Protein AF-0000000074316705 (afdb_homodimer)

pLDDT: mean 82.03, std 16.31, range [22.36, 97.94]

Radius of gyration: 37.0 Å; Cα contacts (8 Å, |Δi|>4): 913; chains: 2; bounding box: 46×109×87 Å

Foldseek 3Di:
DDPVVCCVVVVVVVVVVCVVVVVVVVVVVVVVVLVVVLVVQLVVVCVVVVNSPLSNQLSVLLSVLLVVLLCCLPPPLDVPQPPPNVVVSVVVNLVSLLVSLLVSLVCCCVGRHVQRPVVVVDGDDSPDPVSSVVSSVVSVVSNVVSVCVVVVVVVVVVVVVVVVVVVVVVVVLLLVLLLPQDPVLLVVLVVLLVVCVVVVHPCSVVLVVLSVVLVCCSVPVQVDQKDFPVVQVVNVVSSVVSVCSVDDPQEAEAEADEDPRDRWIDGHPLCVSVVVVCSVFAAADPVRHGYKYWHWYDDPWKIKIKIKGWGHLDDPPPPPPPPSNNVSSVSSLCVPQNPQKDWDWDDDNTMTMIIIMDTIDHD/DDPVVCCVVVVVVCCVVCVVVVVVVVVVVVVVVLVVVLVVQLVVVCVVVVNSPLSNQLSVLLSVLLVVLQCCLPPPLDVPQPPPNVVVSVVVNLVSLLVSLLVSLVCCCVPRHVQRPVVVVDGDDSPDPVSSVVSSVVSVVSNVVSNCVVVVVVVVVVVVVVVVVVVVVVVVLLLVLLLPQDPVLLVVLVVLLVVCVVVVHPCSVVLVVLSVVLVCCSVPVQVDQKDFPVVQVVNVVSSVVSVCSVDPPQEAEAEADEDPRDRWIDGHPLCVSVVVVCSVFAAADPVRHGYKYWHWYDDPWKIKIKIKGWGHLDDPPPPPPPPSNNVSSVVSLCVVQNPQKDWDWDDDNTMTMIIIMDTIDHD

Secondary structure (DSSP, 8-state):
--HHHHHHHHHHHHHHHHHHHHHHHHHHHHHHHHHHHHHHHHHHHHHHHT-HHHHHHHHHHHHHHHHHHHHHIIIIIHHHHTTTTHHHHHHHHHHHHHHHHHHHHHHHHHHT-SSTTGGGSS---TT-HHHHHHHHHHHHHHHHHHHHHHHHHHHHHHHHHHHHHHHHHHHHHHHHHHHHSSHHHHHHHHHHHHHHHHTT-THHHHHHHHHHHHHHHHHHGGGSS-EEHHHHHHHHHHHHHHHHHHS-TTEEEEEE--SS--SEEE-TTSSHHHHHHHHHHB---TTS-EEEEEEEEE-SSEEEEEEEEEBP-S---TT---THHHHHHHHHHHHHHGGG-EEEEEE-SSEEEEEEEEEPEE-/--HHHHHHHHHHHHHHHHHHHHHHHHHHHHHHHHHHHHHHHHHHHHHHHT-HHHHHHHHHHHHHHHHHHHHHIIIIIHHHHTTTTHHHHHHHHHHHHHHHHHHHHHHHHHHT-SSTTGGGSS---TT-HHHHHHHHHHHHHHHHHHHHHHHHHHHHHHHHHHHHHHHHHHHHHHHHHHHHSSHHHHHHHHHHHHHHHHTT-THHHHHHHHHHHHHHHHHHGGGSS-EEHHHHHHHHHHHHHHHHHHS-TTEEEEEE--SS--SEEE-TTSSHHHHHHHHHHB---TTS-EEEEEEEEE-SSEEEEEEEEEBP-S---TT---THHHHHHHHHHHHHHGGG-EEEEEE-SSEEEEEEEEEPEE-

InterPro domains:
  IPR010559 Signal transduction histidine kinase, internal region [PF06580] (172-251)
  IPR050640 Bacterial two-component sensor kinase systems [PTHR34220] (140-362)

Structure (mmCIF, N/CA/C/O backbone):
data_AF-0000000074316705-model_v1
#
loop_
_entity.id
_entity.type
_entity.pdbx_description
1 polymer 'Histidine kinase'
#
loop_
_atom_site.group_PDB
_atom_site.id
_atom_site.type_symbol
_atom_site.label_atom_id
_atom_site.label_alt_id
_atom_site.label_comp_id
_atom_site.label_asym_id
_atom_site.label_entity_id
_atom_site.label_seq_id
_atom_site.pdbx_PDB_ins_code
_atom_site.Cartn_x
_atom_site.Cartn_y
_atom_site.Cartn_z
_atom_site.occupancy
_atom_site.B_iso_or_equiv
_atom_site.auth_seq_id
_atom_site.auth_comp_id
_atom_site.auth_asym_id
_atom_site.auth_atom_id
_atom_site.pdbx_PDB_model_num
ATOM 1 N N . MET A 1 1 ? 19.531 -19.656 6.73 1 22.53 1 MET A N 1
ATOM 2 C CA . MET A 1 1 ? 19.047 -18.422 7.336 1 22.53 1 MET A CA 1
ATOM 3 C C . MET A 1 1 ? 18.219 -17.609 6.344 1 22.53 1 MET A C 1
ATOM 5 O O . MET A 1 1 ? 18.75 -17.078 5.367 1 22.53 1 MET A O 1
ATOM 9 N N . THR A 1 2 ? 17.016 -18.047 6.129 1 24.27 2 THR A N 1
ATOM 10 C CA . THR A 1 2 ? 16.266 -17.703 4.934 1 24.27 2 THR A CA 1
ATOM 11 C C . THR A 1 2 ? 15.938 -16.203 4.91 1 24.27 2 THR A C 1
ATOM 13 O O . THR A 1 2 ? 15.906 -15.562 5.957 1 24.27 2 THR A O 1
ATOM 16 N N . PHE A 1 3 ? 15.852 -15.625 3.666 1 29.02 3 PHE A N 1
ATOM 17 C CA . PHE A 1 3 ? 15.844 -14.203 3.355 1 29.02 3 PHE A CA 1
ATOM 18 C C . PHE A 1 3 ? 14.734 -13.484 4.125 1 29.02 3 PHE A C 1
ATOM 20 O O . PHE A 1 3 ? 14.914 -12.352 4.559 1 29.02 3 PHE A O 1
ATOM 27 N N . SER A 1 4 ? 13.594 -14.117 4.375 1 32.19 4 SER A N 1
ATOM 28 C CA . SER A 1 4 ? 12.492 -13.398 5 1 32.19 4 SER A CA 1
ATOM 29 C C . SER A 1 4 ? 12.734 -13.195 6.492 1 32.19 4 SER A C 1
ATOM 31 O O . SER A 1 4 ? 12.438 -12.133 7.039 1 32.19 4 SER A O 1
ATOM 33 N N . THR A 1 5 ? 13.234 -14.203 7.195 1 35.53 5 THR A N 1
ATOM 34 C CA . THR A 1 5 ? 13.508 -14.047 8.617 1 35.53 5 THR A CA 1
ATOM 35 C C . THR A 1 5 ? 14.641 -13.047 8.844 1 35.53 5 THR A C 1
ATOM 37 O O . THR A 1 5 ? 14.641 -12.312 9.836 1 35.53 5 THR A O 1
ATOM 40 N N . TYR A 1 6 ? 15.656 -13.086 8 1 32.88 6 TYR A N 1
ATOM 41 C CA . TYR A 1 6 ? 16.688 -12.055 8.117 1 32.88 6 TYR A CA 1
ATOM 42 C C . TYR A 1 6 ? 16.109 -10.672 7.848 1 32.88 6 TYR A C 1
ATOM 44 O O . TYR A 1 6 ? 16.547 -9.68 8.445 1 32.88 6 TYR A O 1
ATOM 52 N N . LEU A 1 7 ? 14.992 -10.656 7.055 1 33.5 7 LEU A N 1
ATOM 53 C CA . LEU A 1 7 ? 14.438 -9.336 6.781 1 33.5 7 LEU A CA 1
ATOM 54 C C . LEU A 1 7 ? 13.555 -8.867 7.934 1 33.5 7 LEU A C 1
ATOM 56 O O . LEU A 1 7 ? 13.547 -7.688 8.273 1 33.5 7 LEU A O 1
ATOM 60 N N . THR A 1 8 ? 12.844 -9.82 8.547 1 37.09 8 THR A N 1
ATOM 61 C CA . THR A 1 8 ? 11.961 -9.359 9.609 1 37.09 8 THR A CA 1
ATOM 62 C C . THR A 1 8 ? 12.75 -9.055 10.875 1 37.09 8 THR A C 1
ATOM 64 O O . THR A 1 8 ? 12.477 -8.062 11.562 1 37.09 8 THR A O 1
ATOM 67 N N . HIS A 1 9 ? 13.594 -10 11.359 1 39.09 9 HIS A N 1
ATOM 68 C CA . HIS A 1 9 ? 14.383 -9.711 12.555 1 39.09 9 HIS A CA 1
ATOM 69 C C . HIS A 1 9 ? 15.375 -8.578 12.297 1 39.09 9 HIS A C 1
ATOM 71 O O . HIS A 1 9 ? 15.641 -7.766 13.188 1 39.09 9 HIS A O 1
ATOM 77 N N . SER A 1 10 ? 16.078 -8.664 11.195 1 38.72 10 SER A N 1
ATOM 78 C CA . SER A 1 10 ? 16.953 -7.551 10.844 1 38.72 10 SER A CA 1
ATOM 79 C C . SER A 1 10 ? 16.172 -6.262 10.648 1 38.72 10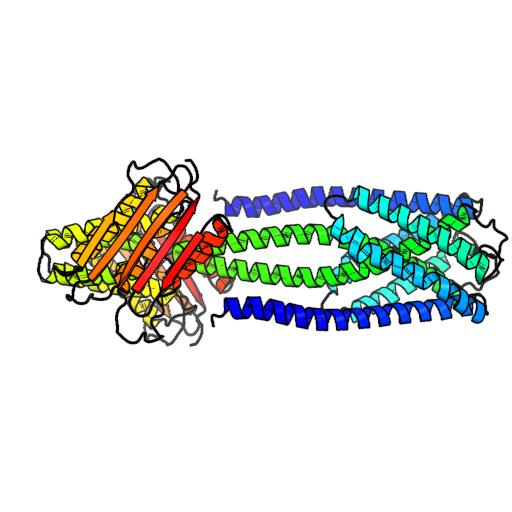 SER A C 1
ATOM 81 O O . SER A 1 10 ? 16.656 -5.176 10.977 1 38.72 10 SER A O 1
ATOM 83 N N . ASN A 1 11 ? 14.906 -6.465 10.312 1 37.91 11 ASN A N 1
ATOM 84 C CA . ASN A 1 11 ? 14.062 -5.285 10.156 1 37.91 11 ASN A CA 1
ATOM 85 C C . ASN A 1 11 ? 13.586 -4.75 11.508 1 37.91 11 ASN A C 1
ATOM 87 O O . ASN A 1 11 ? 13.484 -3.539 11.695 1 37.91 11 ASN A O 1
ATOM 91 N N . ASN A 1 12 ? 13.367 -5.73 12.391 1 39.78 12 ASN A N 1
ATOM 92 C CA . ASN A 1 12 ? 13.039 -5.223 13.719 1 39.78 12 ASN A CA 1
ATOM 93 C C . ASN A 1 12 ? 14.258 -4.598 14.398 1 39.78 12 ASN A C 1
ATOM 95 O O . ASN A 1 12 ? 14.141 -3.559 15.055 1 39.78 12 ASN A O 1
ATOM 99 N N . GLN A 1 13 ? 15.406 -5.367 14.422 1 42.22 13 GLN A N 1
ATOM 100 C CA . GLN A 1 13 ? 16.609 -4.781 15 1 42.22 13 GLN A CA 1
ATOM 101 C C . GLN A 1 13 ? 17.062 -3.562 14.203 1 42.22 13 GLN A C 1
ATOM 103 O O . GLN A 1 13 ? 17.516 -2.566 14.781 1 42.22 13 GLN A O 1
ATOM 108 N N . ILE A 1 14 ? 17 -3.625 12.914 1 40.91 14 ILE A N 1
ATOM 109 C CA . ILE A 1 14 ? 17.281 -2.453 12.086 1 40.91 14 ILE A CA 1
ATOM 110 C C . ILE A 1 14 ? 16.188 -1.402 12.312 1 40.91 14 ILE A C 1
ATOM 112 O O . ILE A 1 14 ? 16.484 -0.206 12.383 1 40.91 14 ILE A O 1
ATOM 116 N N . ALA A 1 15 ? 14.984 -1.934 12.586 1 38.47 15 ALA A N 1
ATOM 117 C CA . ALA A 1 15 ? 13.93 -0.989 12.953 1 38.47 15 ALA A CA 1
ATOM 118 C C . ALA A 1 15 ? 14.211 -0.366 14.32 1 38.47 15 ALA A C 1
ATOM 120 O O . ALA A 1 15 ? 14.016 0.836 14.508 1 38.47 15 ALA A O 1
ATOM 121 N N . ASP A 1 16 ? 14.555 -1.285 15.18 1 44.03 16 ASP A N 1
ATOM 122 C CA . ASP A 1 16 ? 14.883 -0.733 16.484 1 44.03 16 ASP A CA 1
ATOM 123 C C . ASP A 1 16 ? 16.078 0.204 16.406 1 44.03 16 ASP A C 1
ATOM 125 O O . ASP A 1 16 ? 16.078 1.278 17.016 1 44.03 16 ASP A O 1
ATOM 129 N N . PHE A 1 17 ? 17.203 -0.333 15.836 1 42.53 17 PHE A N 1
ATOM 130 C CA . PHE A 1 17 ? 18.391 0.508 15.672 1 42.53 17 PHE A CA 1
ATOM 131 C C . PHE A 1 17 ? 18.062 1.728 14.812 1 42.53 17 PHE A C 1
ATOM 133 O O . PHE A 1 17 ? 18.484 2.842 15.125 1 42.53 17 PHE A O 1
ATOM 140 N N . ARG A 1 18 ? 17.266 1.549 13.742 1 41.28 18 ARG A N 1
ATOM 141 C CA . ARG A 1 18 ? 16.812 2.672 12.922 1 41.28 18 ARG A CA 1
ATOM 142 C C . ARG A 1 18 ? 15.828 3.543 13.688 1 41.28 18 ARG A C 1
ATOM 144 O O . ARG A 1 18 ? 15.828 4.766 13.539 1 41.28 18 ARG A O 1
ATOM 151 N N . MET A 1 19 ? 15.062 2.789 14.461 1 40.88 19 MET A N 1
ATOM 152 C CA . MET A 1 19 ? 14.195 3.6 15.305 1 40.88 19 MET A CA 1
ATOM 153 C C . MET A 1 19 ? 15.008 4.422 16.297 1 40.88 19 MET A C 1
ATOM 155 O O . MET A 1 19 ? 14.711 5.598 16.531 1 40.88 19 MET A O 1
ATOM 159 N N . LYS A 1 20 ? 15.898 3.639 16.938 1 45.94 20 LYS A N 1
ATOM 160 C CA . LYS A 1 20 ? 16.75 4.395 17.844 1 45.94 20 LYS A CA 1
ATOM 161 C C . LYS A 1 20 ? 17.531 5.48 17.109 1 45.94 20 LYS A C 1
ATOM 163 O O . LYS A 1 20 ? 17.656 6.605 17.594 1 45.94 20 LYS A O 1
ATOM 168 N N . GLU A 1 21 ? 18.25 5.074 16.109 1 47.97 21 GLU A N 1
ATOM 169 C CA . GLU A 1 21 ? 18.906 6.062 15.273 1 47.97 21 GLU A CA 1
ATOM 170 C C . GLU A 1 21 ? 17.922 7.09 14.742 1 47.97 21 GLU A C 1
ATOM 172 O O . GLU A 1 21 ? 18.234 8.281 14.664 1 47.97 21 GLU A O 1
ATOM 177 N N . PHE A 1 22 ? 16.734 6.551 14.477 1 43.53 22 PHE A N 1
ATOM 178 C CA . PHE A 1 22 ? 15.625 7.406 14.062 1 43.53 22 PHE A CA 1
ATOM 179 C C . PHE A 1 22 ? 15.148 8.273 15.219 1 43.53 22 PHE A C 1
ATOM 181 O O . PHE A 1 22 ? 14.875 9.461 15.039 1 43.53 22 PHE A O 1
ATOM 188 N N . LEU A 1 23 ? 15.039 7.504 16.406 1 48.41 23 LEU A N 1
ATOM 189 C CA . LEU A 1 23 ? 14.633 8.281 17.578 1 48.41 23 LEU A CA 1
ATOM 190 C C . LEU A 1 23 ? 15.688 9.328 17.922 1 48.41 23 LEU A C 1
ATOM 192 O O . LEU A 1 23 ? 15.352 10.438 18.344 1 48.41 23 LEU A O 1
ATOM 196 N N . LYS A 1 24 ? 16.938 8.742 18.031 1 53.5 24 LYS A N 1
ATOM 197 C CA . LYS A 1 24 ? 18.016 9.68 18.344 1 53.5 24 LYS A CA 1
ATOM 198 C C . LYS A 1 24 ? 18.016 10.859 17.375 1 53.5 24 LYS A C 1
ATOM 200 O O . LYS A 1 24 ? 18.172 12.008 17.797 1 53.5 24 LYS A O 1
ATOM 205 N N . THR A 1 25 ? 17.734 10.523 16.156 1 68.56 25 THR A N 1
ATOM 206 C CA . THR A 1 25 ? 17.703 11.531 15.102 1 68.56 25 THR A CA 1
ATOM 207 C C . THR A 1 25 ? 16.438 12.375 15.195 1 68.56 25 THR A C 1
ATOM 209 O O . THR A 1 25 ? 16.484 13.594 15 1 68.56 25 THR A O 1
ATOM 212 N N . THR A 1 26 ? 15.477 11.703 16.047 1 76.12 26 THR A N 1
ATOM 213 C CA . THR A 1 26 ? 14.211 12.414 16.156 1 76.12 26 THR A CA 1
ATOM 214 C C . THR A 1 26 ? 14.258 13.414 17.312 1 76.12 26 THR A C 1
ATOM 216 O O . THR A 1 26 ? 13.797 14.555 17.156 1 76.12 26 THR A O 1
ATOM 219 N N . TRP A 1 27 ? 15.039 13.016 18.359 1 83.81 27 TRP A N 1
ATOM 220 C CA . TRP A 1 27 ? 15.109 13.906 19.516 1 83.81 27 TRP A CA 1
ATOM 221 C C . TRP A 1 27 ? 15.992 15.109 19.219 1 83.81 27 TRP A C 1
ATOM 223 O O . TRP A 1 27 ? 15.719 16.219 19.688 1 83.81 27 TRP A O 1
ATOM 233 N N . VAL A 1 28 ? 17.047 14.852 18.5 1 86.94 28 VAL A N 1
ATOM 234 C CA . VAL A 1 28 ? 17.922 15.938 18.094 1 86.94 28 VAL A CA 1
ATOM 235 C C . VAL A 1 28 ? 17.172 16.922 17.203 1 86.94 28 VAL A C 1
ATOM 237 O O . VAL A 1 28 ? 17.266 18.141 17.391 1 86.94 28 VAL A O 1
ATOM 240 N N . GLN A 1 29 ? 16.391 16.344 16.375 1 87.88 29 GLN A N 1
ATOM 241 C CA . GLN A 1 29 ? 15.617 17.188 15.477 1 87.88 29 GLN A CA 1
ATOM 242 C C . GLN A 1 29 ? 14.57 18 16.25 1 87.88 29 GLN A C 1
ATOM 244 O O . GLN A 1 29 ? 14.352 19.172 15.969 1 87.88 29 GLN A O 1
ATOM 249 N N . HIS A 1 30 ? 14 17.344 17.281 1 91.62 30 HIS A N 1
ATOM 250 C CA . HIS A 1 30 ? 13.023 18.031 18.109 1 91.62 30 HIS A CA 1
ATOM 251 C C . HIS A 1 30 ? 13.68 19.156 18.906 1 91.62 30 HIS A C 1
ATOM 253 O O . HIS A 1 30 ? 13.133 20.25 19 1 91.62 30 HIS A O 1
ATOM 259 N N . THR A 1 31 ? 14.828 18.859 19.438 1 92.19 31 THR A N 1
ATOM 260 C CA . THR A 1 31 ? 15.531 19.844 20.25 1 92.19 31 THR A CA 1
ATOM 261 C C . THR A 1 31 ? 15.953 21.031 19.391 1 92.19 31 THR A C 1
ATOM 263 O O . THR A 1 31 ? 15.812 22.188 19.812 1 92.19 31 THR A O 1
ATOM 266 N N . ILE A 1 32 ? 16.422 20.766 18.266 1 91.81 32 ILE A N 1
ATOM 267 C CA . ILE A 1 32 ? 16.844 21.812 17.344 1 91.81 32 ILE A CA 1
ATOM 268 C C . ILE A 1 32 ? 15.625 22.672 16.969 1 91.81 32 ILE A C 1
ATOM 270 O O . ILE A 1 32 ? 15.711 23.906 16.953 1 91.81 32 ILE A O 1
ATOM 274 N N . PHE A 1 33 ? 14.516 22.047 16.719 1 92.06 33 PHE A N 1
ATOM 275 C CA . PHE A 1 33 ? 13.289 22.75 16.359 1 92.06 33 PHE A CA 1
ATOM 276 C C . PHE A 1 33 ? 12.875 23.703 17.484 1 92.06 33 PHE A C 1
ATOM 278 O O . PHE A 1 33 ? 12.602 24.875 17.25 1 92.06 33 PHE A O 1
ATOM 285 N N . TRP A 1 34 ? 12.859 23.188 18.703 1 94.25 34 TRP A N 1
ATOM 286 C CA . TRP A 1 34 ? 12.398 23.984 19.828 1 94.25 34 TRP A CA 1
ATOM 287 C C . TRP A 1 34 ? 13.383 25.094 20.156 1 94.25 34 TRP A C 1
ATOM 289 O O . TRP A 1 34 ? 12.977 26.188 20.562 1 94.25 34 TRP A O 1
ATOM 299 N N . LEU A 1 35 ? 14.664 24.859 19.938 1 94.5 35 LEU A N 1
ATOM 300 C CA . LEU A 1 35 ? 15.672 25.891 20.172 1 94.5 35 LEU A CA 1
ATOM 301 C C . LEU A 1 35 ? 15.547 27.016 19.172 1 94.5 35 LEU A C 1
ATOM 303 O O . LEU A 1 35 ? 15.664 28.188 19.531 1 94.5 35 LEU A O 1
ATOM 307 N N . ILE A 1 36 ? 15.344 26.672 17.969 1 94.06 36 ILE A N 1
ATOM 308 C CA . ILE A 1 36 ? 15.164 27.672 16.922 1 94.06 36 ILE A CA 1
ATOM 309 C C . ILE A 1 36 ? 13.898 28.484 17.203 1 94.06 36 ILE A C 1
ATOM 311 O O . ILE A 1 36 ? 13.914 29.719 17.109 1 94.06 36 ILE A O 1
ATOM 315 N N . TYR A 1 37 ? 12.859 27.75 17.531 1 94.62 37 TYR A N 1
ATOM 316 C CA . TYR A 1 37 ? 11.594 28.422 17.828 1 94.62 37 TYR A CA 1
ATOM 317 C C . TYR A 1 37 ? 11.734 29.328 19.047 1 94.62 37 TYR A C 1
ATOM 319 O O . TYR A 1 37 ? 11.227 30.453 19.047 1 94.62 37 TYR A O 1
ATOM 327 N N . PHE A 1 38 ? 12.375 28.875 20.047 1 96.44 38 PHE A N 1
ATOM 328 C CA . PHE A 1 38 ? 12.617 29.656 21.266 1 96.44 38 PHE A CA 1
ATOM 329 C C . PHE A 1 38 ? 13.422 30.906 20.953 1 96.44 38 PHE A C 1
ATOM 331 O O . PHE A 1 38 ? 13.07 32 21.391 1 96.44 38 PHE A O 1
ATOM 338 N N . THR A 1 39 ? 14.508 30.75 20.25 1 96 39 THR A N 1
ATOM 339 C CA . THR A 1 39 ? 15.375 31.875 19.906 1 96 39 THR A CA 1
ATOM 340 C C . THR A 1 39 ? 14.617 32.906 19.062 1 96 39 THR A C 1
ATOM 342 O O . THR A 1 39 ? 14.758 34.094 19.297 1 96 39 THR A O 1
ATOM 345 N N . PHE A 1 40 ? 13.852 32.406 18.203 1 94.56 40 PHE A N 1
ATOM 346 C CA . PHE A 1 40 ? 13.062 33.281 17.359 1 94.56 40 PHE A CA 1
ATOM 347 C C . PHE A 1 40 ? 12.086 34.094 18.203 1 94.56 40 PHE A C 1
ATOM 349 O O . PHE A 1 40 ? 12 35.312 18.031 1 94.56 40 PHE A O 1
ATOM 356 N N . ASN A 1 41 ? 11.367 33.438 19.062 1 94.56 41 ASN A N 1
ATOM 357 C CA . ASN A 1 41 ? 10.406 34.156 19.906 1 94.56 41 ASN A CA 1
ATOM 358 C C . ASN A 1 41 ? 11.094 35.094 20.891 1 94.56 41 ASN A C 1
ATOM 360 O O . ASN A 1 41 ? 10.586 36.156 21.172 1 94.56 41 ASN A O 1
ATOM 364 N N . PHE A 1 42 ? 12.203 34.656 21.391 1 95.44 42 PHE A N 1
ATOM 365 C CA . PHE A 1 42 ? 12.992 35.469 22.312 1 95.44 42 PHE A CA 1
ATOM 366 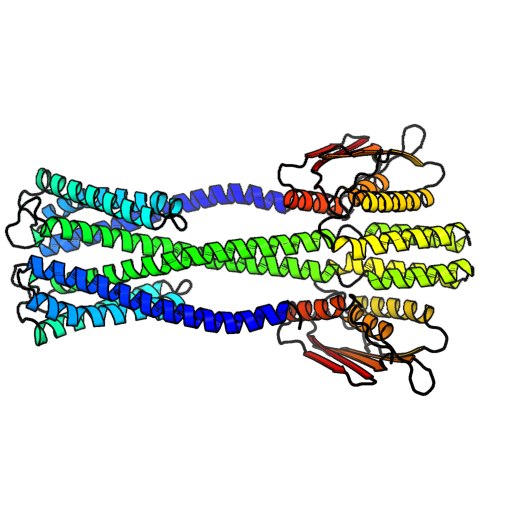C C . PHE A 1 42 ? 13.414 36.781 21.656 1 95.44 42 PHE A C 1
ATOM 368 O O . PHE A 1 42 ? 13.219 37.844 22.219 1 95.44 42 PHE A O 1
ATOM 375 N N . LEU A 1 43 ? 13.906 36.688 20.438 1 94.62 43 LEU A N 1
ATOM 376 C CA . LEU A 1 43 ? 14.367 37.875 19.719 1 94.62 43 LEU A CA 1
ATOM 377 C C . LEU A 1 43 ? 13.195 38.75 19.297 1 94.62 43 LEU A C 1
ATOM 379 O O . LEU A 1 43 ? 13.273 39.969 19.375 1 94.62 43 LEU A O 1
ATOM 383 N N . ARG A 1 44 ? 12.164 38.094 18.922 1 92.75 44 ARG A N 1
ATOM 384 C CA . ARG A 1 44 ? 10.984 38.812 18.469 1 92.75 44 ARG A CA 1
ATOM 385 C C . ARG A 1 44 ? 10.406 39.688 19.594 1 92.75 44 ARG A C 1
ATOM 387 O O . ARG A 1 44 ? 10.234 40.906 19.422 1 92.75 44 ARG A O 1
ATOM 394 N N . TRP A 1 45 ? 10.094 39.062 20.703 1 92.06 45 TRP A N 1
ATOM 395 C CA . TRP A 1 45 ? 9.438 39.781 21.797 1 92.06 45 TRP A CA 1
ATOM 396 C C . TRP A 1 45 ? 10.422 40.719 22.516 1 92.06 45 TRP A C 1
ATOM 398 O O . TRP A 1 45 ? 10.039 41.781 23.016 1 92.06 45 TRP A O 1
ATOM 408 N N . GLY A 1 46 ? 11.688 40.375 22.516 1 94.06 46 GLY A N 1
ATOM 409 C CA . GLY A 1 46 ? 12.703 41.25 23.031 1 94.06 46 GLY A CA 1
ATOM 410 C C . GLY A 1 46 ? 12.781 42.562 22.281 1 94.06 46 GLY A C 1
ATOM 411 O O . GLY A 1 46 ? 12.898 43.625 22.891 1 94.06 46 GLY A O 1
ATOM 412 N N . SER A 1 47 ? 12.758 42.406 20.969 1 91.5 47 SER A N 1
ATOM 413 C CA . SER A 1 47 ? 12.766 43.562 20.109 1 91.5 47 SER A CA 1
ATOM 414 C C . SER A 1 47 ? 11.477 44.375 20.266 1 91.5 47 SER A C 1
ATOM 416 O O . SER A 1 47 ? 11.516 45.625 20.297 1 91.5 47 SER A O 1
ATOM 418 N N . TYR A 1 48 ? 10.391 43.688 20.391 1 89.25 48 TYR A N 1
ATOM 419 C CA . TYR A 1 48 ? 9.094 44.344 20.5 1 89.25 48 TYR A CA 1
ATOM 420 C C . TYR A 1 48 ? 9.008 45.219 21.75 1 89.25 48 TYR A C 1
ATOM 422 O O . TYR A 1 48 ? 8.562 46.375 21.688 1 89.25 48 TYR A O 1
ATOM 430 N N . PHE A 1 49 ? 9.43 44.719 22.844 1 90.06 49 PHE A N 1
ATOM 431 C CA . PHE A 1 49 ? 9.305 45.406 24.125 1 90.06 49 PHE A CA 1
ATOM 432 C C . PHE A 1 49 ? 10.586 46.156 24.469 1 90.06 49 PHE A C 1
ATOM 434 O O . PHE A 1 49 ? 10.633 46.906 25.453 1 90.06 49 PHE A O 1
ATOM 441 N N . ASP A 1 50 ? 11.578 45.969 23.609 1 92.06 50 ASP A N 1
ATOM 442 C CA . ASP A 1 50 ? 12.922 46.469 23.922 1 92.06 50 ASP A CA 1
ATOM 443 C C . ASP A 1 50 ? 13.336 46.031 25.328 1 92.06 50 ASP A C 1
ATOM 445 O O . ASP A 1 50 ? 13.797 46.875 26.125 1 92.06 50 ASP A O 1
ATOM 449 N N . ASP A 1 51 ? 12.984 44.875 25.734 1 94.5 51 ASP A N 1
ATOM 450 C CA . ASP A 1 51 ? 13.242 44.25 27.031 1 94.5 51 ASP A CA 1
ATOM 451 C C . ASP A 1 51 ? 13.516 42.781 26.891 1 94.5 51 ASP A C 1
ATOM 453 O O . ASP A 1 51 ? 12.609 41.938 27.047 1 94.5 51 ASP A O 1
ATOM 457 N N . TYR A 1 52 ? 14.758 42.438 26.75 1 95.62 52 TYR A N 1
ATOM 458 C CA . TYR A 1 52 ? 15.141 41.062 26.438 1 95.62 52 TYR A CA 1
ATOM 459 C C . TYR A 1 52 ? 15.078 40.188 27.688 1 95.62 52 TYR A C 1
ATOM 461 O O . TYR A 1 52 ? 14.922 38.969 27.594 1 95.62 52 TYR A O 1
ATOM 469 N N . GLN A 1 53 ? 15.227 40.844 28.828 1 95.12 53 GLN A N 1
ATOM 470 C CA . GLN A 1 53 ? 15.07 40.062 30.062 1 95.12 53 GLN A CA 1
ATOM 471 C C . GLN A 1 53 ? 13.633 39.594 30.234 1 95.12 53 GLN A C 1
ATOM 473 O O . GLN A 1 53 ? 13.398 38.406 30.547 1 95.12 53 GLN A O 1
ATOM 478 N N . TYR A 1 54 ? 12.695 40.469 30 1 94.31 54 TYR A N 1
ATOM 479 C CA . TYR A 1 54 ? 11.281 40.094 30.031 1 94.31 54 TYR A CA 1
ATOM 480 C C . TYR A 1 54 ? 10.984 38.969 29.031 1 94.31 54 TYR A C 1
ATOM 482 O O . TYR A 1 54 ? 10.273 38.031 29.344 1 94.31 54 TYR A O 1
ATOM 490 N N . SER A 1 55 ? 11.516 39.156 27.875 1 95.44 55 SER A N 1
ATOM 491 C CA . SER A 1 55 ? 11.289 38.188 26.812 1 95.44 55 SER A CA 1
ATOM 492 C C . SER A 1 55 ? 11.82 36.812 27.219 1 95.44 55 SER A C 1
ATOM 494 O O . SER A 1 55 ? 11.156 35.812 27 1 95.44 55 SER A O 1
ATOM 496 N N . LEU A 1 56 ? 13.008 36.812 27.734 1 96.62 56 LEU A N 1
ATOM 497 C CA . LEU A 1 56 ? 13.609 35.562 28.156 1 96.62 56 LEU A CA 1
ATOM 498 C C . LEU A 1 56 ? 12.75 34.875 29.219 1 96.62 56 LEU A C 1
ATOM 500 O O . LEU A 1 56 ? 12.445 33.688 29.109 1 96.62 56 LEU A O 1
ATOM 504 N N . GLU A 1 57 ? 12.344 35.594 30.219 1 96.19 57 GLU A N 1
ATOM 505 C CA . GLU A 1 57 ? 11.562 35.062 31.328 1 96.19 57 GLU A CA 1
ATOM 506 C C . GLU A 1 57 ? 10.203 34.562 30.844 1 96.19 57 GLU A C 1
ATOM 508 O O . GLU A 1 57 ? 9.742 33.469 31.266 1 96.19 57 GLU A O 1
ATOM 513 N N . SER A 1 58 ? 9.586 35.344 30.031 1 95.56 58 SER A N 1
ATOM 514 C CA . SER A 1 58 ? 8.281 34.938 29.5 1 95.56 58 SER A CA 1
ATOM 515 C C . SER A 1 58 ? 8.383 33.656 28.672 1 95.56 58 SER A C 1
ATOM 517 O O . SER A 1 58 ? 7.535 32.781 28.781 1 95.56 58 SER A O 1
ATOM 519 N N . ASN A 1 59 ? 9.406 33.562 27.828 1 96 59 ASN A N 1
ATOM 520 C CA . ASN A 1 59 ? 9.57 32.406 26.984 1 96 59 ASN A CA 1
ATOM 521 C C . ASN A 1 59 ? 9.93 31.156 27.797 1 96 59 ASN A C 1
ATOM 523 O O . ASN A 1 59 ? 9.539 30.047 27.438 1 96 59 ASN A O 1
ATOM 527 N N . LEU A 1 60 ? 10.641 31.359 28.812 1 96.44 60 LEU A N 1
ATOM 528 C CA . LEU A 1 60 ? 11 30.234 29.688 1 96.44 60 LEU A CA 1
ATOM 529 C C . LEU A 1 60 ? 9.766 29.625 30.328 1 96.44 60 LEU A C 1
ATOM 531 O O . LEU A 1 60 ? 9.75 28.438 30.656 1 96.44 60 LEU A O 1
ATOM 535 N N . VAL A 1 61 ? 8.773 30.422 30.516 1 95.5 61 VAL A N 1
ATOM 536 C CA . VAL A 1 61 ? 7.508 29.938 31.062 1 95.5 61 VAL A CA 1
ATOM 537 C C . VAL A 1 61 ? 6.668 29.297 29.969 1 95.5 61 VAL A C 1
ATOM 539 O O . VAL A 1 61 ? 6.094 28.219 30.156 1 95.5 61 VAL A O 1
ATOM 542 N N . GLU A 1 62 ? 6.562 29.906 28.828 1 95.44 62 GLU A N 1
ATOM 543 C CA . GLU A 1 62 ? 5.648 29.562 27.734 1 95.44 62 GLU A CA 1
ATOM 544 C C . GLU A 1 62 ? 6.09 28.266 27.047 1 95.44 62 GLU A C 1
ATOM 546 O O . GLU A 1 62 ? 5.262 27.406 26.734 1 95.44 62 GLU A O 1
ATOM 551 N N . PHE A 1 63 ? 7.328 28.078 26.812 1 96.25 63 PHE A N 1
ATOM 552 C CA . PHE A 1 63 ? 7.797 27.031 25.906 1 96.25 63 PHE A CA 1
ATOM 553 C C . PHE A 1 63 ? 7.656 25.656 26.547 1 96.25 63 PHE A C 1
ATOM 555 O O . PHE A 1 63 ? 7.234 24.703 25.875 1 96.25 63 PHE A O 1
ATOM 562 N N . PRO A 1 64 ? 8.023 25.5 27.875 1 96.75 64 PRO A N 1
ATOM 563 C CA . PRO A 1 64 ? 7.742 24.188 28.453 1 96.75 64 PRO A CA 1
ATOM 564 C C . PRO A 1 64 ? 6.273 23.781 28.328 1 96.75 64 PRO A C 1
ATOM 566 O O . PRO A 1 64 ? 5.965 22.609 28.094 1 96.75 64 PRO A O 1
ATOM 569 N N . LEU A 1 65 ? 5.43 24.734 28.453 1 96.19 65 LEU A N 1
ATOM 570 C CA . LEU A 1 65 ? 3.998 24.469 28.328 1 96.19 65 LEU A CA 1
ATOM 571 C C . LEU A 1 65 ? 3.621 24.125 26.891 1 96.19 65 LEU A C 1
ATOM 573 O O . LEU A 1 65 ? 2.809 23.219 26.656 1 96.19 65 LEU A O 1
ATOM 577 N N . HIS A 1 66 ? 4.203 24.844 25.906 1 95.75 66 HIS A N 1
ATOM 578 C CA . HIS A 1 66 ? 4.039 24.484 24.5 1 95.75 66 HIS A CA 1
ATOM 579 C C . HIS A 1 66 ? 4.441 23.047 24.25 1 95.75 66 HIS A C 1
ATOM 581 O O . HIS A 1 66 ? 3.725 22.297 23.562 1 95.75 66 HIS A O 1
ATOM 587 N N . ILE A 1 67 ? 5.559 22.75 24.766 1 96.25 67 ILE A N 1
ATOM 588 C CA . ILE A 1 67 ? 6.152 21.438 24.516 1 96.25 67 ILE A CA 1
ATOM 589 C C . ILE A 1 67 ? 5.238 20.344 25.047 1 96.25 67 ILE A C 1
ATOM 591 O O . ILE A 1 67 ? 4.953 19.359 24.344 1 96.25 67 ILE A O 1
ATOM 595 N N . ILE A 1 68 ? 4.734 20.531 26.203 1 97 68 ILE A N 1
ATOM 596 C CA . ILE A 1 68 ? 3.844 19.562 26.844 1 97 68 ILE A CA 1
ATOM 597 C C . ILE A 1 68 ? 2.586 19.391 25.984 1 97 68 ILE A C 1
ATOM 599 O O . ILE A 1 68 ? 2.182 18.266 25.688 1 97 68 ILE A O 1
ATOM 603 N N . LEU A 1 69 ? 2.002 20.469 25.609 1 97.44 69 LEU A N 1
ATOM 604 C CA . LEU A 1 69 ? 0.759 20.438 24.844 1 97.44 69 LEU A CA 1
ATOM 605 C C . LEU A 1 69 ? 0.984 19.812 23.469 1 97.44 69 LEU A C 1
ATOM 607 O O . LEU A 1 69 ? 0.195 18.969 23.016 1 97.44 69 LEU A O 1
ATOM 611 N N . VAL A 1 70 ? 2.045 20.203 22.828 1 96.69 70 VAL A N 1
ATOM 612 C CA . VAL A 1 70 ? 2.352 19.75 21.469 1 96.69 70 VAL A CA 1
ATOM 613 C C . VAL A 1 70 ? 2.6 18.234 21.469 1 96.69 70 VAL A C 1
ATOM 615 O O . VAL A 1 70 ? 2.035 17.516 20.656 1 96.69 70 VAL A O 1
ATOM 618 N N . TYR A 1 71 ? 3.414 17.781 22.375 1 96.12 71 TYR A N 1
ATOM 619 C CA . TYR A 1 71 ? 3.746 16.359 22.391 1 96.12 71 TYR A CA 1
ATOM 620 C C . TYR A 1 71 ? 2.559 15.523 22.844 1 96.12 71 TYR A C 1
ATOM 622 O O . TYR A 1 71 ? 2.369 14.391 22.391 1 96.12 71 TYR A O 1
ATOM 630 N N . PHE A 1 72 ? 1.812 16.109 23.766 1 97 72 PHE A N 1
ATOM 631 C CA . PHE A 1 72 ? 0.566 15.461 24.156 1 97 72 PHE A CA 1
ATOM 632 C C . PHE A 1 72 ? -0.339 15.266 22.938 1 97 72 PHE A C 1
ATOM 634 O O . PHE A 1 72 ? -0.93 14.203 22.766 1 97 72 PHE A O 1
ATOM 641 N N . ASN A 1 73 ? -0.445 16.219 22.094 1 96.25 73 ASN A 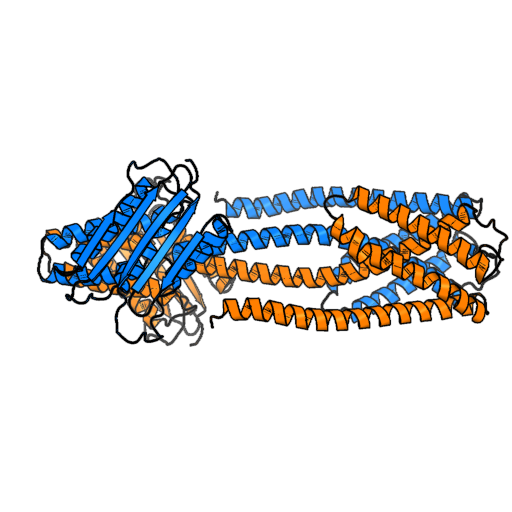N 1
ATOM 642 C CA . ASN A 1 73 ? -1.278 16.141 20.906 1 96.25 73 ASN A CA 1
ATOM 643 C C . ASN A 1 73 ? -0.706 15.172 19.875 1 96.25 73 ASN A C 1
ATOM 645 O O . ASN A 1 73 ? -1.417 14.297 19.375 1 96.25 73 ASN A O 1
ATOM 649 N N . LEU A 1 74 ? 0.559 15.273 19.625 1 93.38 74 LEU A N 1
ATOM 650 C CA . LEU A 1 74 ? 1.189 14.555 18.531 1 93.38 74 LEU A CA 1
ATOM 651 C C . LEU A 1 74 ? 1.306 13.07 18.844 1 93.38 74 LEU A C 1
ATOM 653 O O . LEU A 1 74 ? 1.175 12.227 17.953 1 93.38 74 LEU A O 1
ATOM 657 N N . TYR A 1 75 ? 1.52 12.75 20.125 1 92.69 75 TYR A N 1
ATOM 658 C CA . TYR A 1 75 ? 1.871 11.367 20.422 1 92.69 75 TYR A CA 1
ATOM 659 C C . TYR A 1 75 ? 0.761 10.672 21.203 1 92.69 75 TYR A C 1
ATOM 661 O O . TYR A 1 75 ? 0.805 9.453 21.406 1 92.69 75 TYR A O 1
ATOM 669 N N . PHE A 1 76 ? -0.2 11.438 21.625 1 93.94 76 PHE A N 1
ATOM 670 C CA . PHE A 1 76 ? -1.273 10.797 22.375 1 93.94 76 PHE A CA 1
ATOM 671 C C . PHE A 1 76 ? -2.627 11.078 21.734 1 93.94 76 PHE A C 1
ATOM 673 O O . PHE A 1 76 ? -3.291 10.164 21.25 1 93.94 76 PHE A O 1
ATOM 680 N N . LEU A 1 77 ? -3.037 12.32 21.578 1 94.75 77 LEU A N 1
ATOM 681 C CA . LEU A 1 77 ? -4.375 12.664 21.109 1 94.75 77 LEU A CA 1
ATOM 682 C C . LEU A 1 77 ? -4.555 12.273 19.641 1 94.75 77 LEU A C 1
ATOM 684 O O . LEU A 1 77 ? -5.516 11.578 19.297 1 94.75 77 LEU A O 1
ATOM 688 N N . LEU A 1 78 ? -3.643 12.609 18.844 1 91.81 78 LEU A N 1
ATOM 689 C CA . LEU A 1 78 ? -3.764 12.438 17.391 1 91.81 78 LEU A CA 1
ATOM 690 C C . LEU A 1 78 ? -3.758 10.961 17.031 1 91.81 78 LEU A C 1
ATOM 692 O O . LEU A 1 78 ? -4.707 10.461 16.406 1 91.81 78 LEU A O 1
ATOM 696 N N . PRO A 1 79 ? -2.76 10.211 17.406 1 87.06 79 PRO A N 1
ATOM 697 C CA . PRO A 1 79 ? -2.717 8.805 17 1 87.06 79 PRO A CA 1
ATOM 698 C C . PRO A 1 79 ? -3.818 7.965 17.641 1 87.06 79 PRO A C 1
ATOM 700 O O . PRO A 1 79 ? -4.293 7 17.031 1 87.06 79 PRO A O 1
ATOM 703 N N . LYS A 1 80 ? -4.254 8.305 18.781 1 91.75 80 LYS A N 1
ATOM 704 C CA . LYS A 1 80 ? -5.207 7.477 19.516 1 91.75 80 LYS A CA 1
ATOM 705 C C . LYS A 1 80 ? -6.637 7.762 19.062 1 91.75 80 LYS A C 1
ATOM 707 O O . LYS A 1 80 ? -7.48 6.859 19.047 1 91.75 80 LYS A O 1
ATOM 712 N N . LEU A 1 81 ? -6.871 8.914 18.656 1 91.19 81 LEU A N 1
ATOM 713 C CA . LEU A 1 81 ? -8.273 9.273 18.469 1 91.19 81 LEU A CA 1
ATOM 714 C C . LEU A 1 81 ? -8.602 9.438 17 1 91.19 81 LEU A C 1
ATOM 716 O O . LEU A 1 81 ? -9.758 9.273 16.594 1 91.19 81 LEU A O 1
ATOM 720 N N . ILE A 1 82 ? -7.734 9.719 16.141 1 87.31 82 ILE A N 1
ATOM 721 C CA . ILE A 1 82 ? -7.992 9.898 14.719 1 87.31 82 ILE A CA 1
ATOM 722 C C . ILE A 1 82 ? -7.656 8.617 13.961 1 87.31 82 ILE A C 1
ATOM 724 O O . ILE A 1 82 ? -6.629 7.984 14.227 1 87.31 82 ILE A O 1
ATOM 728 N N . PRO A 1 83 ? -8.578 8.18 13.141 1 81.56 83 PRO A N 1
ATOM 729 C CA . PRO A 1 83 ? -9.688 8.93 12.562 1 81.56 83 PRO A CA 1
ATOM 730 C C . PRO A 1 83 ? -11.031 8.602 13.211 1 81.56 83 PRO A C 1
ATOM 732 O O . PRO A 1 83 ? -12.016 9.312 13.008 1 81.56 83 PRO A O 1
ATOM 735 N N . LYS A 1 84 ? -11.133 7.645 14.008 1 85.19 84 LYS A N 1
ATOM 736 C CA . LYS A 1 84 ? -12.391 7.055 14.453 1 85.19 84 LYS A CA 1
ATOM 737 C C . LYS A 1 84 ? -13.141 8 15.391 1 85.19 84 LYS A C 1
ATOM 739 O O . LYS A 1 84 ? -14.359 8.148 15.289 1 85.19 84 LYS A O 1
ATOM 744 N N . HIS A 1 85 ? -12.43 8.719 16.266 1 91.38 85 HIS A N 1
ATOM 745 C CA . HIS A 1 85 ? -13.031 9.555 17.297 1 91.38 85 HIS A CA 1
ATOM 746 C C . HIS A 1 85 ? -12.633 11.016 17.125 1 91.38 85 HIS A C 1
ATOM 748 O O . HIS A 1 85 ? -12.125 11.641 18.062 1 91.38 85 HIS A O 1
ATOM 754 N N . TRP A 1 86 ? -12.969 11.57 15.992 1 88.75 86 TRP A N 1
ATOM 755 C CA . TRP A 1 86 ? -12.484 12.898 15.625 1 88.75 86 TRP A CA 1
ATOM 756 C C . TRP A 1 86 ? -13.148 13.969 16.484 1 88.75 86 TRP A C 1
ATOM 758 O O . TRP A 1 86 ? -12.523 14.984 16.812 1 88.75 86 TRP A O 1
ATOM 768 N N . ILE A 1 87 ? -14.391 13.867 16.938 1 91.81 87 ILE A N 1
ATOM 769 C CA . ILE A 1 87 ? -15.078 14.844 17.781 1 91.81 87 ILE A CA 1
ATOM 770 C C . ILE A 1 87 ? -14.406 14.914 19.156 1 91.81 87 ILE A C 1
ATOM 772 O O . ILE A 1 87 ? -14.141 16 19.656 1 91.81 87 ILE A O 1
ATOM 776 N N . TRP A 1 88 ? -14.133 13.719 19.656 1 93.25 88 TRP A N 1
ATOM 777 C CA . TRP A 1 88 ? -13.453 13.664 20.953 1 93.25 88 TRP A CA 1
ATOM 778 C C . TRP A 1 88 ? -12.047 14.25 20.859 1 93.25 88 TRP A C 1
ATOM 780 O O . TRP A 1 88 ? -11.555 14.852 21.812 1 93.25 88 TRP A O 1
ATOM 790 N N . TYR A 1 89 ? -11.383 14.078 19.734 1 94.31 89 TYR A N 1
ATOM 791 C CA . TYR A 1 89 ? -10.078 14.688 19.516 1 94.31 89 TYR A CA 1
ATOM 792 C C . TYR A 1 89 ? -10.148 16.203 19.672 1 94.31 89 TYR A C 1
ATOM 794 O O . TYR A 1 89 ? -9.359 16.781 20.406 1 94.31 89 TYR A O 1
ATOM 802 N N . PHE A 1 90 ? -11.156 16.812 19.047 1 92.88 90 PHE A N 1
ATOM 803 C CA . PHE A 1 90 ? -11.266 18.266 19.062 1 92.88 90 PHE A CA 1
ATOM 804 C C . PHE A 1 90 ? -11.672 18.75 20.438 1 92.88 90 PHE A C 1
ATOM 806 O O . PHE A 1 90 ? -11.156 19.766 20.922 1 92.88 90 PHE A O 1
ATOM 813 N N . ILE A 1 91 ? -12.531 18.062 21.109 1 95.38 91 ILE A N 1
ATOM 814 C CA . ILE A 1 91 ? -12.977 18.469 22.453 1 95.38 91 ILE A CA 1
ATOM 815 C C . ILE A 1 91 ? -11.797 18.422 23.422 1 95.38 91 ILE A C 1
ATOM 817 O O . ILE A 1 91 ? -11.539 19.391 24.141 1 95.38 91 ILE A O 1
ATOM 821 N N . LEU A 1 92 ? -11.109 17.344 23.391 1 96.75 92 LEU A N 1
ATOM 822 C CA . LEU A 1 92 ? -9.992 17.172 24.312 1 96.75 92 LEU A CA 1
ATOM 823 C C . LEU A 1 92 ? -8.859 18.156 23.984 1 96.75 92 LEU A C 1
ATOM 825 O O . LEU A 1 92 ? -8.172 18.641 24.891 1 96.75 92 LEU A O 1
ATOM 829 N N . LEU A 1 93 ? -8.656 18.359 22.703 1 96.62 93 LEU A N 1
ATOM 830 C CA . LEU A 1 93 ? -7.645 19.344 22.312 1 96.62 93 LEU A CA 1
ATOM 831 C C . LEU A 1 93 ? -8.008 20.734 22.828 1 96.62 93 LEU A C 1
ATOM 833 O O . LEU A 1 93 ? -7.148 21.438 23.344 1 96.62 93 LEU A O 1
ATOM 837 N N . ILE A 1 94 ? -9.297 21.125 22.703 1 96.81 94 ILE A N 1
ATOM 838 C CA . ILE A 1 94 ? -9.773 22.422 23.141 1 96.81 94 ILE A CA 1
ATOM 839 C C . ILE A 1 94 ? -9.625 22.531 24.656 1 96.81 94 ILE A C 1
ATOM 841 O O . ILE A 1 94 ? -9.125 23.547 25.172 1 96.81 94 ILE A O 1
ATOM 845 N N . VAL A 1 95 ? -9.969 21.531 25.359 1 97.44 95 VAL A N 1
ATOM 846 C CA . VAL A 1 95 ? -9.906 21.531 26.812 1 97.44 95 VAL A CA 1
ATOM 847 C C . VAL A 1 95 ? -8.453 21.594 27.266 1 97.44 95 VAL A C 1
ATOM 849 O O . VAL A 1 95 ? -8.109 22.375 28.172 1 97.44 95 VAL A O 1
ATOM 852 N N . ALA A 1 96 ? -7.637 20.797 26.688 1 97.88 96 ALA A N 1
ATOM 853 C CA . ALA A 1 96 ? -6.223 20.781 27.047 1 97.88 96 ALA A CA 1
ATOM 854 C C . ALA A 1 96 ? -5.574 22.141 26.766 1 97.88 96 ALA A C 1
ATOM 856 O O . ALA A 1 96 ? -4.781 22.625 27.562 1 97.88 96 ALA A O 1
ATOM 857 N N . THR A 1 97 ? -5.887 22.688 25.594 1 97.75 97 THR A N 1
ATOM 858 C CA . THR A 1 97 ? -5.328 23.969 25.219 1 97.75 97 THR A CA 1
ATOM 859 C C . THR A 1 97 ? -5.797 25.062 26.172 1 97.75 97 THR A C 1
ATOM 861 O O . THR A 1 97 ? -5.02 25.938 26.562 1 97.75 97 THR A O 1
ATOM 864 N N . LEU A 1 98 ? -7.07 25.062 26.516 1 97.44 98 LEU A N 1
ATOM 865 C CA . LEU A 1 98 ? -7.609 26.016 27.469 1 97.44 98 LEU A CA 1
ATOM 866 C C . LEU A 1 98 ? -6.934 25.875 28.828 1 97.44 98 LEU A C 1
ATOM 868 O O . LEU A 1 98 ? -6.598 26.891 29.469 1 97.44 98 LEU A O 1
ATOM 872 N N . ALA A 1 99 ? -6.781 24.672 29.266 1 97.56 99 ALA A N 1
ATOM 873 C CA . ALA A 1 99 ? -6.133 24.406 30.547 1 97.56 99 ALA A CA 1
ATOM 874 C C . ALA A 1 99 ? -4.703 24.953 30.562 1 97.56 99 ALA A C 1
ATOM 876 O O . ALA A 1 99 ? -4.301 25.641 31.5 1 97.56 99 ALA A O 1
ATOM 877 N N . ILE A 1 100 ? -3.977 24.656 29.547 1 97.62 100 ILE A N 1
ATOM 878 C CA . ILE A 1 100 ? -2.586 25.094 29.453 1 97.62 100 ILE A CA 1
ATOM 879 C C . ILE A 1 100 ? -2.523 26.609 29.375 1 97.62 100 ILE A C 1
ATOM 881 O O . ILE A 1 100 ? -1.613 27.234 29.922 1 97.62 100 ILE A O 1
ATOM 885 N N . SER A 1 101 ? -3.471 27.203 28.625 1 96.75 101 SER A N 1
ATOM 886 C CA . SER A 1 101 ? -3.535 28.656 28.516 1 96.75 101 SER A CA 1
ATOM 887 C C . SER A 1 101 ? -3.764 29.297 29.875 1 96.75 101 SER A C 1
ATOM 889 O O . SER A 1 101 ? -3.139 30.312 30.203 1 96.75 101 SER A O 1
ATOM 891 N N . MET A 1 102 ? -4.656 28.734 30.672 1 96.94 102 MET A N 1
ATOM 892 C CA . MET A 1 102 ? -4.941 29.25 32 1 96.94 102 MET A CA 1
ATOM 893 C C . MET A 1 102 ? -3.717 29.141 32.906 1 96.94 102 MET A C 1
ATOM 895 O O . MET A 1 102 ? -3.398 30.078 33.656 1 96.94 102 MET A O 1
ATOM 899 N N . ILE A 1 103 ? -3.078 28.047 32.812 1 97.38 103 ILE A N 1
ATOM 900 C CA . ILE A 1 103 ? -1.866 27.828 33.594 1 97.38 103 ILE A CA 1
ATOM 901 C C . ILE A 1 103 ? -0.803 28.859 33.188 1 97.38 103 ILE A C 1
ATOM 903 O O . ILE A 1 103 ? -0.132 29.422 34.062 1 97.38 103 ILE A O 1
ATOM 907 N N . ARG A 1 104 ? -0.651 29.062 31.906 1 96.69 104 ARG A N 1
ATOM 908 C CA . ARG A 1 104 ? 0.319 30.016 31.391 1 96.69 104 ARG A CA 1
ATOM 909 C C . ARG A 1 104 ? 0.041 31.422 31.922 1 96.69 104 ARG A C 1
ATOM 911 O O . ARG A 1 104 ? 0.964 32.125 32.312 1 96.69 104 ARG A O 1
ATOM 918 N N . ILE A 1 105 ? -1.227 31.812 31.906 1 96.38 105 ILE A N 1
ATOM 919 C CA . ILE A 1 105 ? -1.636 33.156 32.344 1 96.38 105 ILE A CA 1
ATOM 920 C C . ILE A 1 105 ? -1.26 33.312 33.812 1 96.38 105 ILE A C 1
ATOM 922 O O . ILE A 1 105 ? -0.657 34.344 34.188 1 96.38 105 ILE A O 1
ATOM 926 N N . VAL A 1 106 ? -1.506 32.344 34.625 1 96.75 106 VAL A N 1
ATOM 927 C CA . VAL A 1 106 ? -1.268 32.438 36.062 1 96.75 106 VAL A CA 1
ATOM 928 C C . VAL A 1 106 ? 0.234 32.438 36.344 1 96.75 106 VAL A C 1
ATOM 930 O O . VAL A 1 106 ? 0.725 33.25 37.125 1 96.75 106 VAL A O 1
ATOM 933 N N . ILE A 1 107 ? 0.98 31.562 35.656 1 96.69 107 ILE A N 1
ATOM 934 C CA . ILE A 1 107 ? 2.414 31.438 35.906 1 96.69 107 ILE A CA 1
ATOM 935 C C . ILE A 1 107 ? 3.119 32.719 35.438 1 96.69 107 ILE A C 1
ATOM 937 O O . ILE A 1 107 ? 4.035 33.219 36.125 1 96.69 107 ILE A O 1
ATOM 941 N N . THR A 1 108 ? 2.717 33.219 34.344 1 95.25 108 THR A N 1
ATOM 942 C CA . THR A 1 108 ? 3.303 34.469 33.844 1 95.25 108 THR A CA 1
ATOM 943 C C . THR A 1 108 ? 3.057 35.594 34.812 1 95.25 108 THR A C 1
ATOM 945 O O . THR A 1 108 ? 3.959 36.406 35.094 1 95.25 108 THR A O 1
ATOM 948 N N . TYR A 1 109 ? 1.844 35.719 35.312 1 95.25 109 TYR A N 1
ATOM 949 C CA . TYR A 1 109 ? 1.47 36.75 36.25 1 95.25 109 TYR A CA 1
ATOM 950 C C . TYR A 1 109 ? 2.281 36.656 37.531 1 95.25 109 TYR A C 1
ATOM 952 O O . TYR A 1 109 ? 2.729 37.656 38.094 1 95.25 109 TYR A O 1
ATOM 960 N N . GLU A 1 110 ? 2.496 35.5 38.031 1 95.19 110 GLU A N 1
ATOM 961 C CA . GLU A 1 110 ? 3.146 35.281 39.312 1 95.19 110 GLU A CA 1
ATOM 962 C C . GLU A 1 110 ? 4.664 35.406 39.219 1 95.19 110 GLU A C 1
ATOM 964 O O . GLU A 1 110 ? 5.324 35.875 40.125 1 95.19 110 GLU A O 1
ATOM 969 N N . PHE A 1 111 ? 5.219 35 38.062 1 94.62 111 PHE A N 1
ATOM 970 C CA . PHE A 1 111 ? 6.664 34.812 38.031 1 94.62 111 PHE A CA 1
ATOM 971 C C . PHE A 1 111 ? 7.328 35.781 37.062 1 94.62 111 PHE A C 1
ATOM 973 O O . PHE A 1 111 ? 8.547 35.969 37.094 1 94.62 111 PHE A O 1
ATOM 980 N N . VAL A 1 112 ? 6.637 36.375 36.156 1 94.44 112 VAL A N 1
ATOM 981 C CA . VAL A 1 112 ? 7.277 37.188 35.125 1 94.44 112 VAL A CA 1
ATOM 982 C C . VAL A 1 112 ? 6.902 38.656 35.312 1 94.44 112 VAL A C 1
ATOM 984 O O . VAL A 1 112 ? 7.773 39.5 35.469 1 94.44 112 VAL A O 1
ATOM 987 N N . THR A 1 113 ? 5.586 38.938 35.188 1 92.06 113 THR A N 1
ATOM 988 C CA . THR A 1 113 ? 5.137 40.312 35.312 1 92.06 113 THR A CA 1
ATOM 989 C C . THR A 1 113 ? 3.703 40.375 35.844 1 92.06 113 THR A C 1
ATOM 991 O O . THR A 1 113 ? 2.893 39.5 35.531 1 92.06 113 THR A O 1
ATOM 994 N N . THR A 1 114 ? 3.424 41.406 36.469 1 92.62 114 THR A N 1
ATOM 995 C CA . THR A 1 114 ? 2.068 41.625 36.969 1 92.62 114 THR A CA 1
ATOM 996 C C . THR A 1 114 ? 1.254 42.469 36 1 92.62 114 THR A C 1
ATOM 998 O O . THR A 1 114 ? 0.063 42.719 36.219 1 92.62 114 THR A O 1
ATOM 1001 N N . GLU A 1 115 ? 1.955 42.969 34.969 1 91.38 115 GLU A N 1
ATOM 1002 C CA . GLU A 1 115 ? 1.229 43.656 33.938 1 91.38 115 GLU A CA 1
ATOM 1003 C C . GLU A 1 115 ? 0.472 42.688 33.031 1 91.38 115 GLU A C 1
ATOM 1005 O O . GLU A 1 115 ? 1.074 42 32.188 1 91.38 115 GLU A O 1
ATOM 1010 N N . VAL A 1 116 ? -0.818 42.688 33.219 1 91.5 116 VAL A N 1
ATOM 1011 C CA . VAL A 1 116 ? -1.649 41.719 32.5 1 91.5 116 VAL A CA 1
ATOM 1012 C C . VAL A 1 116 ? -1.689 42.094 31.016 1 91.5 116 VAL A C 1
ATOM 1014 O O . VAL A 1 116 ? -1.998 43.219 30.656 1 91.5 116 VAL A O 1
ATOM 1017 N N . TRP A 1 117 ? -1.392 41.125 30.172 1 90.31 117 TRP A N 1
ATOM 1018 C CA . TRP A 1 117 ? -1.428 41.281 28.719 1 90.31 117 TRP A CA 1
ATOM 1019 C C . TRP A 1 117 ? -0.582 42.469 28.281 1 90.31 117 TRP A C 1
ATOM 1021 O O . TRP A 1 117 ? -1.067 43.344 27.578 1 90.31 117 TRP A O 1
ATOM 1031 N N . LYS A 1 118 ? 0.573 42.406 28.594 1 86.56 118 LYS A N 1
ATOM 1032 C CA . LYS A 1 118 ? 1.523 43.5 28.344 1 86.56 118 LYS A CA 1
ATOM 1033 C C . LYS A 1 118 ? 1.572 43.844 26.859 1 86.56 118 LYS A C 1
ATOM 1035 O O . LYS A 1 118 ? 1.709 45.031 26.5 1 86.56 118 LYS A O 1
ATOM 1040 N N . GLU A 1 119 ? 1.373 42.906 26.031 1 82.25 119 GLU A N 1
ATOM 1041 C CA . GLU A 1 119 ? 1.534 43.094 24.594 1 82.25 119 GLU A CA 1
ATOM 1042 C C . GLU A 1 119 ? 0.378 43.906 24.016 1 82.25 119 GLU A C 1
ATOM 1044 O O . GLU A 1 119 ? 0.486 44.438 22.906 1 82.25 119 GLU A O 1
ATOM 1049 N N . SER A 1 120 ? -0.73 43.969 24.688 1 83.06 120 SER A N 1
ATOM 1050 C CA . SER A 1 120 ? -1.885 44.688 24.172 1 83.06 120 SER A CA 1
ATOM 1051 C C . SER A 1 120 ? -1.704 46.219 24.359 1 83.06 120 SER A C 1
ATOM 1053 O O . SER A 1 120 ? -2.4 47 23.719 1 83.06 120 SER A O 1
ATOM 1055 N N . GLY A 1 121 ? -0.816 46.625 25.172 1 78.81 121 GLY A N 1
ATOM 1056 C CA . GLY A 1 121 ? -0.563 48.031 25.453 1 78.81 121 GLY A CA 1
ATOM 1057 C C . GLY A 1 121 ? -1.658 48.688 26.266 1 78.81 121 GLY A C 1
ATOM 1058 O O . GLY A 1 121 ? -1.586 49.875 26.562 1 78.81 121 GLY A O 1
ATOM 1059 N N . GLN A 1 122 ? -2.705 47.938 26.578 1 80.69 122 GLN A N 1
ATOM 1060 C CA . GLN A 1 122 ? -3.812 48.469 27.391 1 80.69 122 GLN A CA 1
ATOM 1061 C C . GLN A 1 122 ? -4.023 47.625 28.641 1 80.69 122 GLN A C 1
ATOM 1063 O O . GLN A 1 122 ? -3.67 46.438 28.672 1 80.69 122 GLN A O 1
ATOM 1068 N N . PRO A 1 123 ? -4.496 48.344 29.656 1 83.56 123 PRO A N 1
ATOM 1069 C CA . PRO A 1 123 ? -4.793 47.562 30.875 1 83.56 123 PRO A CA 1
ATOM 1070 C C . PRO A 1 123 ? -5.832 46.469 30.625 1 83.56 123 PRO A C 1
ATOM 1072 O O . PRO A 1 123 ? -6.781 46.656 29.875 1 83.56 123 PRO A O 1
ATOM 1075 N N . ALA A 1 124 ? -5.57 45.281 31.203 1 88.12 124 ALA A N 1
ATOM 1076 C CA . ALA A 1 124 ? -6.473 44.156 31.031 1 88.12 124 ALA A CA 1
ATOM 1077 C C . ALA A 1 124 ? -6.668 43.406 32.344 1 88.12 124 ALA A C 1
ATOM 1079 O O . ALA A 1 124 ? -5.883 43.562 33.281 1 88.12 124 ALA A O 1
ATOM 1080 N N . GLU A 1 125 ? -7.773 42.688 32.375 1 91.38 125 GLU A N 1
ATOM 1081 C CA . GLU A 1 125 ? -8.039 41.812 33.531 1 91.38 125 GLU A CA 1
ATOM 1082 C C . GLU A 1 125 ? -7.328 40.469 33.375 1 91.38 125 GLU A C 1
ATOM 1084 O O . GLU A 1 125 ? -7.246 39.906 32.281 1 91.38 125 GLU A O 1
ATOM 1089 N N . LEU A 1 126 ? -6.867 40 34.438 1 92 126 LEU A N 1
ATOM 1090 C CA . LEU A 1 126 ? -6.082 38.781 34.469 1 92 126 LEU A CA 1
ATOM 1091 C C . LEU A 1 126 ? -6.844 37.625 33.812 1 92 126 LEU A C 1
ATOM 1093 O O . LEU A 1 126 ? -6.258 36.844 33.062 1 92 126 LEU A O 1
ATOM 1097 N N . PHE A 1 127 ? -8.102 37.531 34.094 1 93.5 127 PHE A N 1
ATOM 1098 C CA . PHE A 1 127 ? -8.922 36.469 33.5 1 93.5 127 PHE A CA 1
ATOM 1099 C C . PHE A 1 127 ? -9.977 37.094 32.562 1 93.5 127 PHE A C 1
ATOM 1101 O O . PHE A 1 127 ? -11.102 36.594 32.5 1 93.5 127 PHE A O 1
ATOM 1108 N N . GLY A 1 128 ? -9.539 38.219 31.922 1 92.88 128 GLY A N 1
ATOM 1109 C CA . GLY A 1 128 ? -10.422 38.781 30.906 1 92.88 128 GLY A CA 1
ATOM 1110 C C . GLY A 1 128 ? -10.617 37.875 29.703 1 92.88 128 GLY A C 1
ATOM 1111 O O . GLY A 1 128 ? -9.688 37.188 29.297 1 92.88 128 GLY A O 1
ATOM 1112 N N . ALA A 1 129 ? -11.781 37.875 29.109 1 92.5 129 ALA A N 1
ATOM 1113 C CA . ALA A 1 129 ? -12.141 37 28.016 1 92.5 129 ALA A CA 1
ATOM 1114 C C . ALA A 1 129 ? -11.227 37.188 26.812 1 92.5 129 ALA A C 1
ATOM 1116 O O . ALA A 1 129 ? -10.781 36.25 26.188 1 92.5 129 ALA A O 1
ATOM 1117 N N . ASN A 1 130 ? -10.969 38.438 26.469 1 92.12 130 ASN A N 1
ATOM 1118 C CA . ASN A 1 130 ? -10.133 38.75 25.312 1 92.12 130 ASN A CA 1
ATOM 1119 C C . ASN A 1 130 ? -8.703 38.25 25.516 1 92.12 130 ASN A C 1
ATOM 1121 O O . ASN A 1 130 ? -8.047 37.812 24.578 1 92.12 130 ASN A O 1
ATOM 1125 N N . TYR A 1 131 ? -8.227 38.375 26.734 1 93.75 131 TYR A N 1
ATOM 1126 C CA . TYR A 1 131 ? -6.871 37.938 27.031 1 93.75 131 TYR A CA 1
ATOM 1127 C C . TYR A 1 131 ? -6.781 36.406 26.969 1 93.75 131 TYR A C 1
ATOM 1129 O O . TYR A 1 131 ? -5.891 35.875 26.312 1 93.75 131 TYR A O 1
ATOM 1137 N N . ILE A 1 132 ? -7.699 35.75 27.562 1 95.19 132 ILE A N 1
ATOM 1138 C CA . ILE A 1 132 ? -7.738 34.281 27.547 1 95.19 132 ILE A CA 1
ATOM 1139 C C . ILE A 1 132 ? -7.836 33.781 26.109 1 95.19 132 ILE A C 1
ATOM 1141 O O . ILE A 1 132 ? -7.121 32.844 25.719 1 95.19 132 ILE A O 1
ATOM 1145 N N . LEU A 1 133 ? -8.695 34.375 25.344 1 94.56 133 LEU A N 1
ATOM 1146 C CA . LEU A 1 133 ? -8.891 33.969 23.953 1 94.56 133 LEU A CA 1
ATOM 1147 C C . LEU A 1 133 ? -7.602 34.156 23.156 1 94.56 133 LEU A C 1
ATOM 1149 O O . LEU A 1 133 ? -7.27 33.312 22.312 1 94.56 133 LEU A O 1
ATOM 1153 N N . ALA A 1 134 ? -6.957 35.281 23.375 1 92.31 134 ALA A N 1
ATOM 1154 C CA . ALA A 1 134 ? -5.715 35.531 22.656 1 92.31 134 ALA A CA 1
ATOM 1155 C C . ALA A 1 134 ? -4.664 34.469 22.938 1 92.31 134 ALA A C 1
ATOM 1157 O O . ALA A 1 134 ? -4.016 33.969 22.016 1 92.31 134 ALA A O 1
ATOM 1158 N N . VAL A 1 135 ? -4.484 34.156 24.203 1 94.69 135 VAL A N 1
ATOM 1159 C CA . VAL A 1 135 ? -3.506 33.156 24.609 1 94.69 135 VAL A CA 1
ATOM 1160 C C . VAL A 1 135 ? -3.908 31.797 24.047 1 94.69 135 VAL A C 1
ATOM 1162 O O . VAL A 1 135 ? -3.066 31.047 23.531 1 94.69 135 VAL A O 1
ATOM 1165 N N . PHE A 1 136 ? -5.18 31.516 24.125 1 96.31 136 PHE A N 1
ATOM 1166 C CA . PHE A 1 136 ? -5.742 30.266 23.625 1 96.31 136 PHE A CA 1
ATOM 1167 C C . PHE A 1 136 ? -5.453 30.109 22.141 1 96.31 136 PHE A C 1
ATOM 1169 O O . PHE A 1 136 ? -4.988 29.047 21.703 1 96.31 136 PHE A O 1
ATOM 1176 N N . ILE A 1 137 ? -5.723 31.078 21.344 1 93.94 137 ILE A N 1
ATOM 1177 C CA . ILE A 1 137 ? -5.539 31.047 19.906 1 93.94 137 ILE A CA 1
ATOM 1178 C C . ILE A 1 137 ? -4.059 30.875 19.562 1 93.94 137 ILE A C 1
ATOM 1180 O O . ILE A 1 137 ? -3.699 30.156 18.641 1 93.94 137 ILE A O 1
ATOM 1184 N N . GLY A 1 138 ? -3.219 31.625 20.312 1 93.25 138 GLY A N 1
ATOM 1185 C CA . GLY A 1 138 ? -1.786 31.469 20.125 1 93.25 138 GLY A CA 1
ATOM 1186 C C . GLY A 1 138 ? -1.316 30.047 20.297 1 93.25 138 GLY A C 1
ATOM 1187 O O . GLY A 1 138 ? -0.518 29.547 19.484 1 93.25 138 GLY A O 1
ATOM 1188 N N . GLU A 1 139 ? -1.831 29.406 21.297 1 94.75 139 GLU A N 1
ATOM 1189 C CA . GLU A 1 139 ? -1.478 28.016 21.531 1 94.75 139 GLU A CA 1
ATOM 1190 C C . GLU A 1 139 ? -1.975 27.109 20.406 1 94.75 139 GLU A C 1
ATOM 1192 O O . GLU A 1 139 ? -1.3 26.156 20.031 1 94.75 139 GLU A O 1
ATOM 1197 N N . LEU A 1 140 ? -3.127 27.406 19.953 1 94.19 140 LEU A N 1
ATOM 1198 C CA . LEU A 1 140 ? -3.699 26.609 18.875 1 94.19 140 LEU A CA 1
ATOM 1199 C C . LEU A 1 140 ? -2.85 26.719 17.609 1 94.19 140 LEU A C 1
ATOM 1201 O O . LEU A 1 140 ? -2.723 25.75 16.859 1 94.19 140 LEU A O 1
ATOM 1205 N N . TYR A 1 141 ? -2.334 27.875 17.359 1 93.56 141 TYR A N 1
ATOM 1206 C CA . TYR A 1 141 ? -1.484 28.078 16.188 1 93.56 141 TYR A CA 1
ATOM 1207 C C . TYR A 1 141 ? -0.196 27.266 16.312 1 93.56 141 TYR A C 1
ATOM 1209 O O . TYR A 1 141 ? 0.279 26.703 15.32 1 93.56 141 TYR A O 1
ATOM 1217 N N . VAL A 1 142 ? 0.365 27.219 17.5 1 94.44 142 VAL A N 1
ATOM 1218 C CA . VAL A 1 142 ? 1.583 26.453 17.703 1 94.44 142 VAL A CA 1
ATOM 1219 C C . VAL A 1 142 ? 1.297 24.969 17.484 1 94.44 142 VAL A C 1
ATOM 1221 O O . VAL A 1 142 ? 2.057 24.281 16.797 1 94.44 142 VAL A O 1
ATOM 1224 N N . VAL A 1 143 ? 0.236 24.531 18.031 1 95.06 143 VAL A N 1
ATOM 1225 C CA . VAL A 1 143 ? -0.175 23.141 17.859 1 95.06 143 VAL A CA 1
ATOM 1226 C C . VAL A 1 143 ? -0.432 22.859 16.391 1 95.06 143 VAL A C 1
ATOM 1228 O O . VAL A 1 143 ? -0.017 21.812 15.875 1 95.06 143 VAL A O 1
ATOM 1231 N N . GLY A 1 144 ? -1.122 23.766 15.742 1 93.38 144 GLY A N 1
ATOM 1232 C CA . GLY A 1 144 ? -1.404 23.609 14.328 1 93.38 144 GLY A CA 1
ATOM 1233 C C . GLY A 1 144 ? -0.152 23.516 13.477 1 93.38 144 GLY A C 1
ATOM 1234 O O . GLY A 1 144 ? -0.034 22.641 12.625 1 93.38 144 GLY A O 1
ATOM 1235 N N . LEU A 1 145 ? 0.729 24.391 13.711 1 92.38 145 LEU A N 1
ATOM 1236 C CA . LEU A 1 145 ? 1.971 24.438 12.953 1 92.38 145 LEU A CA 1
ATOM 1237 C C . LEU A 1 145 ? 2.779 23.156 13.164 1 92.38 145 LEU A C 1
ATOM 1239 O O . LEU A 1 145 ? 3.279 22.562 12.203 1 92.38 145 LEU A O 1
ATOM 1243 N N . THR A 1 146 ? 2.904 22.719 14.375 1 93.44 146 THR A N 1
ATOM 1244 C CA . THR A 1 146 ? 3.688 21.531 14.68 1 93.44 146 THR A CA 1
ATOM 1245 C C . THR A 1 146 ? 3 20.281 14.141 1 93.44 146 THR A C 1
ATOM 1247 O O . THR A 1 146 ? 3.664 19.344 13.688 1 93.44 146 THR A O 1
ATOM 1250 N N . THR A 1 147 ? 1.749 20.328 14.211 1 93.44 147 THR A N 1
ATOM 1251 C CA . THR A 1 147 ? 0.996 19.219 13.641 1 93.44 147 THR A CA 1
ATOM 1252 C C . THR A 1 147 ? 1.19 19.172 12.125 1 93.44 147 THR A C 1
ATOM 1254 O O . THR A 1 147 ? 1.371 18.078 11.562 1 93.44 147 THR A O 1
ATOM 1257 N N . ALA A 1 148 ? 1.138 20.281 11.492 1 92.56 148 ALA A N 1
ATOM 1258 C CA . ALA A 1 148 ? 1.386 20.344 10.055 1 92.56 148 ALA A CA 1
ATOM 1259 C C . ALA A 1 148 ? 2.764 19.797 9.711 1 92.56 148 ALA A C 1
ATOM 1261 O O . ALA A 1 148 ? 2.912 19.047 8.742 1 92.56 148 ALA A O 1
ATOM 1262 N N . LEU A 1 149 ? 3.701 20.156 10.508 1 90.56 149 LEU A N 1
ATOM 1263 C CA . LEU A 1 149 ? 5.059 19.672 10.281 1 90.56 149 LEU A CA 1
ATOM 1264 C C . LEU A 1 149 ? 5.133 18.156 10.43 1 90.56 149 LEU A C 1
ATOM 1266 O O . LEU A 1 149 ? 5.684 17.469 9.57 1 90.56 149 LEU A O 1
ATOM 1270 N N . LYS A 1 150 ? 4.574 17.641 11.453 1 91.25 150 LYS A N 1
ATOM 1271 C CA . LYS A 1 150 ? 4.594 16.203 11.719 1 91.25 150 LYS A CA 1
ATOM 1272 C C . LYS A 1 150 ? 3.836 15.438 10.633 1 91.25 150 LYS A C 1
ATOM 1274 O O . LYS A 1 150 ? 4.34 14.445 10.102 1 91.25 150 LYS A O 1
ATOM 1279 N N . LEU A 1 151 ? 2.715 15.906 10.328 1 89.62 151 LEU A N 1
ATOM 1280 C CA . LEU A 1 151 ? 1.895 15.25 9.312 1 89.62 151 LEU A CA 1
ATOM 1281 C C . LEU A 1 151 ? 2.541 15.359 7.938 1 89.62 151 LEU A C 1
ATOM 1283 O O . LEU A 1 151 ? 2.398 14.461 7.109 1 89.62 151 LEU A O 1
ATOM 1287 N N . GLY A 1 152 ? 3.205 16.516 7.766 1 87.56 152 GLY A N 1
ATOM 1288 C CA . GLY A 1 152 ? 3.949 16.641 6.523 1 87.56 152 GLY A CA 1
ATOM 1289 C C . GLY A 1 152 ? 5.023 15.586 6.359 1 87.56 152 GLY A C 1
ATOM 1290 O O . GLY A 1 152 ? 5.141 14.969 5.293 1 87.56 152 GLY A O 1
ATOM 1291 N N . VAL A 1 153 ? 5.727 15.297 7.375 1 86.62 153 VAL A N 1
ATOM 1292 C CA . VAL A 1 153 ? 6.766 14.273 7.371 1 86.62 153 VAL A CA 1
ATOM 1293 C C . VAL A 1 153 ? 6.133 12.891 7.18 1 86.62 153 VAL A C 1
ATOM 1295 O O . VAL A 1 153 ? 6.605 12.094 6.371 1 86.62 153 VAL A O 1
ATOM 1298 N N . ASP A 1 154 ? 5.086 12.656 7.895 1 85.69 154 ASP A N 1
ATOM 1299 C CA . ASP A 1 154 ? 4.379 11.383 7.789 1 85.69 154 ASP A CA 1
ATOM 1300 C C . ASP A 1 154 ? 3.828 11.172 6.379 1 85.69 154 ASP A C 1
ATOM 1302 O O . ASP A 1 154 ? 3.848 10.055 5.859 1 85.69 154 ASP A O 1
ATOM 1306 N N . TRP A 1 155 ? 3.346 12.219 5.891 1 85.62 155 TRP A N 1
ATOM 1307 C CA . TRP A 1 155 ? 2.785 12.18 4.543 1 85.62 155 TRP A CA 1
ATOM 1308 C C . TRP A 1 155 ? 3.832 11.727 3.531 1 85.62 155 TRP A C 1
ATOM 1310 O O . TRP A 1 155 ? 3.549 10.898 2.664 1 85.62 155 TRP A O 1
ATOM 1320 N N . VAL A 1 156 ? 4.992 12.211 3.619 1 84.88 156 VAL A N 1
ATOM 1321 C CA . VAL A 1 156 ? 6.086 11.828 2.73 1 84.88 156 VAL A CA 1
ATOM 1322 C C . VAL A 1 156 ? 6.414 10.352 2.918 1 84.88 156 VAL A C 1
ATOM 1324 O O . VAL A 1 156 ? 6.586 9.617 1.94 1 84.88 156 VAL A O 1
ATOM 1327 N N . ASN A 1 157 ? 6.445 9.906 4.094 1 84.81 157 ASN A N 1
ATOM 1328 C CA . ASN A 1 157 ? 6.75 8.508 4.395 1 84.81 157 ASN A CA 1
ATOM 1329 C C . ASN A 1 157 ? 5.648 7.574 3.898 1 84.81 157 ASN A C 1
ATOM 1331 O O . ASN A 1 157 ? 5.93 6.484 3.398 1 84.81 157 ASN A O 1
ATOM 1335 N N . PHE A 1 158 ? 4.469 8 4.027 1 82.62 158 PHE A N 1
ATOM 1336 C CA . PHE A 1 158 ? 3.33 7.207 3.58 1 82.62 158 PHE A CA 1
ATOM 1337 C C . PHE A 1 158 ? 3.344 7.047 2.066 1 82.62 158 PHE A C 1
ATOM 1339 O O . PHE A 1 158 ? 2.992 5.988 1.545 1 82.62 158 PHE A O 1
ATOM 1346 N N . GLN A 1 159 ? 3.678 8.102 1.432 1 81.81 159 GLN A N 1
ATOM 1347 C CA . GLN A 1 159 ? 3.789 8.016 -0.021 1 81.81 159 GLN A CA 1
ATOM 1348 C C . GLN A 1 159 ? 4.805 6.953 -0.432 1 81.81 159 GLN A C 1
ATOM 1350 O O . GLN A 1 159 ? 4.562 6.176 -1.356 1 81.81 159 GLN A O 1
ATOM 1355 N N . LYS A 1 160 ? 5.891 6.926 0.245 1 82.94 160 LYS A N 1
ATOM 1356 C CA . LYS A 1 160 ? 6.922 5.934 -0.032 1 82.94 160 LYS A CA 1
ATOM 1357 C C . LYS A 1 160 ? 6.418 4.52 0.244 1 82.94 160 LYS A C 1
ATOM 1359 O O . LYS A 1 160 ? 6.609 3.617 -0.572 1 82.94 160 LYS A O 1
ATOM 1364 N N . LYS A 1 161 ? 5.789 4.406 1.363 1 85 161 LYS A N 1
ATOM 1365 C CA . LYS A 1 161 ? 5.25 3.107 1.749 1 85 161 LYS A CA 1
ATOM 1366 C C . LYS A 1 161 ? 4.203 2.627 0.749 1 85 161 LYS A C 1
ATOM 1368 O O . LYS A 1 161 ? 4.191 1.453 0.37 1 85 161 LYS A O 1
ATOM 1373 N N . THR A 1 162 ? 3.324 3.477 0.343 1 84.19 162 THR A N 1
ATOM 1374 C CA . THR A 1 162 ? 2.281 3.146 -0.622 1 84.19 162 THR A CA 1
ATOM 1375 C C . THR A 1 162 ? 2.893 2.686 -1.942 1 84.19 162 THR A C 1
ATOM 1377 O O . THR A 1 162 ? 2.447 1.696 -2.527 1 84.19 162 THR A O 1
ATOM 1380 N N . ARG A 1 163 ? 3.898 3.385 -2.369 1 82.31 163 ARG A N 1
ATOM 1381 C CA . ARG A 1 163 ? 4.57 3.012 -3.609 1 82.31 163 ARG A CA 1
ATOM 1382 C C . ARG A 1 163 ? 5.203 1.629 -3.494 1 82.31 163 ARG A C 1
ATOM 1384 O O . ARG A 1 163 ? 5.137 0.83 -4.43 1 82.31 163 ARG A O 1
ATOM 1391 N N . GLU A 1 164 ? 5.766 1.396 -2.402 1 85.5 164 GLU A N 1
ATOM 1392 C CA . GLU A 1 164 ? 6.383 0.097 -2.164 1 85.5 164 GLU A CA 1
ATOM 1393 C C . GLU A 1 164 ? 5.344 -1.019 -2.152 1 85.5 164 GLU A C 1
ATOM 1395 O O . GLU A 1 164 ? 5.547 -2.068 -2.766 1 85.5 164 GLU A O 1
ATOM 1400 N N . LEU A 1 165 ? 4.262 -0.742 -1.499 1 84.25 165 LEU A N 1
ATOM 1401 C CA . LEU A 1 165 ? 3.193 -1.732 -1.422 1 84.25 165 LEU A CA 1
ATOM 1402 C C . LEU A 1 165 ? 2.6 -1.998 -2.801 1 84.25 165 LEU A C 1
ATOM 1404 O O . LEU A 1 165 ? 2.264 -3.139 -3.127 1 84.25 165 LEU A O 1
ATOM 1408 N N . GLU A 1 166 ? 2.504 -0.975 -3.541 1 84.06 166 GLU A N 1
ATOM 1409 C CA . GLU A 1 166 ? 2.023 -1.125 -4.91 1 84.06 166 GLU A CA 1
ATOM 1410 C C . GLU A 1 166 ? 2.969 -1.995 -5.734 1 84.06 166 GLU A C 1
ATOM 1412 O O . GLU A 1 166 ? 2.523 -2.857 -6.496 1 84.06 166 GLU A O 1
ATOM 1417 N N . ARG A 1 167 ? 4.172 -1.762 -5.527 1 79.56 167 ARG A N 1
ATOM 1418 C CA . ARG A 1 167 ? 5.18 -2.549 -6.23 1 79.56 167 ARG A CA 1
ATOM 1419 C C . ARG A 1 167 ? 5.109 -4.016 -5.82 1 79.56 167 ARG A C 1
ATOM 1421 O O . ARG A 1 167 ? 5.133 -4.906 -6.676 1 79.56 167 ARG A O 1
ATOM 1428 N N . LEU A 1 168 ? 4.996 -4.262 -4.559 1 79.62 168 LEU A N 1
ATOM 1429 C CA . LEU A 1 168 ? 4.938 -5.625 -4.047 1 79.62 168 LEU A CA 1
ATOM 1430 C C . LEU A 1 168 ? 3.672 -6.332 -4.52 1 79.62 168 LEU A C 1
ATOM 1432 O O . LEU A 1 168 ? 3.707 -7.516 -4.859 1 79.62 168 LEU A O 1
ATOM 1436 N N . LYS A 1 169 ? 2.65 -5.625 -4.5 1 80.81 169 LYS A N 1
ATOM 1437 C CA . LYS A 1 169 ? 1.398 -6.168 -5.02 1 80.81 169 LYS A CA 1
ATOM 1438 C C . LYS A 1 169 ? 1.539 -6.566 -6.484 1 80.81 169 LYS A C 1
ATOM 1440 O O . LYS A 1 169 ? 1.121 -7.656 -6.879 1 80.81 169 LYS A O 1
ATOM 1445 N N . MET A 1 170 ? 2.109 -5.676 -7.215 1 73.62 170 MET A N 1
ATOM 1446 C CA . MET A 1 170 ? 2.312 -5.945 -8.633 1 73.62 170 MET A CA 1
ATOM 1447 C C . MET A 1 170 ? 3.197 -7.172 -8.836 1 73.62 170 MET A C 1
ATOM 1449 O O . MET A 1 170 ? 2.928 -7.996 -9.711 1 73.62 170 MET A O 1
ATOM 1453 N N . GLN A 1 171 ? 4.156 -7.293 -8.047 1 72.56 171 GLN A N 1
ATOM 1454 C CA . GLN A 1 171 ? 5.055 -8.438 -8.133 1 72.56 171 GLN A CA 1
ATOM 1455 C C . GLN A 1 171 ? 4.328 -9.734 -7.801 1 72.56 171 GLN A C 1
ATOM 1457 O O . GLN A 1 171 ? 4.508 -10.75 -8.477 1 72.56 171 GLN A O 1
ATOM 1462 N N . ALA A 1 172 ? 3.545 -9.641 -6.824 1 72.12 172 ALA A N 1
ATOM 1463 C CA . ALA A 1 172 ? 2.77 -10.82 -6.438 1 72.12 172 ALA A CA 1
ATOM 1464 C C . ALA A 1 172 ? 1.776 -11.203 -7.531 1 72.12 172 ALA A C 1
ATOM 1466 O O . ALA A 1 172 ? 1.602 -12.391 -7.832 1 72.12 172 ALA A O 1
ATOM 1467 N N . GLU A 1 173 ? 1.203 -10.219 -8.039 1 72.25 173 GLU A N 1
ATOM 1468 C CA . GLU A 1 173 ? 0.255 -10.43 -9.133 1 72.25 173 GLU A CA 1
ATOM 1469 C C . GLU A 1 173 ? 0.943 -11.039 -10.352 1 72.25 173 GLU A C 1
ATOM 1471 O O . GLU A 1 173 ? 0.41 -11.961 -10.969 1 72.25 173 GLU A O 1
ATOM 1476 N N . MET A 1 174 ? 2.1 -10.516 -10.609 1 64.25 174 MET A N 1
ATOM 1477 C CA . MET A 1 174 ? 2.863 -11.031 -11.742 1 64.25 174 MET A CA 1
ATOM 1478 C C . MET A 1 174 ? 3.244 -12.492 -11.516 1 64.25 174 MET A C 1
ATOM 1480 O O . MET A 1 174 ? 3.154 -13.312 -12.43 1 64.25 174 MET A O 1
ATOM 1484 N N . ALA A 1 175 ? 3.617 -12.727 -10.336 1 64.62 175 ALA A N 1
ATOM 1485 C CA . ALA A 1 175 ? 3.98 -14.094 -9.984 1 64.62 175 ALA A CA 1
ATOM 1486 C C . ALA A 1 175 ? 2.787 -15.031 -10.125 1 64.62 175 ALA A C 1
ATOM 1488 O O . ALA A 1 175 ? 2.926 -16.156 -10.625 1 64.62 175 ALA A O 1
ATOM 1489 N N . PHE A 1 176 ? 1.659 -14.586 -9.805 1 66 176 PHE A N 1
ATOM 1490 C CA . PHE A 1 176 ? 0.423 -15.352 -9.914 1 66 176 PHE A CA 1
ATOM 1491 C C . PHE A 1 176 ? 0.06 -15.586 -11.375 1 66 176 PHE A C 1
ATOM 1493 O O . PHE A 1 176 ? -0.249 -16.719 -11.773 1 66 176 PHE A O 1
ATOM 1500 N N . LEU A 1 177 ? 0.109 -14.516 -12.055 1 61.59 177 LEU A N 1
ATOM 1501 C CA . LEU A 1 177 ? -0.238 -14.609 -13.469 1 61.59 177 LEU A CA 1
ATOM 1502 C C . LEU A 1 177 ? 0.697 -15.57 -14.195 1 61.59 177 LEU A C 1
ATOM 1504 O O . LEU A 1 177 ? 0.267 -16.312 -15.078 1 61.59 177 LEU A O 1
ATOM 1508 N N . HIS A 1 178 ? 1.84 -15.656 -13.758 1 61 178 HIS A N 1
ATOM 1509 C CA . HIS A 1 178 ? 2.83 -16.578 -14.312 1 61 178 HIS A CA 1
ATOM 1510 C C . HIS A 1 178 ? 2.475 -18.016 -14.016 1 61 178 HIS A C 1
ATOM 1512 O O . HIS A 1 178 ? 2.676 -18.906 -14.852 1 61 178 HIS A O 1
ATOM 1518 N N . SER A 1 179 ? 1.902 -18.203 -12.875 1 59.28 179 SER A N 1
ATOM 1519 C CA . SER A 1 179 ? 1.641 -19.562 -12.414 1 59.28 179 SER A CA 1
ATOM 1520 C C . SER A 1 179 ? 0.405 -20.141 -13.094 1 59.28 179 SER A C 1
ATOM 1522 O O . SER A 1 179 ? 0.223 -21.359 -13.117 1 59.28 179 SER A O 1
ATOM 1524 N N . GLN A 1 180 ? -0.548 -19.297 -13.617 1 55.47 180 GLN A N 1
ATOM 1525 C CA . GLN A 1 180 ? -1.81 -19.75 -14.195 1 55.47 180 GLN A CA 1
ATOM 1526 C C . GLN A 1 180 ? -1.617 -20.234 -15.633 1 55.47 180 GLN A C 1
ATOM 1528 O O . GLN A 1 180 ? -2.48 -20.922 -16.188 1 55.47 180 GLN A O 1
ATOM 1533 N N . ILE A 1 181 ? -0.822 -19.891 -16.547 1 50.12 181 ILE A N 1
ATOM 1534 C CA . ILE A 1 181 ? -0.744 -20.172 -17.984 1 50.12 181 ILE A CA 1
ATOM 1535 C C . ILE A 1 181 ? -0.734 -21.672 -18.203 1 50.12 181 ILE A C 1
ATOM 1537 O O . ILE A 1 181 ? -1.209 -22.156 -19.234 1 50.12 181 ILE A O 1
ATOM 1541 N N . GLN A 1 182 ? -0.398 -22.688 -17.359 1 53.88 182 GLN A N 1
ATOM 1542 C CA . GLN A 1 182 ? 0.167 -23.922 -17.891 1 53.88 182 GLN A CA 1
ATOM 1543 C C . GLN A 1 182 ? -0.865 -25.047 -17.891 1 53.88 182 GLN A C 1
ATOM 1545 O O . GLN A 1 182 ? -0.735 -26.016 -18.625 1 53.88 182 GLN A O 1
ATOM 1550 N N . PRO A 1 183 ? -1.934 -25.219 -17.047 1 59.75 183 PRO A N 1
ATOM 1551 C CA . PRO A 1 183 ? -2.289 -26.578 -16.609 1 59.75 183 PRO A CA 1
ATOM 1552 C C . PRO A 1 183 ? -3.318 -27.234 -17.531 1 59.75 183 PRO A C 1
ATOM 1554 O O . PRO A 1 183 ? -3.285 -28.453 -17.734 1 59.75 183 PRO A O 1
ATOM 1557 N N . HIS A 1 184 ? -4.168 -26.469 -18.328 1 62.31 184 HIS A N 1
ATOM 1558 C CA . HIS A 1 184 ? -5.234 -27.125 -19.078 1 62.31 184 HIS A CA 1
ATOM 1559 C C . HIS A 1 184 ? -4.672 -27.984 -20.219 1 62.31 184 HIS A C 1
ATOM 1561 O O . HIS A 1 184 ? -5.164 -29.078 -20.469 1 62.31 184 HIS A O 1
ATOM 1567 N N . PHE A 1 185 ? -3.77 -27.562 -20.859 1 68.56 185 PHE A N 1
ATOM 1568 C CA . PHE A 1 185 ? -3.129 -28.297 -21.922 1 68.56 185 PHE A CA 1
ATOM 1569 C C . PHE A 1 185 ? -2.611 -29.641 -21.422 1 68.56 185 PHE A C 1
ATOM 1571 O O . PHE A 1 185 ? -2.725 -30.656 -22.125 1 68.56 185 PHE A O 1
ATOM 1578 N N . PHE A 1 186 ? -2.18 -29.594 -20.219 1 74.38 186 PHE A N 1
ATOM 1579 C CA . PHE A 1 186 ? -1.633 -30.844 -19.672 1 74.38 186 PHE A CA 1
ATOM 1580 C C . PHE A 1 186 ? -2.727 -31.891 -19.5 1 74.38 186 PHE A C 1
ATOM 1582 O O . PHE A 1 186 ? -2.535 -33.062 -19.844 1 74.38 186 PHE A O 1
ATOM 1589 N N . PHE A 1 187 ? -3.855 -31.391 -19.141 1 72.38 187 PHE A N 1
ATOM 1590 C CA . PHE A 1 187 ? -4.996 -32.281 -18.953 1 72.38 187 PHE A CA 1
ATOM 1591 C C . PHE A 1 187 ? -5.418 -32.906 -20.281 1 72.38 187 PHE A C 1
ATOM 1593 O O . PHE A 1 187 ? -5.621 -34.125 -20.359 1 72.38 187 PHE A O 1
ATOM 1600 N N . ASN A 1 188 ? -5.465 -32.156 -21.297 1 70.44 188 ASN A N 1
ATOM 1601 C CA . ASN A 1 188 ? -5.891 -32.625 -22.609 1 70.44 188 ASN A CA 1
ATOM 1602 C C . ASN A 1 188 ? -4.879 -33.625 -23.203 1 70.44 188 ASN A C 1
ATOM 1604 O O . ASN A 1 188 ? -5.266 -34.594 -23.828 1 70.44 188 ASN A O 1
ATOM 1608 N N . THR A 1 189 ? -3.654 -33.312 -23 1 79.56 189 THR A N 1
ATOM 1609 C CA . THR A 1 189 ? -2.6 -34.156 -23.516 1 79.56 189 THR A CA 1
ATOM 1610 C C . THR A 1 189 ? -2.629 -35.531 -22.812 1 79.56 189 THR A C 1
ATOM 1612 O O . THR A 1 189 ? -2.393 -36.562 -23.438 1 79.56 189 THR A O 1
ATOM 1615 N N . LEU A 1 190 ? -2.979 -35.469 -21.547 1 82.31 190 LEU A N 1
ATOM 1616 C CA . LEU A 1 190 ? -3.07 -36.719 -20.797 1 82.31 190 LEU A CA 1
ATOM 1617 C C . LEU A 1 190 ? -4.215 -37.594 -21.312 1 82.31 190 LEU A C 1
ATOM 1619 O O . LEU A 1 190 ? -4.09 -38.812 -21.391 1 82.31 190 LEU A O 1
ATOM 1623 N N . ASN A 1 191 ? -5.238 -36.969 -21.719 1 77.38 191 ASN A N 1
ATOM 1624 C CA . ASN A 1 191 ? -6.359 -37.688 -22.297 1 77.38 191 ASN A CA 1
ATOM 1625 C C . ASN A 1 191 ? -5.973 -38.344 -23.625 1 77.38 191 ASN A C 1
ATOM 1627 O O . ASN A 1 191 ? -6.375 -39.469 -23.891 1 77.38 191 ASN A O 1
ATOM 1631 N N . ASN A 1 192 ? -5.297 -37.656 -24.422 1 80.94 192 ASN A N 1
ATOM 1632 C CA . ASN A 1 192 ? -4.781 -38.219 -25.656 1 80.94 192 ASN A CA 1
ATOM 1633 C C . ASN A 1 192 ? -3.809 -39.375 -25.391 1 80.94 192 ASN A C 1
ATOM 1635 O O . ASN A 1 192 ? -3.82 -40.375 -26.094 1 80.94 192 ASN A O 1
ATOM 1639 N N . LEU A 1 193 ? -3 -39.188 -24.391 1 87.12 193 LEU A N 1
ATOM 1640 C CA . LEU A 1 193 ? -2.047 -40.219 -24 1 87.12 193 LEU A CA 1
ATOM 1641 C C . LEU A 1 193 ? -2.768 -41.469 -23.547 1 87.12 193 LEU A C 1
ATOM 1643 O O . LEU A 1 193 ? -2.318 -42.594 -23.844 1 87.12 193 LEU A O 1
ATOM 1647 N N . TYR A 1 194 ? -3.879 -41.281 -22.891 1 87.62 194 TYR A N 1
ATOM 1648 C CA . TYR A 1 194 ? -4.699 -42.406 -22.453 1 87.62 194 TYR A CA 1
ATOM 1649 C C . TYR A 1 194 ? -5.109 -43.281 -23.641 1 87.62 194 TYR A C 1
ATOM 1651 O O . TYR A 1 194 ? -4.965 -44.5 -23.609 1 87.62 194 TYR A O 1
ATOM 1659 N N . ALA A 1 195 ? -5.551 -42.656 -24.703 1 85.31 195 ALA A N 1
ATOM 1660 C CA . ALA A 1 195 ? -5.98 -43.344 -25.906 1 85.31 195 ALA A CA 1
ATOM 1661 C C . ALA A 1 195 ? -4.816 -44.094 -26.547 1 85.31 195 ALA A C 1
ATOM 1663 O O . ALA A 1 195 ? -4.961 -45.25 -26.938 1 85.31 195 ALA A O 1
ATOM 1664 N N . LEU A 1 196 ? -3.682 -43.5 -26.594 1 87.5 196 LEU A N 1
ATOM 1665 C CA . LEU A 1 196 ? -2.5 -44.094 -27.203 1 87.5 196 LEU A CA 1
ATOM 1666 C C . LEU A 1 196 ? -2.037 -45.312 -26.391 1 87.5 196 LEU A C 1
ATOM 1668 O O . LEU A 1 196 ? -1.608 -46.312 -26.969 1 87.5 196 LEU A O 1
ATOM 1672 N N . VAL A 1 197 ? -2.09 -45.188 -25.141 1 90.19 197 VAL A N 1
ATOM 1673 C CA . VAL A 1 197 ? -1.65 -46.25 -24.25 1 90.19 197 VAL A CA 1
ATOM 1674 C C . VAL A 1 197 ? -2.592 -47.438 -24.391 1 90.19 197 VAL A C 1
ATOM 1676 O O . VAL A 1 197 ? -2.148 -48.594 -24.391 1 90.19 197 VAL A O 1
ATOM 1679 N N . LEU A 1 198 ? -3.875 -47.188 -24.484 1 89.06 198 LEU A N 1
ATOM 1680 C CA . LEU A 1 198 ? -4.844 -48.25 -24.656 1 89.06 198 LEU A CA 1
ATOM 1681 C C . LEU A 1 198 ? -4.574 -49 -25.953 1 89.06 198 LEU A C 1
ATOM 1683 O O . LEU A 1 198 ? -4.754 -50.219 -26.016 1 89.06 198 LEU A O 1
ATOM 1687 N N . GLU A 1 199 ? -4.113 -48.312 -26.922 1 87.69 199 GLU A N 1
ATOM 1688 C CA . GLU A 1 199 ? -3.807 -48.906 -28.219 1 87.69 199 GLU A CA 1
ATOM 1689 C C . GLU A 1 199 ? -2.396 -49.5 -28.234 1 87.69 199 GLU A C 1
ATOM 1691 O O . GLU A 1 199 ? -1.967 -50.062 -29.25 1 87.69 199 GLU A O 1
ATOM 1696 N N . LYS A 1 200 ? -1.7 -49.375 -27.094 1 88 200 LYS A N 1
ATOM 1697 C CA . LYS A 1 200 ? -0.313 -49.812 -26.969 1 88 200 LYS A CA 1
ATOM 1698 C C . LYS A 1 200 ? 0.544 -49.25 -28.094 1 88 200 LYS A C 1
ATOM 1700 O O . LYS A 1 200 ? 1.342 -49.969 -28.688 1 88 200 LYS A O 1
ATOM 1705 N N . SER A 1 201 ? 0.269 -48.031 -28.469 1 87.31 201 SER A N 1
ATOM 1706 C CA . SER A 1 201 ? 0.991 -47.344 -29.516 1 87.31 201 SER A CA 1
ATOM 1707 C C . SER A 1 201 ? 2.418 -47 -29.094 1 87.31 201 SER A C 1
ATOM 1709 O O . SER A 1 201 ? 2.656 -46.625 -27.953 1 87.31 201 SER A O 1
ATOM 1711 N N . ASP A 1 202 ? 3.377 -47.094 -29.969 1 86.5 202 ASP A N 1
ATOM 1712 C CA . ASP A 1 202 ? 4.77 -46.719 -29.719 1 86.5 202 ASP A CA 1
ATOM 1713 C C . ASP A 1 202 ? 4.941 -45.219 -29.578 1 86.5 202 ASP A C 1
ATOM 1715 O O . ASP A 1 202 ? 5.953 -44.75 -29.062 1 86.5 202 ASP A O 1
ATOM 1719 N N . LYS A 1 203 ? 3.977 -44.5 -29.984 1 87.12 203 LYS A N 1
ATOM 1720 C CA . LYS A 1 203 ? 4.027 -43.062 -29.922 1 87.12 203 LYS A CA 1
ATOM 1721 C C . LYS A 1 203 ? 3.799 -42.562 -28.484 1 87.12 203 LYS A C 1
ATOM 1723 O O . LYS A 1 203 ? 4.086 -41.406 -28.172 1 87.12 203 LYS A O 1
ATOM 1728 N N . ALA A 1 204 ? 3.256 -43.438 -27.672 1 89.81 204 ALA A N 1
ATOM 1729 C CA . ALA A 1 204 ? 2.906 -43.062 -26.312 1 89.81 204 ALA A CA 1
ATOM 1730 C C . ALA A 1 204 ? 4.145 -42.656 -25.531 1 89.81 204 ALA A C 1
ATOM 1732 O O . ALA A 1 204 ? 4.117 -41.625 -24.812 1 89.81 204 ALA A O 1
ATOM 1733 N N . ALA A 1 205 ? 5.18 -43.406 -25.672 1 89 205 ALA A N 1
ATOM 1734 C CA . ALA A 1 205 ? 6.414 -43.094 -24.953 1 89 205 ALA A CA 1
ATOM 1735 C C . ALA A 1 205 ? 6.957 -41.719 -25.359 1 89 205 ALA A C 1
ATOM 1737 O O . ALA A 1 205 ? 7.348 -40.906 -24.5 1 89 205 ALA A O 1
ATOM 1738 N N . ASP A 1 206 ? 6.965 -41.469 -26.625 1 86.81 206 ASP A N 1
ATOM 1739 C CA . ASP A 1 206 ? 7.434 -40.188 -27.141 1 86.81 206 ASP A CA 1
ATOM 1740 C C . ASP A 1 206 ? 6.586 -39.031 -26.609 1 86.81 206 ASP A C 1
ATOM 1742 O O . ASP A 1 206 ? 7.113 -38 -26.234 1 86.81 206 ASP A O 1
ATOM 1746 N N . MET A 1 207 ? 5.367 -39.219 -26.562 1 87.38 207 MET A N 1
ATOM 1747 C CA . MET A 1 207 ? 4.461 -38.188 -26.062 1 87.38 207 MET A CA 1
ATOM 1748 C C . MET A 1 207 ? 4.758 -37.875 -24.594 1 87.38 207 MET A C 1
ATOM 1750 O O . MET A 1 207 ? 4.742 -36.719 -24.188 1 87.38 207 MET A O 1
ATOM 1754 N N . ILE A 1 208 ? 4.996 -38.875 -23.812 1 89.06 208 ILE A N 1
ATOM 1755 C CA . ILE A 1 208 ? 5.281 -38.719 -22.391 1 89.06 208 ILE A CA 1
ATOM 1756 C C . ILE A 1 208 ? 6.543 -37.875 -22.219 1 89.06 208 ILE A C 1
ATOM 1758 O O . ILE A 1 208 ? 6.59 -36.969 -21.375 1 89.06 208 ILE A O 1
ATOM 1762 N N . VAL A 1 209 ? 7.539 -38.188 -22.969 1 87.12 209 VAL A N 1
ATOM 1763 C CA . VAL A 1 209 ? 8.797 -37.438 -22.875 1 87.12 209 VAL A CA 1
ATOM 1764 C C . VAL A 1 209 ? 8.562 -35.969 -23.203 1 87.12 209 VAL A C 1
ATOM 1766 O O . VAL A 1 209 ? 9.008 -35.094 -22.469 1 87.12 209 VAL A O 1
ATOM 1769 N N . LYS A 1 210 ? 7.926 -35.75 -24.281 1 84.62 210 LYS A N 1
ATOM 1770 C CA . LYS A 1 210 ? 7.648 -34.375 -24.688 1 84.62 210 LYS A CA 1
ATOM 1771 C C . LYS A 1 210 ? 6.805 -33.625 -23.641 1 84.62 210 LYS A C 1
ATOM 1773 O O . LYS A 1 210 ? 7.031 -32.469 -23.359 1 84.62 210 LYS A O 1
ATOM 1778 N N . LEU A 1 211 ? 5.844 -34.312 -23.172 1 84.69 211 LEU A N 1
ATOM 1779 C CA . LEU A 1 211 ? 5.004 -33.75 -22.125 1 84.69 211 LEU A CA 1
ATOM 1780 C C . LEU A 1 211 ? 5.828 -33.438 -20.875 1 84.69 211 LEU A C 1
ATOM 1782 O O . LEU A 1 211 ? 5.652 -32.375 -20.266 1 84.69 211 LEU A O 1
ATOM 1786 N N . SER A 1 212 ? 6.637 -34.312 -20.469 1 82.06 212 SER A N 1
ATOM 1787 C CA . SER A 1 212 ? 7.504 -34.125 -19.312 1 82.06 212 SER A CA 1
ATOM 1788 C C . SER A 1 212 ? 8.406 -32.906 -19.484 1 82.06 212 SER A C 1
ATOM 1790 O O . SER A 1 212 ? 8.578 -32.125 -18.562 1 82.06 212 SER A O 1
ATOM 1792 N N . ASP A 1 213 ? 8.938 -32.781 -20.609 1 81.19 213 ASP A N 1
ATOM 1793 C CA . ASP A 1 213 ? 9.797 -31.625 -20.906 1 81.19 213 ASP A CA 1
ATOM 1794 C C . ASP A 1 213 ? 9.023 -30.312 -20.828 1 81.19 213 ASP A C 1
ATOM 1796 O O . ASP A 1 213 ? 9.516 -29.312 -20.297 1 81.19 213 ASP A O 1
ATOM 1800 N N . LEU A 1 214 ? 7.949 -30.344 -21.406 1 80 214 LEU A N 1
ATOM 1801 C CA . LEU A 1 214 ? 7.117 -29.141 -21.375 1 80 214 LEU A CA 1
ATOM 1802 C C . LEU A 1 214 ? 6.742 -28.781 -19.953 1 80 214 LEU A C 1
ATOM 1804 O O . LEU A 1 214 ? 6.77 -27.609 -19.562 1 80 214 LEU A O 1
ATOM 1808 N N . MET A 1 215 ? 6.371 -29.75 -19.219 1 77.19 215 MET A N 1
ATOM 1809 C CA . MET A 1 215 ? 6.004 -29.547 -17.828 1 77.19 215 MET A CA 1
ATOM 1810 C C . MET A 1 215 ? 7.18 -28.984 -17.031 1 77.19 215 MET A C 1
ATOM 1812 O O . MET A 1 215 ? 7.004 -28.062 -16.219 1 77.19 215 MET A O 1
ATOM 1816 N N . ARG A 1 216 ? 8.312 -29.578 -17.25 1 73.75 216 ARG A N 1
ATOM 1817 C CA . ARG A 1 216 ? 9.516 -29.078 -16.609 1 73.75 216 ARG A CA 1
ATOM 1818 C C . ARG A 1 216 ? 9.734 -27.594 -16.906 1 73.75 216 ARG A C 1
ATOM 1820 O O . ARG A 1 216 ? 10.062 -26.812 -16.016 1 73.75 216 ARG A O 1
ATOM 1827 N N . TYR A 1 217 ? 9.508 -27.266 -18.078 1 73.38 217 TYR A N 1
ATOM 1828 C CA . TYR A 1 217 ? 9.664 -25.875 -18.516 1 73.38 217 TYR A CA 1
ATOM 1829 C C . TYR A 1 217 ? 8.664 -24.969 -17.797 1 73.38 217 TYR A C 1
ATOM 1831 O O . TYR A 1 217 ? 9.023 -23.891 -17.344 1 73.38 217 TYR A O 1
ATOM 1839 N N . VAL A 1 218 ? 7.488 -25.375 -17.75 1 72.5 218 VAL A N 1
ATOM 1840 C CA . VAL A 1 218 ? 6.422 -24.562 -17.172 1 72.5 218 VAL A CA 1
ATOM 1841 C C . VAL A 1 218 ? 6.68 -24.375 -15.672 1 72.5 218 VAL A C 1
ATOM 1843 O O . VAL A 1 218 ? 6.449 -23.297 -15.125 1 72.5 218 VAL A O 1
ATOM 1846 N N . ILE A 1 219 ? 7.168 -25.453 -15.102 1 66.75 219 ILE A N 1
ATOM 1847 C CA . ILE A 1 219 ? 7.352 -25.453 -13.648 1 66.75 219 ILE A CA 1
ATOM 1848 C C . ILE A 1 219 ? 8.609 -24.656 -13.297 1 66.75 219 ILE A C 1
ATOM 1850 O O . ILE A 1 219 ? 8.602 -23.859 -12.352 1 66.75 219 ILE A O 1
ATOM 1854 N N . TYR A 1 220 ? 9.68 -24.859 -14.008 1 62.59 220 TYR A N 1
ATOM 1855 C CA . TYR A 1 220 ? 10.969 -24.328 -13.602 1 62.59 220 TYR A CA 1
ATOM 1856 C C . TYR A 1 220 ? 11.32 -23.078 -14.406 1 62.59 220 TYR A C 1
ATOM 1858 O O . TYR A 1 220 ? 12.109 -22.25 -13.961 1 62.59 220 TYR A O 1
ATOM 1866 N N . GLY A 1 221 ? 10.906 -23.062 -15.602 1 59.72 221 GLY A N 1
ATOM 1867 C CA . GLY A 1 221 ? 11.25 -21.938 -16.453 1 59.72 221 GLY A CA 1
ATOM 1868 C C . GLY A 1 221 ? 10.609 -20.641 -16.016 1 59.72 221 GLY A C 1
ATOM 1869 O O . GLY A 1 221 ? 11.086 -19.547 -16.359 1 59.72 221 GLY A O 1
ATOM 1870 N N . SER A 1 222 ? 9.547 -20.75 -15.234 1 56.69 222 SER A N 1
ATOM 1871 C CA . SER A 1 222 ? 8.773 -19.578 -14.867 1 56.69 222 SER A CA 1
ATOM 1872 C C . SER A 1 222 ? 9.422 -18.828 -13.703 1 56.69 222 SER A C 1
ATOM 1874 O O . SER A 1 222 ? 8.977 -17.734 -13.336 1 56.69 222 SER A O 1
ATOM 1876 N N . ARG A 1 223 ? 10.453 -19.469 -13.234 1 59 223 ARG A N 1
ATOM 1877 C CA . ARG A 1 223 ? 11.078 -18.797 -12.086 1 59 223 ARG A CA 1
ATOM 1878 C C . ARG A 1 223 ? 11.938 -17.625 -12.539 1 59 223 ARG A C 1
ATOM 1880 O O . ARG A 1 223 ? 12.125 -16.672 -11.789 1 59 223 ARG A O 1
ATOM 1887 N N . ASP A 1 224 ? 12.281 -17.703 -13.828 1 64.69 224 ASP A N 1
ATOM 1888 C CA . ASP A 1 224 ? 13.102 -16.625 -14.359 1 64.69 224 ASP A CA 1
ATOM 1889 C C . ASP A 1 224 ? 12.234 -15.547 -15.008 1 64.69 224 ASP A C 1
ATOM 1891 O O . ASP A 1 224 ? 11.172 -15.844 -15.555 1 64.69 224 ASP A O 1
ATOM 1895 N N . GLU A 1 225 ? 12.719 -14.352 -14.836 1 72.31 225 GLU A N 1
ATOM 1896 C CA . GLU A 1 225 ? 11.992 -13.25 -15.469 1 72.31 225 GLU A CA 1
ATOM 1897 C C . GLU A 1 225 ? 12.094 -13.312 -16.984 1 72.31 225 GLU A C 1
ATOM 1899 O O . GLU A 1 225 ? 11.156 -12.953 -17.703 1 72.31 225 GLU A O 1
ATOM 1904 N N . TYR A 1 226 ? 13.273 -13.766 -17.422 1 81.62 226 TYR A N 1
ATOM 1905 C CA . TYR A 1 226 ? 13.523 -13.875 -18.844 1 81.62 226 TYR A CA 1
ATOM 1906 C C . TYR A 1 226 ? 14.195 -15.203 -19.188 1 81.62 226 TYR A C 1
ATOM 1908 O O . TYR A 1 226 ? 14.859 -15.805 -18.344 1 81.62 226 TYR A O 1
ATOM 1916 N N . ILE A 1 227 ? 13.93 -15.672 -20.312 1 82.69 227 ILE A N 1
ATOM 1917 C CA . ILE A 1 227 ? 14.578 -16.875 -20.828 1 82.69 227 ILE A CA 1
ATOM 1918 C C . ILE A 1 227 ? 15.086 -16.625 -22.234 1 82.69 227 ILE A C 1
ATOM 1920 O O . ILE A 1 227 ? 14.68 -15.656 -22.891 1 82.69 227 ILE A O 1
ATOM 1924 N N . SER A 1 228 ? 15.977 -17.469 -22.641 1 86.19 228 SER A N 1
ATOM 1925 C CA . SER A 1 228 ? 16.484 -17.312 -24 1 86.19 228 SER A CA 1
ATOM 1926 C C . SER A 1 228 ? 15.422 -17.656 -25.031 1 86.19 228 SER A C 1
ATOM 1928 O O . SER A 1 228 ? 14.57 -18.516 -24.797 1 86.19 228 SER A O 1
ATOM 1930 N N . THR A 1 229 ? 15.531 -16.969 -26.141 1 87.06 229 THR A N 1
ATOM 1931 C CA . THR A 1 229 ? 14.602 -17.25 -27.219 1 87.06 229 THR A CA 1
ATOM 1932 C C . THR A 1 229 ? 14.75 -18.703 -27.703 1 87.06 229 THR A C 1
ATOM 1934 O O . THR A 1 229 ? 13.766 -19.344 -28.062 1 87.06 229 THR A O 1
ATOM 1937 N N . ALA A 1 230 ? 15.961 -19.172 -27.594 1 84.75 230 ALA A N 1
ATOM 1938 C CA . ALA A 1 230 ? 16.219 -20.547 -27.984 1 84.75 230 ALA A CA 1
ATOM 1939 C C . ALA A 1 230 ? 15.422 -21.531 -27.125 1 84.75 230 ALA A C 1
ATOM 1941 O O . ALA A 1 230 ? 14.773 -22.438 -27.641 1 84.75 230 ALA A O 1
ATOM 1942 N N . ASP A 1 231 ? 15.391 -21.266 -25.859 1 82.44 231 ASP A N 1
ATOM 1943 C CA . ASP A 1 231 ? 14.656 -22.125 -24.938 1 82.44 231 ASP A CA 1
ATOM 1944 C C . ASP A 1 231 ? 13.156 -22.016 -25.172 1 82.44 231 ASP A C 1
ATOM 1946 O O . ASP A 1 231 ? 12.445 -23.031 -25.125 1 82.44 231 ASP A O 1
ATOM 1950 N N . ALA A 1 232 ? 12.773 -20.828 -25.469 1 85.25 232 ALA A N 1
ATOM 1951 C CA . ALA A 1 232 ? 11.344 -20.625 -25.703 1 85.25 232 ALA A CA 1
ATOM 1952 C C . ALA A 1 232 ? 10.875 -21.375 -26.953 1 85.25 232 ALA A C 1
ATOM 1954 O O . ALA A 1 232 ? 9.812 -22 -26.938 1 85.25 232 ALA A O 1
ATOM 1955 N N . PHE A 1 233 ? 11.703 -21.406 -27.922 1 87.38 233 PHE A N 1
ATOM 1956 C CA . PHE A 1 233 ? 11.32 -22.031 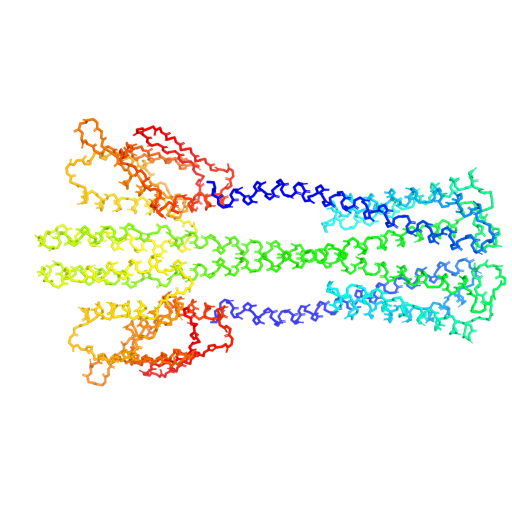-29.188 1 87.38 233 PHE A CA 1
ATOM 1957 C C . PHE A 1 233 ? 11.352 -23.547 -29.078 1 87.38 233 PHE A C 1
ATOM 1959 O O . PHE A 1 233 ? 10.547 -24.234 -29.703 1 87.38 233 PHE A O 1
ATOM 1966 N N . VAL A 1 234 ? 12.258 -23.969 -28.297 1 84.56 234 VAL A N 1
ATOM 1967 C CA . VAL A 1 234 ? 12.289 -25.406 -28.047 1 84.56 234 VAL A CA 1
ATOM 1968 C C . VAL A 1 234 ? 10.984 -25.844 -27.406 1 84.56 234 VAL A C 1
ATOM 1970 O O . VAL A 1 234 ? 10.43 -26.891 -27.766 1 84.56 234 VAL A O 1
ATOM 1973 N N . GLN A 1 235 ? 10.516 -25.047 -26.547 1 83.62 235 GLN A N 1
ATOM 1974 C CA . GLN A 1 235 ? 9.273 -25.391 -25.859 1 83.62 235 GLN A CA 1
ATOM 1975 C C . GLN A 1 235 ? 8.078 -25.312 -26.797 1 83.62 235 GLN A C 1
ATOM 1977 O O . GLN A 1 235 ? 7.164 -26.141 -26.719 1 83.62 235 GLN A O 1
ATOM 1982 N N . ILE A 1 236 ? 8.109 -24.359 -27.594 1 88.12 236 ILE A N 1
ATOM 1983 C CA . ILE A 1 236 ? 7.031 -24.203 -28.578 1 88.12 236 ILE A CA 1
ATOM 1984 C C . ILE A 1 236 ? 7.02 -25.406 -29.516 1 88.12 236 ILE A C 1
ATOM 1986 O O . ILE A 1 236 ? 5.961 -25.984 -29.797 1 88.12 236 ILE A O 1
ATOM 1990 N N . ASN A 1 237 ? 8.219 -25.797 -29.906 1 87.25 237 ASN A N 1
ATOM 1991 C CA . ASN A 1 237 ? 8.336 -26.969 -30.766 1 87.25 237 ASN A CA 1
ATOM 1992 C C . ASN A 1 237 ? 7.816 -28.234 -30.078 1 87.25 237 ASN A C 1
ATOM 1994 O O . ASN A 1 237 ? 7.113 -29.031 -30.703 1 87.25 237 ASN A O 1
ATOM 1998 N N . ASN A 1 238 ? 8.156 -28.297 -28.859 1 82.31 238 ASN A N 1
ATOM 1999 C CA . ASN A 1 238 ? 7.676 -29.453 -28.109 1 82.31 238 ASN A CA 1
ATOM 2000 C C . ASN A 1 238 ? 6.152 -29.469 -28.016 1 82.31 238 ASN A C 1
ATOM 2002 O O . ASN A 1 238 ? 5.527 -30.516 -28.156 1 82.31 238 ASN A O 1
ATOM 2006 N N . TYR A 1 239 ? 5.648 -28.375 -27.812 1 86.5 239 TYR A N 1
ATOM 2007 C CA . TYR A 1 239 ? 4.195 -28.266 -27.734 1 86.5 239 TYR A CA 1
ATOM 2008 C C . TYR A 1 239 ? 3.543 -28.641 -29.062 1 86.5 239 TYR A C 1
ATOM 2010 O O . TYR A 1 239 ? 2.564 -29.391 -29.078 1 86.5 239 TYR A O 1
ATOM 2018 N N . ILE A 1 240 ? 4.102 -28.125 -30.094 1 86.44 240 ILE A N 1
ATOM 2019 C CA . ILE A 1 240 ? 3.564 -28.375 -31.422 1 86.44 240 ILE A CA 1
ATOM 2020 C C . ILE A 1 240 ? 3.635 -29.859 -31.734 1 86.44 240 ILE A C 1
ATOM 2022 O O . ILE A 1 240 ? 2.684 -30.438 -32.281 1 86.44 240 ILE A O 1
ATOM 2026 N N . ASP A 1 241 ? 4.715 -30.438 -31.359 1 84.56 241 ASP A N 1
ATOM 2027 C CA . ASP A 1 241 ? 4.879 -31.875 -31.578 1 84.56 241 ASP A CA 1
ATOM 2028 C C . ASP A 1 241 ? 3.805 -32.656 -30.844 1 84.56 241 ASP A C 1
ATOM 2030 O O . ASP A 1 241 ? 3.277 -33.656 -31.359 1 84.56 241 ASP A O 1
ATOM 2034 N N . LEU A 1 242 ? 3.5 -32.219 -29.703 1 83.56 242 LEU A N 1
ATOM 2035 C CA . LEU A 1 242 ? 2.498 -32.875 -28.891 1 83.56 242 LEU A CA 1
ATOM 2036 C C . LEU A 1 242 ? 1.11 -32.75 -29.5 1 83.56 242 LEU A C 1
ATOM 2038 O O . LEU A 1 242 ? 0.339 -33.719 -29.531 1 83.56 242 LEU A O 1
ATOM 2042 N N . VAL A 1 243 ? 0.835 -31.641 -29.969 1 82 243 VAL A N 1
ATOM 2043 C CA . VAL A 1 243 ? -0.492 -31.391 -30.516 1 82 243 VAL A CA 1
ATOM 2044 C C . VAL A 1 243 ? -0.665 -32.156 -31.828 1 82 243 VAL A C 1
ATOM 2046 O O . VAL A 1 243 ? -1.759 -32.625 -32.125 1 82 243 VAL A O 1
ATOM 2049 N N . LYS A 1 244 ? 0.436 -32.219 -32.594 1 82.25 244 LYS A N 1
ATOM 2050 C CA . LYS A 1 244 ? 0.391 -32.969 -33.875 1 82.25 244 LYS A CA 1
ATOM 2051 C C . LYS A 1 244 ? 0.017 -34.406 -33.625 1 82.25 244 LYS A C 1
ATOM 2053 O O . LYS A 1 244 ? -0.63 -35.031 -34.469 1 82.25 244 LYS A O 1
ATOM 2058 N N . LEU A 1 245 ? 0.412 -34.875 -32.469 1 75.5 245 LEU A N 1
ATOM 2059 C CA . LEU A 1 245 ? 0.105 -36.25 -32.156 1 75.5 245 LEU A CA 1
ATOM 2060 C C . LEU A 1 245 ? -1.38 -36.406 -31.844 1 75.5 245 LEU A C 1
ATOM 2062 O O . LEU A 1 245 ? -1.918 -37.531 -31.953 1 75.5 245 LEU A O 1
ATOM 2066 N N . ARG A 1 246 ? -1.967 -35.344 -31.484 1 70.94 246 ARG A N 1
ATOM 2067 C CA . ARG A 1 246 ? -3.383 -35.375 -31.141 1 70.94 246 ARG A CA 1
ATOM 2068 C C . ARG A 1 246 ? -4.258 -35.281 -32.375 1 70.94 246 ARG A C 1
ATOM 2070 O O . ARG A 1 246 ? -5.328 -35.875 -32.438 1 70.94 246 ARG A O 1
ATOM 2077 N N . TYR A 1 247 ? -3.787 -34.406 -33.188 1 71.38 247 TYR A N 1
ATOM 2078 C CA . TYR A 1 247 ? -4.605 -34.156 -34.375 1 71.38 247 TYR A CA 1
ATOM 2079 C C . TYR A 1 247 ? -4.32 -35.156 -35.469 1 71.38 247 TYR A C 1
ATOM 2081 O O . TYR A 1 247 ? -3.195 -35.656 -35.594 1 71.38 247 TYR A O 1
ATOM 2089 N N . ASN A 1 248 ? -5.281 -35.812 -35.875 1 66.75 248 ASN A N 1
ATOM 2090 C CA . ASN A 1 248 ? -5.156 -36.75 -37 1 66.75 248 ASN A CA 1
ATOM 2091 C C . ASN A 1 248 ? -4.695 -36.062 -38.281 1 66.75 248 ASN A C 1
ATOM 2093 O O . ASN A 1 248 ? -4.133 -34.969 -38.219 1 66.75 248 ASN A O 1
ATOM 2097 N N . GLU A 1 249 ? -4.816 -36.562 -39.406 1 71.56 249 GLU A N 1
ATOM 2098 C CA . GLU A 1 249 ? -4.332 -36.188 -40.719 1 71.56 249 GLU A CA 1
ATOM 2099 C C . GLU A 1 249 ? -5 -34.906 -41.219 1 71.56 249 GLU A C 1
ATOM 2101 O O . GLU A 1 249 ? -4.578 -34.312 -42.219 1 71.56 249 GLU A O 1
ATOM 2106 N N . LYS A 1 250 ? -5.773 -34.25 -40.344 1 82.69 250 LYS A N 1
ATOM 2107 C CA . LYS A 1 250 ? -6.512 -33.094 -40.875 1 82.69 250 LYS A CA 1
ATOM 2108 C C . LYS A 1 250 ? -5.84 -31.781 -40.469 1 82.69 250 LYS A C 1
ATOM 2110 O O . LYS A 1 250 ? -6.168 -30.719 -41 1 82.69 250 LYS A O 1
ATOM 2115 N N . LEU A 1 251 ? -4.867 -31.766 -39.656 1 88.69 251 LEU A N 1
ATOM 2116 C CA . LEU A 1 251 ? -4.176 -30.562 -39.219 1 88.69 251 LEU A CA 1
ATOM 2117 C C . LEU A 1 251 ? -3.131 -30.125 -40.25 1 88.69 251 LEU A C 1
ATOM 2119 O O . LEU A 1 251 ? -2.26 -30.922 -40.594 1 88.69 251 LEU A O 1
ATOM 2123 N N . ILE A 1 252 ? -3.285 -28.953 -40.875 1 90.88 252 ILE A N 1
ATOM 2124 C CA . ILE A 1 252 ? -2.285 -28.344 -41.75 1 90.88 252 ILE A CA 1
ATOM 2125 C C . ILE A 1 252 ? -1.567 -27.219 -41.031 1 90.88 252 ILE A C 1
ATOM 2127 O O . ILE A 1 252 ? -2.062 -26.094 -40.969 1 90.88 252 ILE A O 1
ATOM 2131 N N . LEU A 1 253 ? -0.484 -27.578 -40.438 1 92.56 253 LEU A N 1
ATOM 2132 C CA . LEU A 1 253 ? 0.26 -26.609 -39.625 1 92.56 253 LEU A CA 1
ATOM 2133 C C . LEU A 1 253 ? 1.381 -25.969 -40.438 1 92.56 253 LEU A C 1
ATOM 2135 O O . LEU A 1 253 ? 2.238 -26.672 -41 1 92.56 253 LEU A O 1
ATOM 2139 N N . ASP A 1 254 ? 1.292 -24.672 -40.656 1 93 254 ASP A N 1
ATOM 2140 C CA . ASP A 1 254 ? 2.379 -23.875 -41.219 1 93 254 ASP A CA 1
ATOM 2141 C C . ASP A 1 254 ? 3.143 -23.141 -40.125 1 93 254 ASP A C 1
ATOM 2143 O O . ASP A 1 254 ? 2.762 -22.031 -39.719 1 93 254 ASP A O 1
ATOM 2147 N N . TYR A 1 255 ? 4.109 -23.75 -39.594 1 92.56 255 TYR A N 1
ATOM 2148 C CA . TYR A 1 255 ? 4.93 -23.219 -38.531 1 92.56 255 TYR A CA 1
ATOM 2149 C C . TYR A 1 255 ? 6.277 -22.734 -39.031 1 92.56 255 TYR A C 1
ATOM 2151 O O . TYR A 1 255 ? 7.051 -23.516 -39.594 1 92.56 255 TYR A O 1
ATOM 2159 N N . ASN A 1 256 ? 6.555 -21.406 -38.969 1 90.5 256 ASN A N 1
ATOM 2160 C CA . ASN A 1 256 ? 7.797 -20.797 -39.406 1 90.5 256 ASN A CA 1
ATOM 2161 C C . ASN A 1 256 ? 8.602 -20.234 -38.25 1 90.5 256 ASN A C 1
ATOM 2163 O O . ASN A 1 256 ? 8.375 -19.109 -37.812 1 90.5 256 ASN A O 1
ATOM 2167 N N . PRO A 1 257 ? 9.578 -21.078 -37.719 1 85.88 257 PRO A N 1
ATOM 2168 C CA . PRO A 1 257 ? 10.43 -20.578 -36.625 1 85.88 257 PRO A CA 1
ATOM 2169 C C . PRO A 1 257 ? 11.406 -19.5 -37.094 1 85.88 257 PRO A C 1
ATOM 2171 O O . PRO A 1 257 ? 11.625 -19.344 -38.312 1 85.88 257 PRO A O 1
ATOM 2174 N N . PRO A 1 258 ? 11.867 -18.719 -36.094 1 80.69 258 PRO A N 1
ATOM 2175 C CA . PRO A 1 258 ? 12.805 -17.672 -36.5 1 80.69 258 PRO A CA 1
ATOM 2176 C C . PRO A 1 258 ? 14.086 -18.234 -37.125 1 80.69 258 PRO A C 1
ATOM 2178 O O . PRO A 1 258 ? 14.508 -19.344 -36.75 1 80.69 258 PRO A O 1
ATOM 2181 N N . VAL A 1 259 ? 14.57 -17.422 -38.094 1 69.56 259 VAL A N 1
ATOM 2182 C CA . VAL A 1 259 ? 15.844 -17.766 -38.719 1 69.56 259 VAL A CA 1
ATOM 2183 C C . VAL A 1 259 ? 17 -17.203 -37.875 1 69.56 259 VAL A C 1
ATOM 2185 O O . VAL A 1 259 ? 17 -16.016 -37.562 1 69.56 259 VAL A O 1
ATOM 2188 N N . GLY A 1 260 ? 17.891 -18.141 -37.188 1 63.5 260 GLY A N 1
ATOM 2189 C CA . GLY A 1 260 ? 19.078 -17.719 -36.438 1 63.5 260 GLY A CA 1
ATOM 2190 C C . GLY A 1 260 ? 18.797 -17.391 -35 1 63.5 260 GLY A C 1
ATOM 2191 O O . GLY A 1 260 ? 18 -16.5 -34.688 1 63.5 260 GLY A O 1
ATOM 2192 N N . SER A 1 261 ? 18.578 -18.375 -34.188 1 59.25 261 SER A N 1
ATOM 2193 C CA . SER A 1 261 ? 18.297 -18.172 -32.781 1 59.25 261 SER A CA 1
ATOM 2194 C C . SER A 1 261 ? 19.344 -17.266 -32.156 1 59.25 261 SER A C 1
ATOM 2196 O O . SER A 1 261 ? 20.516 -17.594 -32.094 1 59.25 261 SER A O 1
ATOM 2198 N N . LYS A 1 262 ? 19.031 -15.914 -32.094 1 65.25 262 LYS A N 1
ATOM 2199 C CA . LYS A 1 262 ? 19.906 -14.984 -31.406 1 65.25 262 LYS A CA 1
ATOM 2200 C C . LYS A 1 262 ? 19.672 -15.039 -29.891 1 65.25 262 LYS A C 1
ATOM 2202 O O . LYS A 1 262 ? 18.609 -15.445 -29.438 1 65.25 262 LYS A O 1
ATOM 2207 N N . ASN A 1 263 ? 20.797 -15.016 -29.172 1 75.5 263 ASN A N 1
ATOM 2208 C CA . ASN A 1 263 ? 20.812 -14.992 -27.719 1 75.5 263 ASN A CA 1
ATOM 2209 C C . ASN A 1 263 ? 20.016 -13.812 -27.156 1 75.5 263 ASN A C 1
ATOM 2211 O O . ASN A 1 263 ? 20.594 -12.82 -26.719 1 75.5 263 ASN A O 1
ATOM 2215 N N . LYS A 1 264 ? 18.719 -13.852 -27.484 1 87.06 264 LYS A N 1
ATOM 2216 C CA . LYS A 1 264 ? 17.844 -12.82 -26.922 1 87.06 264 LYS A CA 1
ATOM 2217 C C . LYS A 1 264 ? 16.953 -13.391 -25.828 1 87.06 264 LYS A C 1
ATOM 2219 O O . LYS A 1 264 ? 16.812 -14.602 -25.703 1 87.06 264 LYS A O 1
ATOM 2224 N N . LEU A 1 265 ? 16.547 -12.438 -25.078 1 88.06 265 LEU A N 1
ATOM 2225 C CA . LEU A 1 265 ? 15.75 -12.852 -23.922 1 88.06 265 LEU A CA 1
ATOM 2226 C C . LEU A 1 265 ? 14.297 -12.422 -24.078 1 88.06 265 LEU A C 1
ATOM 2228 O O . LEU A 1 265 ? 14.023 -11.328 -24.578 1 88.06 265 LEU A O 1
ATOM 2232 N N . ILE A 1 266 ? 13.438 -13.289 -23.719 1 86.69 266 ILE A N 1
ATOM 2233 C CA . ILE A 1 266 ? 12.016 -12.992 -23.703 1 86.69 266 ILE A CA 1
ATOM 2234 C C . ILE A 1 266 ? 11.398 -13.477 -22.391 1 86.69 266 ILE A C 1
ATOM 2236 O O . ILE A 1 266 ? 11.922 -14.391 -21.75 1 86.69 266 ILE A O 1
ATOM 2240 N N . PRO A 1 267 ? 10.32 -12.883 -22.047 1 83.38 267 PRO A N 1
ATOM 2241 C CA . PRO A 1 267 ? 9.641 -13.438 -20.859 1 83.38 267 PRO A CA 1
ATOM 2242 C C . PRO A 1 267 ? 9.109 -14.844 -21.094 1 83.38 267 PRO A C 1
ATOM 2244 O O . PRO A 1 267 ? 8.578 -15.141 -22.172 1 83.38 267 PRO A O 1
ATOM 2247 N N . PRO A 1 268 ? 9.25 -15.68 -20.125 1 80.25 268 PRO A N 1
ATOM 2248 C CA . PRO A 1 268 ? 8.805 -17.062 -20.297 1 80.25 268 PRO A CA 1
ATOM 2249 C C . PRO A 1 268 ? 7.289 -17.172 -20.453 1 80.25 268 PRO A C 1
ATOM 2251 O O . PRO A 1 268 ? 6.547 -16.344 -19.938 1 80.25 268 PRO A O 1
ATOM 2254 N N . LEU A 1 269 ? 6.84 -18.188 -21.188 1 79.94 269 LEU A N 1
ATOM 2255 C CA . LEU A 1 269 ? 5.449 -18.594 -21.328 1 79.94 269 LEU A CA 1
ATOM 2256 C C . LEU A 1 269 ? 4.598 -17.453 -21.891 1 79.94 269 LEU A C 1
ATOM 2258 O O . LEU A 1 269 ? 3.436 -17.297 -21.5 1 79.94 269 LEU A O 1
ATOM 2262 N N . THR A 1 270 ? 5.211 -16.641 -22.734 1 84.12 270 THR A N 1
ATOM 2263 C CA . THR A 1 270 ? 4.508 -15.508 -23.312 1 84.12 270 THR A CA 1
ATOM 2264 C C . THR A 1 270 ? 3.76 -15.922 -24.578 1 84.12 270 THR A C 1
ATOM 2266 O O . THR A 1 270 ? 2.619 -15.508 -24.797 1 84.12 270 THR A O 1
ATOM 2269 N N . LEU A 1 271 ? 4.324 -16.828 -25.297 1 88.5 271 LEU A N 1
ATOM 2270 C CA . LEU A 1 271 ? 3.785 -17.156 -26.625 1 88.5 271 LEU A CA 1
ATOM 2271 C C . LEU A 1 271 ? 2.889 -18.391 -26.562 1 88.5 271 LEU A C 1
ATOM 2273 O O . LEU A 1 271 ? 1.896 -18.469 -27.281 1 88.5 271 LEU A O 1
ATOM 2277 N N . LEU A 1 272 ? 3.197 -19.234 -25.594 1 83.94 272 LEU A N 1
ATOM 2278 C CA . LEU A 1 272 ? 2.578 -20.562 -25.562 1 83.94 272 LEU A CA 1
ATOM 2279 C C . LEU A 1 272 ? 1.071 -20.438 -25.344 1 83.94 272 LEU A C 1
ATOM 2281 O O . LEU A 1 272 ? 0.294 -21.141 -26 1 83.94 272 LEU A O 1
ATOM 2285 N N . PRO A 1 273 ? 0.659 -19.578 -24.516 1 82 273 PRO A N 1
ATOM 2286 C CA . PRO A 1 273 ? -0.79 -19.469 -24.312 1 82 273 PRO A CA 1
ATOM 2287 C C . PRO A 1 273 ? -1.528 -19.094 -25.594 1 82 273 PRO A C 1
ATOM 2289 O O . PRO A 1 273 ? -2.623 -19.594 -25.859 1 82 273 PRO A O 1
ATOM 2292 N N . PHE A 1 274 ? -0.961 -18.266 -26.391 1 88 274 PHE A N 1
ATOM 2293 C CA . PHE A 1 274 ? -1.585 -17.859 -27.656 1 88 274 PHE A CA 1
ATOM 2294 C C . PHE A 1 274 ? -1.63 -19.031 -28.625 1 88 274 PHE A C 1
ATOM 2296 O O . PHE A 1 274 ? -2.627 -19.234 -29.328 1 88 274 PHE A O 1
ATOM 2303 N N . ILE A 1 275 ? -0.552 -19.719 -28.641 1 88.94 275 ILE A N 1
ATOM 2304 C CA . ILE A 1 275 ? -0.482 -20.891 -29.516 1 88.94 275 ILE A CA 1
ATOM 2305 C C . ILE A 1 275 ? -1.523 -21.922 -29.094 1 88.94 275 ILE A C 1
ATOM 2307 O O . ILE A 1 275 ? -2.219 -22.484 -29.922 1 88.94 275 ILE A O 1
ATOM 2311 N N . GLU A 1 276 ? -1.625 -22.094 -27.812 1 82.38 276 GLU A N 1
ATOM 2312 C CA . GLU A 1 276 ? -2.627 -23.016 -27.281 1 82.38 276 GLU A CA 1
ATOM 2313 C C . GLU A 1 276 ? -4.035 -22.594 -27.703 1 82.38 276 GLU A C 1
ATOM 2315 O O . GLU A 1 276 ? -4.852 -23.438 -28.078 1 82.38 276 GLU A O 1
ATOM 2320 N N . ASN A 1 277 ? -4.273 -21.422 -27.625 1 82.12 277 ASN A N 1
ATOM 2321 C CA . ASN A 1 277 ? -5.578 -20.875 -28 1 82.12 277 ASN A CA 1
ATOM 2322 C C . ASN A 1 277 ? -5.887 -21.141 -29.469 1 82.12 277 ASN A C 1
ATOM 2324 O O . ASN A 1 277 ? -7.031 -21.422 -29.828 1 82.12 277 ASN A O 1
ATOM 2328 N N . ASN A 1 278 ? -4.887 -21.016 -30.297 1 87.69 278 ASN A N 1
ATOM 2329 C CA . ASN A 1 278 ? -5.059 -21.297 -31.703 1 87.69 278 ASN A CA 1
ATOM 2330 C C . ASN A 1 278 ? -5.527 -22.734 -31.938 1 87.69 278 ASN A C 1
ATOM 2332 O O . ASN A 1 278 ? -6.477 -22.969 -32.688 1 87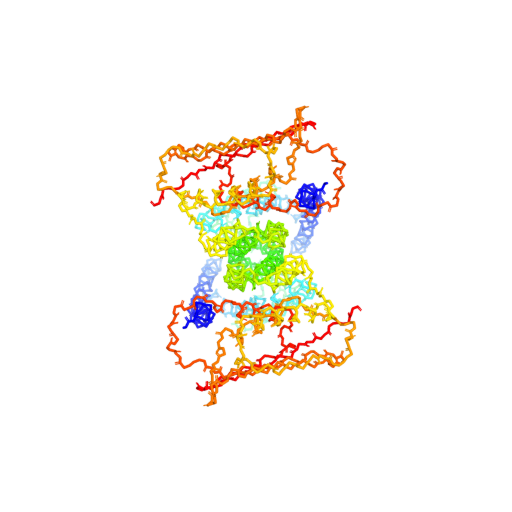.69 278 ASN A O 1
ATOM 2336 N N . PHE A 1 279 ? -4.926 -23.609 -31.25 1 85.31 279 PHE A N 1
ATOM 2337 C CA . PHE A 1 279 ? -5.262 -25.016 -31.438 1 85.31 279 PHE A CA 1
ATOM 2338 C C . PHE A 1 279 ? -6.625 -25.328 -30.844 1 85.31 279 PHE A C 1
ATOM 2340 O O . PHE A 1 279 ? -7.387 -26.125 -31.391 1 85.31 279 PHE A O 1
ATOM 2347 N N . LYS A 1 280 ? -6.883 -24.734 -29.734 1 80.56 280 LYS A N 1
ATOM 2348 C CA . LYS A 1 280 ? -8.133 -25 -29.016 1 80.56 280 LYS A CA 1
ATOM 2349 C C . LYS A 1 280 ? -9.336 -24.531 -29.828 1 80.56 280 LYS A C 1
ATOM 2351 O O . LYS A 1 280 ? -10.391 -25.172 -29.812 1 80.56 280 LYS A O 1
ATOM 2356 N N . HIS A 1 281 ? -9.164 -23.516 -30.531 1 84.06 281 HIS A N 1
ATOM 2357 C CA . HIS A 1 281 ? -10.305 -22.891 -31.172 1 84.06 281 HIS A CA 1
ATOM 2358 C C . HIS A 1 281 ? -10.203 -23 -32.688 1 84.06 281 HIS A C 1
ATOM 2360 O O . HIS A 1 281 ? -10.992 -22.391 -33.406 1 84.06 281 HIS A O 1
ATOM 2366 N N . ALA A 1 282 ? -9.312 -23.734 -33.125 1 87.62 282 ALA A N 1
ATOM 2367 C CA . ALA A 1 282 ? -9.117 -23.875 -34.594 1 87.62 282 ALA A CA 1
ATOM 2368 C C . ALA A 1 282 ? -10.312 -24.562 -35.219 1 87.62 282 ALA A C 1
ATOM 2370 O O . ALA A 1 282 ? -10.789 -25.578 -34.75 1 87.62 282 ALA A O 1
ATOM 2371 N N . GLY A 1 283 ? -10.852 -23.953 -36.25 1 87.94 283 GLY A N 1
ATOM 2372 C CA . GLY A 1 283 ? -11.945 -24.516 -37.031 1 87.94 283 GLY A CA 1
ATOM 2373 C C . GLY A 1 283 ? -11.492 -25.109 -38.344 1 87.94 283 GLY A C 1
ATOM 2374 O O . GLY A 1 283 ? -10.312 -25.031 -38.688 1 87.94 283 GLY A O 1
ATOM 2375 N N . ARG A 1 284 ? -12.477 -25.672 -38.938 1 88.88 284 ARG A N 1
ATOM 2376 C CA . ARG A 1 284 ? -12.203 -26.328 -40.188 1 88.88 284 ARG A CA 1
ATOM 2377 C C . ARG A 1 284 ? -12.438 -25.359 -41.375 1 88.88 284 ARG A C 1
ATOM 2379 O O . ARG A 1 284 ? -13.32 -24.5 -41.281 1 88.88 284 ARG A O 1
ATOM 2386 N N . ASP A 1 285 ? -11.547 -25.516 -42.344 1 87.38 285 ASP A N 1
ATOM 2387 C CA . ASP A 1 285 ? -11.766 -24.766 -43.594 1 87.38 285 ASP A CA 1
ATOM 2388 C C . ASP A 1 285 ? -12.781 -25.453 -44.469 1 87.38 285 ASP A C 1
ATOM 2390 O O . ASP A 1 285 ? -13.414 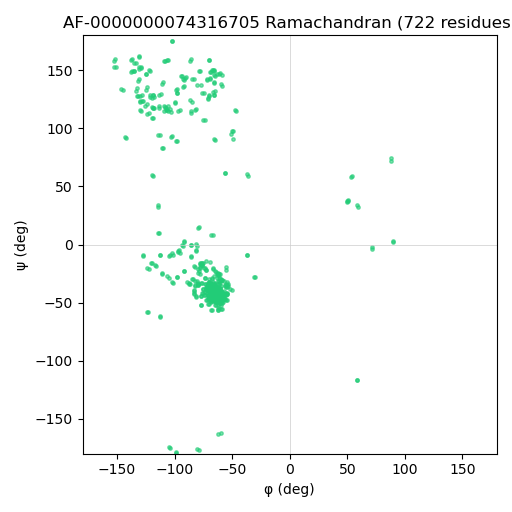-26.438 -44.062 1 87.38 285 ASP A O 1
ATOM 2394 N N . LYS A 1 286 ? -12.984 -24.891 -45.656 1 85.75 286 LYS A N 1
ATOM 2395 C CA . LYS A 1 286 ? -13.984 -25.391 -46.594 1 85.75 286 LYS A CA 1
ATOM 2396 C C . LYS A 1 286 ? -13.672 -26.828 -47.031 1 85.75 286 LYS A C 1
ATOM 2398 O O . LYS A 1 286 ? -14.586 -27.594 -47.344 1 85.75 286 LYS A O 1
ATOM 2403 N N . GLN A 1 287 ? -12.453 -27.234 -46.969 1 89.38 287 GLN A N 1
ATOM 2404 C CA . GLN A 1 287 ? -12.031 -28.562 -47.406 1 89.38 287 GLN A CA 1
ATOM 2405 C C . GLN A 1 287 ? -12.023 -29.531 -46.219 1 89.38 287 GLN A C 1
ATOM 2407 O O . GLN A 1 287 ? -11.695 -30.719 -46.406 1 89.38 287 GLN A O 1
ATOM 2412 N N . GLY A 1 288 ? -12.367 -29.047 -45.031 1 86.88 288 GLY A N 1
ATOM 2413 C CA . GLY A 1 288 ? -12.414 -29.906 -43.844 1 86.88 288 GLY A CA 1
ATOM 2414 C C . GLY A 1 288 ? -11.102 -29.969 -43.094 1 86.88 288 GLY A C 1
ATOM 2415 O O . GLY A 1 288 ? -10.984 -30.703 -42.094 1 86.88 288 GLY A O 1
ATOM 2416 N N . ASN A 1 289 ? -10.133 -29.172 -43.625 1 89.75 289 ASN A N 1
ATOM 2417 C CA . ASN A 1 289 ? -8.836 -29.141 -42.969 1 89.75 289 ASN A CA 1
ATOM 2418 C C . ASN A 1 289 ? -8.812 -28.109 -41.844 1 89.75 289 ASN A C 1
ATOM 2420 O O . ASN A 1 289 ? -9.711 -27.266 -41.75 1 89.75 289 ASN A O 1
ATOM 2424 N N . ILE A 1 290 ? -7.914 -28.281 -40.938 1 91.31 290 ILE A N 1
ATOM 2425 C CA . ILE A 1 290 ? -7.723 -27.344 -39.844 1 91.31 290 ILE A CA 1
ATOM 2426 C C . ILE A 1 290 ? -6.402 -26.594 -40.031 1 91.31 290 ILE A C 1
ATOM 2428 O O . ILE A 1 290 ? -5.387 -26.969 -39.438 1 91.31 290 ILE A O 1
ATOM 2432 N N . PRO A 1 291 ? -6.469 -25.547 -40.844 1 93.25 291 PRO A N 1
ATOM 2433 C CA . PRO A 1 291 ? -5.234 -24.781 -41.062 1 93.25 291 PRO A CA 1
ATOM 2434 C C . PRO A 1 291 ? -4.855 -23.906 -39.875 1 93.25 291 PRO A C 1
ATOM 2436 O O . PRO A 1 291 ? -5.703 -23.188 -39.344 1 93.25 291 PRO A O 1
ATOM 2439 N N . ILE A 1 292 ? -3.627 -23.984 -39.438 1 94.5 292 ILE A N 1
ATOM 2440 C CA . ILE A 1 292 ? -3.072 -23.109 -38.438 1 94.5 292 ILE A CA 1
ATOM 2441 C C . ILE A 1 292 ? -1.722 -22.562 -38.875 1 94.5 292 ILE A C 1
ATOM 2443 O O . ILE A 1 292 ? -0.88 -23.312 -39.375 1 94.5 292 ILE A O 1
ATOM 2447 N N . GLN A 1 293 ? -1.61 -21.25 -38.812 1 95.81 293 GLN A N 1
ATOM 2448 C CA . GLN A 1 293 ? -0.354 -20.609 -39.188 1 95.81 293 GLN A CA 1
ATOM 2449 C C . GLN A 1 293 ? 0.301 -19.953 -37.969 1 95.81 293 GLN A C 1
ATOM 2451 O O . GLN A 1 293 ? -0.365 -19.266 -37.188 1 95.81 293 GLN A O 1
ATOM 2456 N N . ILE A 1 294 ? 1.562 -20.25 -37.75 1 95.75 294 ILE A N 1
ATOM 2457 C CA . ILE A 1 294 ? 2.367 -19.641 -36.688 1 95.75 294 ILE A CA 1
ATOM 2458 C C . ILE A 1 294 ? 3.674 -19.109 -37.281 1 95.75 294 ILE A C 1
ATOM 2460 O O . ILE A 1 294 ? 4.48 -19.891 -37.812 1 95.75 294 ILE A O 1
ATOM 2464 N N . ASN A 1 295 ? 3.854 -17.828 -37.25 1 94.81 295 ASN A N 1
ATOM 2465 C CA . ASN A 1 295 ? 5.062 -17.203 -37.75 1 94.81 295 ASN A CA 1
ATOM 2466 C C . ASN A 1 295 ? 5.812 -16.453 -36.656 1 94.81 295 ASN A C 1
ATOM 2468 O O . ASN A 1 295 ? 5.211 -15.695 -35.875 1 94.81 295 ASN A O 1
ATOM 2472 N N . LEU A 1 296 ? 7.082 -16.734 -36.531 1 93.31 296 LEU A N 1
ATOM 2473 C CA . LEU A 1 296 ? 7.961 -16.031 -35.594 1 93.31 296 LEU A CA 1
ATOM 2474 C C . LEU A 1 296 ? 9.117 -15.367 -36.312 1 93.31 296 LEU A C 1
ATOM 2476 O O . LEU A 1 296 ? 9.789 -16 -37.125 1 93.31 296 LEU A O 1
ATOM 2480 N N . ASP A 1 297 ? 9.266 -14.117 -36.062 1 90.38 297 ASP A N 1
ATOM 2481 C CA . ASP A 1 297 ? 10.375 -13.367 -36.625 1 90.38 297 ASP A CA 1
ATOM 2482 C C . ASP A 1 297 ? 11.148 -12.602 -35.562 1 90.38 297 ASP A C 1
ATOM 2484 O O . ASP A 1 297 ? 10.547 -11.945 -34.719 1 90.38 297 ASP A O 1
ATOM 2488 N N . LEU A 1 298 ? 12.445 -12.82 -35.594 1 89.19 298 LEU A N 1
ATOM 2489 C CA . LEU A 1 298 ? 13.32 -12.117 -34.656 1 89.19 298 LEU A CA 1
ATOM 2490 C C . LEU A 1 298 ? 14.117 -11.031 -35.375 1 89.19 298 LEU A C 1
ATOM 2492 O O . LEU A 1 298 ? 14.844 -11.32 -36.312 1 89.19 298 LEU A O 1
ATOM 2496 N N . THR A 1 299 ? 13.82 -9.82 -34.969 1 83.94 299 THR A N 1
ATOM 2497 C CA . THR A 1 299 ? 14.672 -8.727 -35.406 1 83.94 299 THR A CA 1
ATOM 2498 C C . THR A 1 299 ? 15.68 -8.344 -34.344 1 83.94 299 THR A C 1
ATOM 2500 O O . THR A 1 299 ? 15.805 -9.031 -33.312 1 83.94 299 THR A O 1
ATOM 2503 N N . ASP A 1 300 ? 16.531 -7.363 -34.5 1 78.94 300 ASP A N 1
ATOM 2504 C CA . ASP A 1 300 ? 17.562 -6.977 -33.531 1 78.94 300 ASP A CA 1
ATOM 2505 C C . ASP A 1 300 ? 16.922 -6.539 -32.219 1 78.94 300 ASP A C 1
ATOM 2507 O O . ASP A 1 300 ? 17.469 -6.824 -31.141 1 78.94 300 ASP A O 1
ATOM 2511 N N . ASN A 1 301 ? 15.703 -6.023 -32.406 1 86.12 301 ASN A N 1
ATOM 2512 C CA . ASN A 1 301 ? 15.203 -5.418 -31.172 1 86.12 301 ASN A CA 1
ATOM 2513 C C . ASN A 1 301 ? 13.82 -5.945 -30.797 1 86.12 301 ASN A C 1
ATOM 2515 O O . ASN A 1 301 ? 13.297 -5.633 -29.734 1 86.12 301 ASN A O 1
ATOM 2519 N N . HIS A 1 302 ? 13.242 -6.699 -31.797 1 91.5 302 HIS A N 1
ATOM 2520 C CA . HIS A 1 302 ? 11.867 -7.086 -31.5 1 91.5 302 HIS A CA 1
ATOM 2521 C C . HIS A 1 302 ? 11.617 -8.547 -31.875 1 91.5 302 HIS A C 1
ATOM 2523 O O . HIS A 1 302 ? 12.281 -9.086 -32.781 1 91.5 302 HIS A O 1
ATOM 2529 N N . LEU A 1 303 ? 10.75 -9.125 -31.156 1 92.31 303 LEU A N 1
ATOM 2530 C CA . LEU A 1 303 ? 10.125 -10.375 -31.562 1 92.31 303 LEU A CA 1
ATOM 2531 C C . LEU A 1 303 ? 8.734 -10.125 -32.156 1 92.31 303 LEU A C 1
ATOM 2533 O O . LEU A 1 303 ? 7.914 -9.438 -31.531 1 92.31 303 LEU A O 1
ATOM 2537 N N . ILE A 1 304 ? 8.602 -10.562 -33.344 1 94.06 304 ILE A N 1
ATOM 2538 C CA . ILE A 1 304 ? 7.297 -10.469 -34 1 94.06 304 ILE A CA 1
ATOM 2539 C C . ILE A 1 304 ? 6.66 -11.859 -34.094 1 94.06 304 ILE A C 1
ATOM 2541 O O . ILE A 1 304 ? 7.234 -12.781 -34.656 1 94.06 304 ILE A O 1
ATOM 2545 N N . PHE A 1 305 ? 5.496 -12.023 -33.438 1 94.94 305 PHE A N 1
ATOM 2546 C CA . PHE A 1 305 ? 4.754 -13.273 -33.344 1 94.94 305 PHE A CA 1
ATOM 2547 C C . PHE A 1 305 ? 3.379 -13.141 -34 1 94.94 305 PHE A C 1
ATOM 2549 O O . PHE A 1 305 ? 2.596 -12.266 -33.625 1 94.94 305 PHE A O 1
ATOM 2556 N N . GLU A 1 306 ? 3.16 -13.961 -35.094 1 96.12 306 GLU A N 1
ATOM 2557 C CA . GLU A 1 306 ? 1.885 -13.906 -35.781 1 96.12 306 GLU A CA 1
ATOM 2558 C C . GLU A 1 306 ? 1.237 -15.289 -35.844 1 96.12 306 GLU A C 1
ATOM 2560 O O . GLU A 1 306 ? 1.918 -16.281 -36.094 1 96.12 306 GLU A O 1
ATOM 2565 N N . THR A 1 307 ? -0.039 -15.32 -35.562 1 96.06 307 THR A N 1
ATOM 2566 C CA . THR A 1 307 ? -0.786 -16.562 -35.688 1 96.06 307 THR A CA 1
ATOM 2567 C C . THR A 1 307 ? -2.078 -16.344 -36.469 1 96.06 307 THR A C 1
ATOM 2569 O O . THR A 1 307 ? -2.588 -15.227 -36.531 1 96.06 307 THR A O 1
ATOM 2572 N N . PHE A 1 308 ? -2.512 -17.422 -37.156 1 95 308 PHE A N 1
ATOM 2573 C CA . PHE A 1 308 ? -3.744 -17.391 -37.938 1 95 308 PHE A CA 1
ATOM 2574 C C . PHE A 1 308 ? -4.457 -18.734 -37.875 1 95 308 PHE A C 1
ATOM 2576 O O . PHE A 1 308 ? -3.818 -19.781 -37.938 1 95 308 PHE A O 1
ATOM 2583 N N . ASN A 1 309 ? -5.773 -18.719 -37.625 1 94 309 ASN A N 1
ATOM 2584 C CA . ASN A 1 309 ? -6.582 -19.922 -37.75 1 94 309 ASN A CA 1
ATOM 2585 C C . ASN A 1 309 ? -8.031 -19.594 -38.094 1 94 309 ASN A C 1
ATOM 2587 O O . ASN A 1 309 ? -8.484 -18.469 -37.875 1 94 309 ASN A O 1
ATOM 2591 N N . PHE A 1 310 ? -8.711 -20.609 -38.625 1 92.31 310 PHE A N 1
ATOM 2592 C CA . PHE A 1 310 ? -10.156 -20.5 -38.781 1 92.31 310 PHE A CA 1
ATOM 2593 C C . PHE A 1 310 ? -10.859 -20.75 -37.438 1 92.31 310 PHE A C 1
ATOM 2595 O O . PHE A 1 310 ? -10.344 -21.469 -36.594 1 92.31 310 PHE A O 1
ATOM 2602 N N . LYS A 1 311 ? -11.984 -20.141 -37.219 1 89 311 LYS A N 1
ATOM 2603 C CA . LYS A 1 311 ? -12.727 -20.297 -35.969 1 89 311 LYS A CA 1
ATOM 2604 C C . LYS A 1 311 ? -13.727 -21.453 -36.062 1 89 311 LYS A C 1
ATOM 2606 O O . LYS A 1 311 ? -14.273 -21.703 -37.156 1 89 311 LYS A O 1
ATOM 2611 N N . GLN A 1 312 ? -13.883 -22.172 -34.938 1 83.56 312 GLN A N 1
ATOM 2612 C CA . GLN A 1 312 ? -14.914 -23.203 -34.875 1 83.56 312 GLN A CA 1
ATOM 2613 C C . GLN A 1 312 ? -16.312 -22.594 -34.969 1 83.56 312 GLN A C 1
ATOM 2615 O O . GLN A 1 312 ? -16.547 -21.5 -34.469 1 83.56 312 GLN A O 1
ATOM 2620 N N . LYS A 1 313 ? -17.188 -23.156 -35.844 1 67.12 313 LYS A N 1
ATOM 2621 C CA . LYS A 1 313 ? -18.562 -22.672 -36 1 67.12 313 LYS A CA 1
ATOM 2622 C C . LYS A 1 313 ? -19.328 -22.797 -34.688 1 67.12 313 LYS A C 1
ATOM 2624 O O . LYS A 1 313 ? -20.438 -22.281 -34.562 1 67.12 313 LYS A O 1
ATOM 2629 N N . VAL A 1 314 ? -19.078 -23.75 -33.906 1 57.75 314 VAL A N 1
ATOM 2630 C CA . VAL A 1 314 ? -19.984 -24.047 -32.812 1 57.75 314 VAL A CA 1
ATOM 2631 C C . VAL A 1 314 ? -20.078 -22.844 -31.875 1 57.75 314 VAL A C 1
ATOM 2633 O O . VAL A 1 314 ? -19.109 -22.078 -31.734 1 57.75 314 VAL A O 1
ATOM 2636 N N . ARG A 1 315 ? -21.375 -22.641 -31.219 1 49.12 315 ARG A N 1
ATOM 2637 C CA . ARG A 1 315 ? -21.953 -21.688 -30.266 1 49.12 315 ARG A CA 1
ATOM 2638 C C . ARG A 1 315 ? -21.047 -21.516 -29.047 1 49.12 315 ARG A C 1
ATOM 2640 O O . ARG A 1 315 ? -20.656 -22.5 -28.406 1 49.12 315 ARG A O 1
ATOM 2647 N N . HIS A 1 316 ? -20.344 -20.562 -29.094 1 45.53 316 HIS A N 1
ATOM 2648 C CA . HIS A 1 316 ? -19.562 -20.125 -27.953 1 45.53 316 HIS A CA 1
ATOM 2649 C C . HIS A 1 316 ? -20.328 -20.359 -26.641 1 45.53 316 HIS A C 1
ATOM 2651 O O . HIS A 1 316 ? -21.344 -19.703 -26.391 1 45.53 316 HIS A O 1
ATOM 2657 N N . THR A 1 317 ? -20.688 -21.484 -26.344 1 39.31 317 THR A N 1
ATOM 2658 C CA . THR A 1 317 ? -21.25 -21.406 -25 1 39.31 317 THR A CA 1
ATOM 2659 C C . THR A 1 317 ? -20.328 -20.625 -24.078 1 39.31 317 THR A C 1
ATOM 2661 O O . THR A 1 317 ? -19.109 -20.812 -24.109 1 39.31 317 THR A O 1
ATOM 2664 N N . ALA A 1 318 ? -20.781 -19.641 -23.688 1 45.16 318 ALA A N 1
ATOM 2665 C CA . ALA A 1 318 ? -20.344 -18.641 -22.719 1 45.16 318 ALA A CA 1
ATOM 2666 C C . ALA A 1 318 ? -19.5 -19.281 -21.625 1 45.16 318 ALA A C 1
ATOM 2668 O O . ALA A 1 318 ? -18.859 -18.578 -20.828 1 45.16 318 ALA A O 1
ATOM 2669 N N . ASN A 1 319 ? -19.812 -20.516 -21.438 1 38.31 319 ASN A N 1
ATOM 2670 C CA . ASN A 1 319 ? -19.297 -21.047 -20.188 1 38.31 319 ASN A CA 1
ATOM 2671 C C . ASN A 1 319 ? -17.812 -21.391 -20.281 1 38.31 319 ASN A C 1
ATOM 2673 O O . ASN A 1 319 ? -17.266 -22.094 -19.438 1 38.31 319 ASN A O 1
ATOM 2677 N N . GLU A 1 320 ? -17.25 -21.484 -21.453 1 42.72 320 GLU A N 1
ATOM 2678 C CA . GLU A 1 320 ? -15.898 -22.016 -21.328 1 42.72 320 GLU A CA 1
ATOM 2679 C C . GLU A 1 320 ? -14.992 -21.062 -20.562 1 42.72 320 GLU A C 1
ATOM 2681 O O . GLU A 1 320 ? -14.773 -19.922 -21 1 42.72 320 GLU A O 1
ATOM 2686 N N . THR A 1 321 ? -14.867 -21.109 -19.359 1 42.5 321 THR A N 1
ATOM 2687 C CA . THR A 1 321 ? -14.086 -20.578 -18.266 1 42.5 321 THR A CA 1
ATOM 2688 C C . THR A 1 321 ? -12.625 -20.406 -18.672 1 42.5 321 THR A C 1
ATOM 2690 O O . THR A 1 321 ? -11.805 -19.938 -17.875 1 42.5 321 THR A O 1
ATOM 2693 N N . GLY A 1 322 ? -12.109 -20.906 -19.875 1 47.09 322 GLY A N 1
ATOM 2694 C CA . GLY A 1 322 ? -10.703 -21.062 -20.188 1 47.09 322 GLY A CA 1
ATOM 2695 C C . GLY A 1 322 ? -10.039 -19.766 -20.625 1 47.09 322 GLY A C 1
ATOM 2696 O O . GLY A 1 322 ? -8.922 -19.781 -21.141 1 47.09 322 GLY A O 1
ATOM 2697 N N . GLY A 1 323 ? -10.625 -18.672 -20.734 1 52.97 323 GLY A N 1
ATOM 2698 C CA . GLY A 1 323 ? -10.102 -17.469 -21.359 1 52.97 323 GLY A CA 1
ATOM 2699 C C . GLY A 1 323 ? -9.148 -16.703 -20.469 1 52.97 323 GLY A C 1
ATOM 2700 O O . GLY A 1 323 ? -8.758 -15.578 -20.781 1 52.97 323 GLY A O 1
ATOM 2701 N N . VAL A 1 324 ? -8.695 -17.328 -19.422 1 60.44 324 VAL A N 1
ATOM 2702 C CA . VAL A 1 324 ? -7.918 -16.594 -18.438 1 60.44 324 VAL A CA 1
ATOM 2703 C C . VAL A 1 324 ? -6.465 -16.484 -18.891 1 60.44 324 VAL A C 1
ATOM 2705 O O . VAL A 1 324 ? -5.785 -15.492 -18.609 1 60.44 324 VAL A O 1
ATOM 2708 N N . GLY A 1 325 ? -6.102 -17.391 -19.844 1 68.75 325 GLY A N 1
ATOM 2709 C CA . GLY A 1 325 ? -4.691 -17.438 -20.188 1 68.75 325 GLY A CA 1
ATOM 2710 C C . GLY A 1 325 ? -4.223 -16.234 -20.984 1 68.75 325 GLY A C 1
ATOM 2711 O O . GLY A 1 325 ? -3.24 -15.586 -20.609 1 68.75 325 GLY A O 1
ATOM 2712 N N . ASN A 1 326 ? -4.977 -15.898 -22 1 74 326 ASN A N 1
ATOM 2713 C CA . ASN A 1 326 ? -4.586 -14.789 -22.859 1 74 326 ASN A CA 1
ATOM 2714 C C . ASN A 1 326 ? -4.668 -13.453 -22.125 1 74 326 ASN A C 1
ATOM 2716 O O . ASN A 1 326 ? -3.812 -12.586 -22.312 1 74 326 ASN A O 1
ATOM 2720 N N . GLU A 1 327 ? -5.652 -13.422 -21.344 1 74.19 327 GLU A N 1
ATOM 2721 C CA . GLU A 1 327 ? -5.809 -12.188 -20.578 1 74.19 327 GLU A CA 1
ATOM 2722 C C . GLU A 1 327 ? -4.668 -12.008 -19.578 1 74.19 327 GLU A C 1
ATOM 2724 O O . GLU A 1 327 ? -4.188 -10.891 -19.375 1 74.19 327 GLU A O 1
ATOM 2729 N N . ASN A 1 328 ? -4.293 -13.102 -19 1 73.88 328 ASN A N 1
ATOM 2730 C CA . ASN A 1 328 ? -3.18 -13.055 -18.062 1 73.88 328 ASN A CA 1
ATOM 2731 C C . ASN A 1 328 ? -1.88 -12.648 -18.75 1 73.88 328 ASN A C 1
ATOM 2733 O O . ASN A 1 328 ? -1.075 -11.914 -18.188 1 73.88 328 ASN A O 1
ATOM 2737 N N . VAL A 1 329 ? -1.748 -13.125 -19.938 1 80.88 329 VAL A N 1
ATOM 2738 C CA . VAL A 1 329 ? -0.542 -12.781 -20.688 1 80.88 329 VAL A CA 1
ATOM 2739 C C . VAL A 1 329 ? -0.553 -11.297 -21.031 1 80.88 329 VAL A C 1
ATOM 2741 O O . VAL A 1 329 ? 0.475 -10.625 -20.938 1 80.88 329 VAL A O 1
ATOM 2744 N N . LYS A 1 330 ? -1.661 -10.82 -21.422 1 82.44 330 LYS A N 1
ATOM 2745 C CA . LYS A 1 330 ? -1.786 -9.398 -21.75 1 82.44 330 LYS A CA 1
ATOM 2746 C C . LYS A 1 330 ? -1.458 -8.531 -20.547 1 82.44 330 LYS A C 1
ATOM 2748 O O . LYS A 1 330 ? -0.714 -7.555 -20.656 1 82.44 330 LYS A O 1
ATOM 2753 N N . LYS A 1 331 ? -2.01 -8.93 -19.469 1 78.88 331 LYS A N 1
ATOM 2754 C CA . LYS A 1 331 ? -1.737 -8.195 -18.234 1 78.88 331 LYS A CA 1
ATOM 2755 C C . LYS A 1 331 ? -0.248 -8.211 -17.906 1 78.88 331 LYS A C 1
ATOM 2757 O O . LYS A 1 331 ? 0.312 -7.195 -17.484 1 78.88 331 LYS A O 1
ATOM 2762 N N . ARG A 1 332 ? 0.332 -9.305 -18.109 1 78.5 332 ARG A N 1
ATOM 2763 C CA . ARG A 1 332 ? 1.761 -9.445 -17.844 1 78.5 332 ARG A CA 1
ATOM 2764 C C . ARG A 1 332 ? 2.578 -8.57 -18.781 1 78.5 332 ARG A C 1
ATOM 2766 O O . ARG A 1 332 ? 3.535 -7.918 -18.375 1 78.5 332 ARG A O 1
ATOM 2773 N N . LEU A 1 333 ? 2.186 -8.57 -20 1 85.75 333 LEU A N 1
ATOM 2774 C CA . LEU A 1 333 ? 2.883 -7.762 -20.984 1 85.75 333 LEU A CA 1
ATOM 2775 C C . LEU A 1 333 ? 2.74 -6.277 -20.672 1 85.75 333 LEU A C 1
ATOM 2777 O O . LEU A 1 333 ? 3.684 -5.508 -20.859 1 85.75 333 LEU A O 1
ATOM 2781 N N . ASP A 1 334 ? 1.6 -5.918 -20.203 1 82.5 334 ASP A N 1
ATOM 2782 C CA . ASP A 1 334 ? 1.362 -4.535 -19.812 1 82.5 334 ASP A CA 1
ATOM 2783 C C . ASP A 1 334 ? 2.299 -4.117 -18.672 1 82.5 334 ASP A C 1
ATOM 2785 O O . ASP A 1 334 ? 2.838 -3.01 -18.688 1 82.5 334 ASP A O 1
ATOM 2789 N N . ILE A 1 335 ? 2.451 -5.047 -17.812 1 75.88 335 ILE A N 1
ATOM 2790 C CA . ILE A 1 335 ? 3.281 -4.766 -16.656 1 75.88 335 ILE A CA 1
ATOM 2791 C C . ILE A 1 335 ? 4.75 -4.711 -17.062 1 75.88 335 ILE A C 1
ATOM 2793 O O . ILE A 1 335 ? 5.496 -3.836 -16.609 1 75.88 335 ILE A O 1
ATOM 2797 N N . LEU A 1 336 ? 5.16 -5.52 -17.938 1 78.25 336 LEU A N 1
ATOM 2798 C CA . LEU A 1 336 ? 6.57 -5.668 -18.281 1 78.25 336 LEU A CA 1
ATOM 2799 C C . LEU A 1 336 ? 7 -4.602 -19.281 1 78.25 336 LEU A C 1
ATOM 2801 O O . LEU A 1 336 ? 8.102 -4.059 -19.172 1 78.25 336 LEU A O 1
ATOM 2805 N N . PHE A 1 337 ? 6.113 -4.316 -20.25 1 86.12 337 PHE A N 1
ATOM 2806 C CA . PHE A 1 337 ? 6.57 -3.514 -21.375 1 86.12 337 PHE A CA 1
ATOM 2807 C C . PHE A 1 337 ? 5.77 -2.221 -21.484 1 86.12 337 PHE A C 1
ATOM 2809 O O . PHE A 1 337 ? 6.184 -1.281 -22.156 1 86.12 337 PHE A O 1
ATOM 2816 N N . GLY A 1 338 ? 4.68 -2.203 -20.828 1 81.38 338 GLY A N 1
ATOM 2817 C CA . GLY A 1 338 ? 3.846 -1.018 -20.953 1 81.38 338 GLY A CA 1
ATOM 2818 C C . GLY A 1 338 ? 3.43 -0.717 -22.375 1 81.38 338 GLY A C 1
ATOM 2819 O O . GLY A 1 338 ? 2.826 -1.56 -23.047 1 81.38 338 GLY A O 1
ATOM 2820 N N . SER A 1 339 ? 3.877 0.439 -22.875 1 86.81 339 SER A N 1
ATOM 2821 C CA . SER A 1 339 ? 3.482 0.853 -24.219 1 86.81 339 SER A CA 1
ATOM 2822 C C . SER A 1 339 ? 4.484 0.375 -25.266 1 86.81 339 SER A C 1
ATOM 2824 O O . SER A 1 339 ? 4.305 0.611 -26.469 1 86.81 339 SER A O 1
ATOM 2826 N N . GLU A 1 340 ? 5.457 -0.336 -24.859 1 89.69 340 GLU A N 1
ATOM 2827 C CA . GLU A 1 340 ? 6.531 -0.71 -25.781 1 89.69 340 GLU A CA 1
ATOM 2828 C C . GLU A 1 340 ? 6.176 -1.971 -26.562 1 89.69 340 GLU A C 1
ATOM 2830 O O . GLU A 1 340 ? 6.895 -2.359 -27.484 1 89.69 340 GLU A O 1
ATOM 2835 N N . TYR A 1 341 ? 5.117 -2.686 -26.188 1 91.44 341 TYR A N 1
ATOM 2836 C CA . TYR A 1 341 ? 4.695 -3.854 -26.953 1 91.44 341 TYR A CA 1
ATOM 2837 C C . TYR A 1 341 ? 3.406 -3.57 -27.719 1 91.44 341 TYR A C 1
ATOM 2839 O O . TYR A 1 341 ? 2.725 -2.578 -27.453 1 91.44 341 TYR A O 1
ATOM 2847 N N . GLN A 1 342 ? 3.156 -4.309 -28.734 1 93.56 342 GLN A N 1
ATOM 2848 C CA . GLN A 1 342 ? 1.933 -4.176 -29.516 1 93.56 342 GLN A CA 1
ATOM 2849 C C . GLN A 1 342 ? 1.253 -5.527 -29.703 1 93.56 342 GLN A C 1
ATOM 2851 O O . GLN A 1 342 ? 1.9 -6.504 -30.094 1 93.56 342 GLN A O 1
ATOM 2856 N N . LEU A 1 343 ? 0.023 -5.609 -29.297 1 93.69 343 LEU A N 1
ATOM 2857 C CA . LEU A 1 343 ? -0.797 -6.793 -29.516 1 93.69 343 LEU A CA 1
ATOM 2858 C C . LEU A 1 343 ? -2.029 -6.457 -30.344 1 93.69 343 LEU A C 1
ATOM 2860 O O . LEU A 1 343 ? -2.871 -5.664 -29.922 1 93.69 343 LEU A O 1
ATOM 2864 N N . LYS A 1 344 ? -2.045 -6.902 -31.562 1 94.12 344 LYS A N 1
ATOM 2865 C CA . LYS A 1 344 ? -3.18 -6.703 -32.469 1 94.12 344 LYS A CA 1
ATOM 2866 C C . LYS A 1 344 ? -3.934 -8.008 -32.688 1 94.12 344 LYS A C 1
ATOM 2868 O O . LYS A 1 344 ? -3.348 -9 -33.125 1 94.12 344 LYS A O 1
ATOM 2873 N N . ILE A 1 345 ? -5.188 -8.047 -32.312 1 91.88 345 ILE A N 1
ATOM 2874 C CA . ILE A 1 345 ? -6.035 -9.211 -32.5 1 91.88 345 ILE A CA 1
ATOM 2875 C C . ILE A 1 345 ? -7.133 -8.891 -33.5 1 91.88 345 ILE A C 1
ATOM 2877 O O . ILE A 1 345 ? -7.836 -7.883 -33.375 1 91.88 345 ILE A O 1
ATOM 2881 N N . ASN A 1 346 ? -7.137 -9.531 -34.531 1 92 346 ASN A N 1
ATOM 2882 C CA . ASN A 1 346 ? -8.188 -9.414 -35.531 1 92 346 ASN A CA 1
ATOM 2883 C C . ASN A 1 346 ? -9.086 -10.656 -35.531 1 92 346 ASN A C 1
ATOM 2885 O O . ASN A 1 346 ? -8.609 -11.766 -35.781 1 92 346 ASN A O 1
ATOM 2889 N N . GLU A 1 347 ? -10.352 -10.461 -35.188 1 87.5 347 GLU A N 1
ATOM 2890 C CA . GLU A 1 347 ? -11.297 -11.57 -35.156 1 87.5 347 GLU A CA 1
ATOM 2891 C C . GLU A 1 347 ? -12.5 -11.297 -36.031 1 87.5 347 GLU A C 1
ATOM 2893 O O . GLU A 1 347 ? -13.18 -10.273 -35.875 1 87.5 347 GLU A O 1
ATOM 2898 N N . ASP A 1 348 ? -12.602 -12.016 -37.031 1 85.69 348 ASP A N 1
ATOM 2899 C CA . ASP A 1 348 ? -13.797 -11.953 -37.875 1 85.69 348 ASP A CA 1
ATOM 2900 C C . ASP A 1 348 ? -14.703 -13.164 -37.625 1 85.69 348 ASP A C 1
ATOM 2902 O O . ASP A 1 348 ? -14.469 -13.93 -36.688 1 85.69 348 ASP A O 1
ATOM 2906 N N . SER A 1 349 ? -15.852 -13.383 -38.375 1 85.19 349 SER A N 1
ATOM 2907 C CA . SER A 1 349 ? -16.797 -14.469 -38.156 1 85.19 349 SER A CA 1
ATOM 2908 C C . SER A 1 349 ? -16.156 -15.828 -38.406 1 85.19 349 SER A C 1
ATOM 2910 O O . SER A 1 349 ? -16.547 -16.828 -37.812 1 85.19 349 SER A O 1
ATOM 2912 N N . GLU A 1 350 ? -15.102 -15.797 -39.219 1 88.81 350 GLU A N 1
ATOM 2913 C CA . GLU A 1 350 ? -14.594 -17.094 -39.625 1 88.81 350 GLU A CA 1
ATOM 2914 C C . GLU A 1 350 ? -13.125 -17.266 -39.25 1 88.81 350 GLU A C 1
ATOM 2916 O O . GLU A 1 350 ? -12.617 -18.391 -39.188 1 88.81 350 GLU A O 1
ATOM 2921 N N . THR A 1 351 ? -12.539 -16.141 -39.062 1 91.62 351 THR A N 1
ATOM 2922 C CA . THR A 1 351 ? -11.094 -16.25 -38.875 1 91.62 351 THR A CA 1
ATOM 2923 C C . THR A 1 351 ? -10.641 -15.508 -37.625 1 91.62 351 THR A C 1
ATOM 2925 O O . THR A 1 351 ? -11.344 -14.625 -37.125 1 91.62 351 THR A O 1
ATOM 2928 N N . TYR A 1 352 ? -9.539 -15.938 -37.031 1 93.31 352 TYR A N 1
ATOM 2929 C CA . TYR A 1 352 ? -8.844 -15.312 -35.906 1 93.31 352 TYR A CA 1
ATOM 2930 C C . TYR A 1 352 ? -7.367 -15.117 -36.219 1 93.31 352 TYR A C 1
ATOM 2932 O O . TYR A 1 352 ? -6.695 -16.031 -36.688 1 93.31 352 TYR A O 1
ATOM 2940 N N . SER A 1 353 ? -6.918 -13.898 -36.125 1 94.69 353 SER A N 1
ATOM 2941 C CA . SER A 1 353 ? -5.5 -13.609 -36.312 1 94.69 353 SER A CA 1
ATOM 2942 C C . SER A 1 353 ? -4.949 -12.734 -35.188 1 94.69 353 SER A C 1
ATOM 2944 O O . SER A 1 353 ? -5.664 -11.891 -34.656 1 94.69 353 SER A O 1
ATOM 2946 N N . LEU A 1 354 ? -3.754 -13.055 -34.844 1 95.12 354 LEU A N 1
ATOM 2947 C CA . LEU A 1 354 ? -3.086 -12.328 -33.75 1 95.12 354 LEU A CA 1
ATOM 2948 C C . LEU A 1 354 ? -1.667 -11.938 -34.156 1 95.12 354 LEU A C 1
ATOM 2950 O O . LEU A 1 354 ? -0.958 -12.734 -34.781 1 95.12 354 LEU A O 1
ATOM 2954 N N . LYS A 1 355 ? -1.285 -10.703 -33.938 1 96 355 LYS A N 1
ATOM 2955 C CA . LYS A 1 355 ? 0.08 -10.219 -34.125 1 96 355 LYS A CA 1
ATOM 2956 C C . LYS A 1 355 ? 0.626 -9.586 -32.844 1 96 355 LYS A C 1
ATOM 2958 O O . LYS A 1 355 ? 0.041 -8.633 -32.344 1 96 355 LYS A O 1
ATOM 2963 N N . LEU A 1 356 ? 1.68 -10.133 -32.375 1 95.56 356 LEU A N 1
ATOM 2964 C CA . LEU A 1 356 ? 2.32 -9.633 -31.156 1 95.56 356 LEU A CA 1
ATOM 2965 C C . LEU A 1 356 ? 3.748 -9.18 -31.438 1 95.56 356 LEU A C 1
ATOM 2967 O O . LEU A 1 356 ? 4.527 -9.922 -32.031 1 95.56 356 LEU A O 1
ATOM 2971 N N . THR A 1 357 ? 4.062 -7.941 -31.062 1 94.88 357 THR A N 1
ATOM 2972 C CA . THR A 1 357 ? 5.414 -7.406 -31.156 1 94.88 357 THR A CA 1
ATOM 2973 C C . THR A 1 357 ? 5.934 -7.016 -29.766 1 94.88 357 THR A C 1
ATOM 2975 O O . THR A 1 357 ? 5.34 -6.168 -29.094 1 94.88 357 THR A O 1
ATOM 2978 N N . ILE A 1 358 ? 6.977 -7.664 -29.359 1 93.31 358 ILE A N 1
ATOM 2979 C CA . ILE A 1 358 ? 7.531 -7.352 -28.047 1 93.31 358 ILE A CA 1
ATOM 2980 C C . ILE A 1 358 ? 9.008 -6.984 -28.188 1 93.31 358 ILE A C 1
ATOM 2982 O O . ILE A 1 358 ? 9.719 -7.539 -29.031 1 93.31 358 ILE A O 1
ATOM 2986 N N . PRO A 1 359 ? 9.461 -6.043 -27.312 1 91.5 359 PRO A N 1
ATOM 2987 C CA . PRO A 1 359 ? 10.891 -5.715 -27.328 1 91.5 359 PRO A CA 1
ATOM 2988 C C . PRO A 1 359 ? 11.758 -6.832 -26.75 1 91.5 359 PRO A C 1
ATOM 2990 O O . PRO A 1 359 ? 11.32 -7.566 -25.859 1 91.5 359 PRO A O 1
ATOM 2993 N N . LEU A 1 360 ? 12.867 -7.012 -27.359 1 86.94 360 LEU A N 1
ATOM 2994 C CA . LEU A 1 360 ? 13.82 -8.016 -26.891 1 86.94 360 LEU A CA 1
ATOM 2995 C C . LEU A 1 360 ? 14.906 -7.383 -26.031 1 86.94 360 LEU A C 1
ATOM 2997 O O . LEU A 1 360 ? 15.32 -6.25 -26.281 1 86.94 360 LEU A O 1
ATOM 3001 N N . LYS A 1 361 ? 15.117 -8.031 -24.969 1 78.38 361 LYS A N 1
ATOM 3002 C CA . LYS A 1 361 ? 16.25 -7.602 -24.172 1 78.38 361 LYS A CA 1
ATOM 3003 C C . LYS A 1 361 ? 17.516 -8.375 -24.531 1 78.38 361 LYS A C 1
ATOM 3005 O O . LYS A 1 361 ? 17.453 -9.562 -24.875 1 78.38 361 LYS A O 1
ATOM 3010 N N . LYS A 1 362 ? 18.562 -7.668 -24.656 1 68 362 LYS A N 1
ATOM 3011 C CA . LYS A 1 362 ? 19.828 -8.344 -24.922 1 68 362 LYS A CA 1
ATOM 3012 C C . LYS A 1 362 ? 20.312 -9.109 -23.703 1 68 362 LYS A C 1
ATOM 3014 O O . LYS A 1 362 ? 20.141 -8.648 -22.562 1 68 362 LYS A O 1
ATOM 3019 N N . SER A 1 363 ? 20.625 -10.477 -23.75 1 62.03 363 SER A N 1
ATOM 3020 C CA . SER A 1 363 ? 21.203 -11.266 -22.672 1 62.03 363 SER A CA 1
ATOM 3021 C C . SER A 1 363 ? 22.422 -10.578 -22.078 1 62.03 363 SER A C 1
ATOM 3023 O O . SER A 1 363 ? 23.109 -9.82 -22.766 1 62.03 363 SER A O 1
ATOM 3025 N N . MET B 1 1 ? -18.984 -8.008 -20.047 1 22.36 1 MET B N 1
ATOM 3026 C CA . MET B 1 1 ? -18.562 -6.746 -19.453 1 22.36 1 MET B CA 1
ATOM 3027 C C . MET B 1 1 ? -17.75 -6.992 -18.188 1 22.36 1 MET B C 1
ATOM 3029 O O . MET B 1 1 ? -18.281 -7.438 -17.188 1 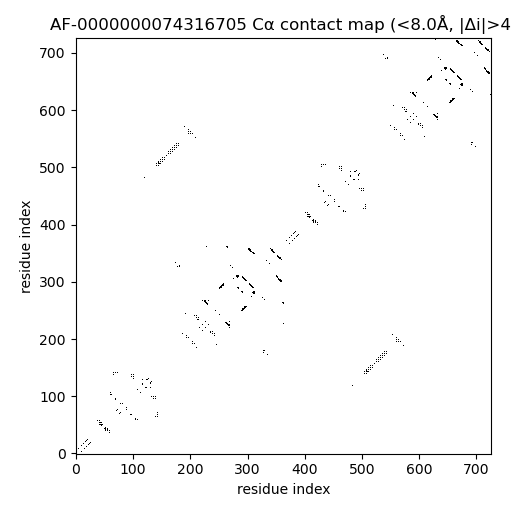22.36 1 MET B O 1
ATOM 3033 N N . THR B 1 2 ? -16.516 -7.379 -18.359 1 24.81 2 THR B N 1
ATOM 3034 C CA . THR B 1 2 ? -15.766 -8.062 -17.312 1 24.81 2 THR B CA 1
ATOM 3035 C C . THR B 1 2 ? -15.5 -7.125 -16.141 1 24.81 2 THR B C 1
ATOM 3037 O O . THR B 1 2 ? -15.508 -5.906 -16.297 1 24.81 2 THR B O 1
ATOM 3040 N N . PHE B 1 3 ? -15.406 -7.711 -14.922 1 29.42 3 PHE B N 1
ATOM 3041 C CA . PHE B 1 3 ? -15.422 -7.07 -13.609 1 29.42 3 PHE B CA 1
ATOM 3042 C C . PHE B 1 3 ? -14.359 -5.98 -13.531 1 29.42 3 PHE B C 1
ATOM 3044 O O . PHE B 1 3 ? -14.57 -4.941 -12.906 1 29.42 3 PHE B O 1
ATOM 3051 N N . SER B 1 4 ? -13.211 -6.133 -14.172 1 32.19 4 SER B N 1
ATOM 3052 C CA . SER B 1 4 ? -12.148 -5.148 -14.008 1 32.19 4 SER B CA 1
ATOM 3053 C C . SER B 1 4 ? -12.445 -3.869 -14.781 1 32.19 4 SER B C 1
ATOM 3055 O O . SER B 1 4 ? -12.195 -2.768 -14.289 1 32.19 4 SER B O 1
ATOM 3057 N N . THR B 1 5 ? -12.953 -3.969 -16.016 1 35.34 5 THR B N 1
ATOM 3058 C CA . THR B 1 5 ? -13.273 -2.768 -16.766 1 35.34 5 THR B CA 1
ATOM 3059 C C . THR B 1 5 ? -14.43 -2.01 -16.109 1 35.34 5 THR B C 1
ATOM 3061 O O . THR B 1 5 ? -14.469 -0.779 -16.156 1 35.34 5 THR B O 1
ATOM 3064 N N . TYR B 1 6 ? -15.414 -2.74 -15.625 1 32.78 6 TYR B N 1
ATOM 3065 C CA . TYR B 1 6 ? -16.484 -2.061 -14.891 1 32.78 6 TYR B CA 1
ATOM 3066 C C . TYR B 1 6 ? -15.938 -1.372 -13.648 1 32.78 6 TYR B C 1
ATOM 3068 O O . TYR B 1 6 ? -16.422 -0.308 -13.258 1 32.78 6 TYR B O 1
ATOM 3076 N N . LEU B 1 7 ? -14.805 -1.925 -13.133 1 33.75 7 LEU B N 1
ATOM 3077 C CA . LEU B 1 7 ? -14.281 -1.283 -11.93 1 33.75 7 LEU B CA 1
ATOM 3078 C C . LEU B 1 7 ? -13.453 -0.052 -12.289 1 33.75 7 LEU B C 1
ATOM 3080 O O . LEU B 1 7 ? -13.5 0.957 -11.578 1 33.75 7 LEU B O 1
ATOM 3084 N N . THR B 1 8 ? -12.75 -0.122 -13.406 1 37.34 8 THR B N 1
ATOM 3085 C CA . THR B 1 8 ? -11.914 1.034 -13.711 1 37.34 8 THR B CA 1
ATOM 3086 C C . THR B 1 8 ? -12.758 2.18 -14.266 1 37.34 8 THR B C 1
ATOM 3088 O O . THR B 1 8 ? -12.539 3.342 -13.922 1 37.34 8 THR B O 1
ATOM 3091 N N . HIS B 1 9 ? -13.578 1.916 -15.312 1 39.75 9 HIS B N 1
ATOM 3092 C CA . HIS B 1 9 ? -14.414 2.986 -15.844 1 39.75 9 HIS B CA 1
ATOM 3093 C C . HIS B 1 9 ? -15.422 3.473 -14.805 1 39.75 9 HIS B C 1
ATOM 3095 O O . HIS B 1 9 ? -15.695 4.672 -14.719 1 39.75 9 HIS B O 1
ATOM 3101 N N . SER B 1 10 ? -16.047 2.537 -14.172 1 39.78 10 SER B N 1
ATOM 3102 C CA . SER B 1 10 ? -16.953 2.934 -13.094 1 39.78 10 SER B CA 1
ATOM 3103 C C . SER B 1 10 ? -16.203 3.646 -11.977 1 39.78 10 SER B C 1
ATOM 3105 O O . SER B 1 10 ? -16.734 4.582 -11.367 1 39.78 10 SER B O 1
ATOM 3107 N N . ASN B 1 11 ? -14.938 3.307 -11.93 1 38.41 11 ASN B N 1
ATOM 3108 C CA . ASN B 1 11 ? -14.141 3.988 -10.914 1 38.41 11 ASN B CA 1
ATOM 3109 C C . ASN B 1 11 ? -13.742 5.391 -11.359 1 38.41 11 ASN B C 1
ATOM 3111 O O . ASN B 1 11 ? -13.695 6.316 -10.547 1 38.41 11 ASN B O 1
ATOM 3115 N N . ASN B 1 12 ? -13.508 5.457 -12.68 1 40.5 12 ASN B N 1
ATOM 3116 C CA . ASN B 1 12 ? -13.25 6.82 -13.125 1 40.5 12 ASN B CA 1
ATOM 3117 C C . ASN B 1 12 ? -14.508 7.68 -13.062 1 40.5 12 ASN B C 1
ATOM 3119 O O . ASN B 1 12 ? -14.445 8.852 -12.672 1 40.5 12 ASN B O 1
ATOM 3123 N N . GLN B 1 13 ? -15.617 7.18 -13.664 1 44.47 13 GLN B N 1
ATOM 3124 C CA . GLN B 1 13 ? -16.859 7.941 -13.594 1 44.47 13 GLN B CA 1
ATOM 3125 C C . GLN B 1 13 ? -17.328 8.102 -12.156 1 44.47 13 GLN B C 1
ATOM 3127 O O . GLN B 1 13 ? -17.828 9.164 -11.773 1 44.47 13 GLN B O 1
ATOM 3132 N N . ILE B 1 14 ? -17.156 7.07 -11.359 1 39.53 14 ILE B N 1
ATOM 3133 C CA . ILE B 1 14 ? -17.453 7.215 -9.938 1 39.53 14 ILE B CA 1
ATOM 3134 C C . ILE B 1 14 ? -16.422 8.117 -9.289 1 39.53 14 ILE B C 1
ATOM 3136 O O . ILE B 1 14 ? -16.75 8.953 -8.445 1 39.53 14 ILE B O 1
ATOM 3140 N N . ALA B 1 15 ? -15.234 8.094 -9.844 1 40.66 15 ALA B N 1
ATOM 3141 C CA . ALA B 1 15 ? -14.219 9.008 -9.336 1 40.66 15 ALA B CA 1
ATOM 3142 C C . ALA B 1 15 ? -14.547 10.453 -9.711 1 40.66 15 ALA B C 1
ATOM 3144 O O . ALA B 1 15 ? -14.367 11.367 -8.898 1 40.66 15 ALA B O 1
ATOM 3145 N N . ASP B 1 16 ? -14.852 10.508 -10.938 1 45.12 16 ASP B N 1
ATOM 3146 C CA . ASP B 1 16 ? -15.25 11.859 -11.32 1 45.12 16 ASP B CA 1
ATOM 3147 C C . ASP B 1 16 ? -16.484 12.312 -10.547 1 45.12 16 ASP B C 1
ATOM 3149 O O . ASP B 1 16 ? -16.547 13.453 -10.086 1 45.12 16 ASP B O 1
ATOM 3153 N N . PHE B 1 17 ? -17.578 11.461 -10.641 1 42.28 17 PHE B N 1
ATOM 3154 C CA . PHE B 1 17 ? -18.781 11.797 -9.898 1 42.28 17 PHE B CA 1
ATOM 3155 C C . PHE B 1 17 ? -18.484 11.938 -8.406 1 42.28 17 PHE B C 1
ATOM 3157 O O . PHE B 1 17 ? -18.953 12.867 -7.754 1 42.28 17 PHE B O 1
ATOM 3164 N N . ARG B 1 18 ? -17.641 11.07 -7.867 1 41.38 18 ARG B N 1
ATOM 3165 C CA . ARG B 1 18 ? -17.219 11.164 -6.477 1 41.38 18 ARG B CA 1
ATOM 3166 C C . ARG B 1 18 ? -16.266 12.344 -6.273 1 41.38 18 ARG B C 1
ATOM 3168 O O . ARG B 1 18 ? -16.312 13.008 -5.238 1 41.38 18 ARG B O 1
ATOM 3175 N N . MET B 1 19 ? -15.477 12.508 -7.336 1 41.5 19 MET B N 1
ATOM 3176 C CA . MET B 1 19 ? -14.656 13.711 -7.23 1 41.5 19 MET B CA 1
ATOM 3177 C C . MET B 1 19 ? -15.523 14.961 -7.227 1 41.5 19 MET B C 1
ATOM 3179 O O . MET B 1 19 ? -15.273 15.898 -6.461 1 41.5 19 MET B O 1
ATOM 3183 N N . LYS B 1 20 ? -16.391 14.898 -8.219 1 46.5 20 LYS B N 1
ATOM 3184 C CA . LYS B 1 20 ? -17.297 16.047 -8.227 1 46.5 20 LYS B CA 1
ATOM 3185 C C . LYS B 1 20 ? -18.094 16.141 -6.926 1 46.5 20 LYS B C 1
ATOM 3187 O O . LYS B 1 20 ? -18.266 17.219 -6.367 1 46.5 20 LYS B O 1
ATOM 3192 N N . GLU B 1 21 ? -18.75 15.086 -6.633 1 48.12 21 GLU B N 1
ATOM 3193 C CA . GLU B 1 21 ? -19.438 15.031 -5.352 1 48.12 21 GLU B CA 1
ATOM 3194 C C . GLU B 1 21 ? -18.484 15.312 -4.195 1 48.12 21 GLU B C 1
ATOM 3196 O O . GLU B 1 21 ? -18.844 15.992 -3.232 1 48.12 21 GLU B O 1
ATOM 3201 N N . PHE B 1 22 ? -17.281 14.844 -4.426 1 43.81 22 PHE B N 1
ATOM 3202 C CA . PHE B 1 22 ? -16.203 15.094 -3.48 1 43.81 22 PHE B CA 1
ATOM 3203 C C . PHE B 1 22 ? -15.773 16.562 -3.525 1 43.81 22 PHE B C 1
ATOM 3205 O O . PHE B 1 22 ? -15.562 17.172 -2.484 1 43.81 22 PHE B O 1
ATOM 3212 N N . LEU B 1 23 ? -15.672 16.984 -4.863 1 48.28 23 LEU B N 1
ATOM 3213 C CA . LEU B 1 23 ? -15.312 18.391 -4.988 1 48.28 23 LEU B CA 1
ATOM 3214 C C . LEU B 1 23 ? -16.406 19.281 -4.418 1 48.28 23 LEU B C 1
ATOM 3216 O O . LEU B 1 23 ? -16.109 20.312 -3.803 1 48.28 23 LEU B O 1
ATOM 3220 N N . LYS B 1 24 ? -17.641 18.953 -4.98 1 53.25 24 LYS B N 1
ATOM 3221 C CA . LYS B 1 24 ? -18.766 19.719 -4.469 1 53.25 24 LYS B CA 1
ATOM 3222 C C . LYS B 1 24 ? -18.797 19.719 -2.941 1 53.25 24 LYS B C 1
ATOM 3224 O O . LYS B 1 24 ? -19 20.766 -2.316 1 53.25 24 LYS B O 1
ATOM 3229 N N . THR B 1 25 ? -18.469 18.594 -2.434 1 68.94 25 THR B N 1
ATOM 3230 C CA . THR B 1 25 ? -18.453 18.406 -0.988 1 68.94 25 THR B CA 1
ATOM 3231 C C . THR B 1 25 ? -17.234 19.047 -0.364 1 68.94 25 THR B C 1
ATOM 3233 O O . THR B 1 25 ? -17.312 19.656 0.706 1 68.94 25 THR B O 1
ATOM 3236 N N . THR B 1 26 ? -16.25 19.328 -1.393 1 76.06 26 THR B N 1
ATOM 3237 C CA . THR B 1 26 ? -15.016 19.922 -0.89 1 76.06 26 THR B CA 1
ATOM 3238 C C . THR B 1 26 ? -15.133 21.438 -0.824 1 76.06 26 THR B C 1
ATOM 3240 O O . THR B 1 26 ? -14.719 22.047 0.16 1 76.06 26 THR B O 1
ATOM 3243 N N . TRP B 1 27 ? -15.914 21.969 -1.803 1 83.81 27 TRP B N 1
ATOM 3244 C CA . TRP B 1 27 ? -16.047 23.422 -1.836 1 83.81 27 TRP B CA 1
ATOM 3245 C C . TRP B 1 27 ? -16.969 23.906 -0.724 1 83.81 27 TRP B C 1
ATOM 3247 O O . TRP B 1 27 ? -16.75 24.969 -0.144 1 83.81 27 TRP B O 1
ATOM 3257 N N . VAL B 1 28 ? -17.984 23.141 -0.503 1 87.06 28 VAL B N 1
ATOM 3258 C CA . VAL B 1 28 ? -18.906 23.469 0.582 1 87.06 28 VAL B CA 1
ATOM 3259 C C . VAL B 1 28 ? -18.172 23.422 1.918 1 87.06 28 VAL B C 1
ATOM 3261 O O . VAL B 1 28 ? -18.312 24.312 2.754 1 87.06 28 VAL B O 1
ATOM 3264 N N . GLN B 1 29 ? -17.359 22.438 2.004 1 88.12 29 GLN B N 1
ATOM 3265 C CA . GLN B 1 29 ? -16.594 22.297 3.238 1 88.12 29 GLN B CA 1
ATOM 3266 C C . GLN B 1 29 ? -15.602 23.453 3.4 1 88.12 29 GLN B C 1
ATOM 3268 O O . GLN B 1 29 ? -15.43 23.969 4.5 1 88.12 29 GLN B O 1
ATOM 3273 N N . HIS B 1 30 ? -15.016 23.875 2.256 1 91.69 30 HIS B N 1
ATOM 3274 C CA . HIS B 1 30 ? -14.086 24.984 2.293 1 91.69 30 HIS B CA 1
ATOM 3275 C C . HIS B 1 30 ? -14.797 26.281 2.646 1 91.69 30 HIS B C 1
ATOM 3277 O O . HIS B 1 30 ? -14.305 27.078 3.461 1 91.69 30 HIS B O 1
ATOM 3283 N N . THR B 1 31 ? -15.945 26.469 2.07 1 92.25 31 THR B N 1
ATOM 3284 C CA . THR B 1 31 ? -16.719 27.688 2.326 1 92.25 31 THR B CA 1
ATOM 3285 C C . THR B 1 31 ? -17.156 27.75 3.783 1 92.25 31 THR B C 1
ATOM 3287 O O . THR B 1 31 ? -17.078 28.797 4.422 1 92.25 31 THR B O 1
ATOM 3290 N N . ILE B 1 32 ? -17.594 26.672 4.258 1 91.88 32 ILE B N 1
ATOM 3291 C CA . ILE B 1 32 ? -18.031 26.594 5.648 1 91.88 32 ILE B CA 1
ATOM 3292 C C . ILE B 1 32 ? -16.844 26.875 6.574 1 91.88 32 ILE B C 1
ATOM 3294 O O . ILE B 1 32 ? -16.984 27.625 7.547 1 91.88 32 ILE B O 1
ATOM 3298 N N . PHE B 1 33 ? -15.703 26.344 6.258 1 92.25 33 PHE B N 1
ATOM 3299 C CA . PHE B 1 33 ? -14.508 26.562 7.059 1 92.25 33 PHE B CA 1
ATOM 3300 C C . PHE B 1 33 ? -14.141 28.031 7.105 1 92.25 33 PHE B C 1
ATOM 3302 O O . PHE B 1 33 ? -13.914 28.594 8.18 1 92.25 33 PHE B O 1
ATOM 3309 N N . TRP B 1 34 ? -14.125 28.672 5.957 1 94.44 34 TRP B N 1
ATOM 3310 C CA . TRP B 1 34 ? -13.719 30.062 5.883 1 94.44 34 TRP B CA 1
ATOM 3311 C C . TRP B 1 34 ? -14.75 30.969 6.539 1 94.44 34 TRP B C 1
ATOM 3313 O O . TRP B 1 34 ? -14.398 31.984 7.148 1 94.44 34 TRP B O 1
ATOM 3323 N N . LEU B 1 35 ? -16.016 30.609 6.453 1 94.5 35 LEU B N 1
ATOM 3324 C CA . LEU B 1 35 ? -17.078 31.391 7.086 1 94.5 35 LEU B CA 1
ATOM 3325 C C . LEU B 1 35 ? -16.984 31.312 8.602 1 94.5 35 LEU B C 1
ATOM 3327 O O . LEU B 1 35 ? -17.156 32.312 9.297 1 94.5 35 LEU B O 1
ATOM 3331 N N . ILE B 1 36 ? -16.734 30.172 9.086 1 94.19 36 ILE B N 1
ATOM 3332 C CA . ILE B 1 36 ? -16.578 29.969 10.523 1 94.19 36 ILE B CA 1
ATOM 3333 C C . ILE B 1 36 ? -15.352 30.75 11.016 1 94.19 36 ILE B C 1
ATOM 3335 O O . ILE B 1 36 ? -15.414 31.453 12.023 1 94.19 36 ILE B O 1
ATOM 3339 N N . TYR B 1 37 ? -14.281 30.594 10.258 1 94.69 37 TYR B N 1
ATOM 3340 C CA . TYR B 1 37 ? -13.055 31.297 10.617 1 94.69 37 TYR B CA 1
ATOM 3341 C C . TYR B 1 37 ? -13.25 32.812 10.57 1 94.69 37 TYR B C 1
ATOM 3343 O O . TYR B 1 37 ? -12.789 33.531 11.453 1 94.69 37 TYR B O 1
ATOM 3351 N N . PHE B 1 38 ? -13.898 33.281 9.578 1 96.5 38 PHE B N 1
ATOM 3352 C CA . PHE B 1 38 ? -14.195 34.688 9.422 1 96.5 38 PHE B CA 1
ATOM 3353 C C . PHE B 1 38 ? -15.039 35.219 10.578 1 96.5 38 PHE B C 1
ATOM 3355 O O . PHE B 1 38 ? -14.734 36.25 11.164 1 96.5 38 PHE B O 1
ATOM 3362 N N . THR B 1 39 ? -16.109 34.531 10.875 1 96.06 39 THR B N 1
ATOM 3363 C CA . THR B 1 39 ? -17.016 34.906 11.953 1 96.06 39 THR B CA 1
ATOM 3364 C C . THR B 1 39 ? -16.281 34.938 13.289 1 96.06 39 THR B C 1
ATOM 3366 O O . THR B 1 39 ? -16.469 35.875 14.094 1 96.06 39 THR B O 1
ATOM 3369 N N . PHE B 1 40 ? -15.484 34 13.453 1 94.69 40 PHE B N 1
ATOM 3370 C CA . PHE B 1 40 ? -14.711 33.906 14.688 1 94.69 40 PHE B CA 1
ATOM 3371 C C . PHE B 1 40 ? -13.789 35.125 14.828 1 94.69 40 PHE B C 1
ATOM 3373 O O . PHE B 1 40 ? -13.75 35.75 15.875 1 94.69 40 PHE B O 1
ATOM 3380 N N . ASN B 1 41 ? -13.047 35.375 13.773 1 94.56 41 ASN B N 1
ATOM 3381 C CA . ASN B 1 41 ? -12.125 36.5 13.812 1 94.56 41 ASN B CA 1
ATOM 3382 C C . ASN B 1 41 ? -12.867 37.844 13.93 1 94.56 41 ASN B C 1
ATOM 3384 O O . ASN B 1 41 ? -12.406 38.75 14.602 1 94.56 41 ASN B O 1
ATOM 3388 N N . PHE B 1 42 ? -13.977 37.938 13.258 1 95.5 42 PHE B N 1
ATOM 3389 C CA . PHE B 1 42 ? -14.82 39.125 13.305 1 95.5 42 PHE B CA 1
ATOM 3390 C C . PHE B 1 42 ? -15.273 39.406 14.727 1 95.5 42 PHE B C 1
ATOM 3392 O O . PHE B 1 42 ? -15.141 40.531 15.211 1 95.5 42 PHE B O 1
ATOM 3399 N N . LEU B 1 43 ? -15.742 38.406 15.406 1 94.75 43 LEU B N 1
ATOM 3400 C CA . LEU B 1 43 ? -16.234 38.562 16.766 1 94.75 43 LEU B CA 1
ATOM 3401 C C . LEU B 1 43 ? -15.094 38.812 17.734 1 94.75 43 LEU B C 1
ATOM 3403 O O . LEU B 1 43 ? -15.227 39.656 18.656 1 94.75 43 LEU B O 1
ATOM 3407 N N . ARG B 1 44 ? -14.031 38.156 17.484 1 92.88 44 ARG B N 1
ATOM 3408 C CA . ARG B 1 44 ? -12.875 38.312 18.359 1 92.88 44 ARG B CA 1
ATOM 3409 C C . ARG B 1 44 ? -12.352 39.75 18.344 1 92.88 44 ARG B C 1
ATOM 3411 O O . ARG B 1 44 ? -12.211 40.375 19.391 1 92.88 44 ARG B O 1
ATOM 3418 N N . TRP B 1 45 ? -12.023 40.25 17.172 1 92.12 45 TRP B N 1
ATOM 3419 C CA . TRP B 1 45 ? -11.422 41.562 17.062 1 92.12 45 TRP B CA 1
ATOM 3420 C C . TRP B 1 45 ? -12.453 42.656 17.312 1 92.12 45 TRP B C 1
ATOM 3422 O O . TRP B 1 45 ? -12.125 43.719 17.828 1 92.12 45 TRP B O 1
ATOM 3432 N N . GLY B 1 46 ? -13.711 42.406 17.016 1 94.19 46 GLY B N 1
ATOM 3433 C CA . GLY B 1 46 ? -14.773 43.312 17.375 1 94.19 46 GLY B CA 1
ATOM 3434 C C . GLY B 1 46 ? -14.883 43.531 18.875 1 94.19 46 GLY B C 1
ATOM 3435 O O . GLY B 1 46 ? -15.055 44.688 19.328 1 94.19 46 GLY B O 1
ATOM 3436 N N . SER B 1 47 ? -14.82 42.406 19.562 1 91.69 47 SER B N 1
ATOM 3437 C CA . SER B 1 47 ? -14.852 42.469 21.031 1 91.69 47 SER B CA 1
ATOM 3438 C C . SER B 1 47 ? -13.602 43.156 21.578 1 91.69 47 SER B C 1
ATOM 3440 O O . SER B 1 47 ? -13.68 43.969 22.516 1 91.69 47 SER B O 1
ATOM 3442 N N . TYR B 1 48 ? -12.492 42.875 20.984 1 89.44 48 TYR B N 1
ATOM 3443 C CA . TYR B 1 48 ? -11.219 43.406 21.453 1 89.44 48 TYR B CA 1
ATOM 3444 C C . TYR B 1 48 ? -11.188 44.906 21.344 1 89.44 48 TYR B C 1
ATOM 3446 O O . TYR B 1 48 ? -10.789 45.594 22.281 1 89.44 48 TYR B O 1
ATOM 3454 N N . PHE B 1 49 ? -11.625 45.469 20.266 1 90.12 49 PHE B N 1
ATOM 3455 C CA . PHE B 1 49 ? -11.547 46.906 20 1 90.12 49 PHE B CA 1
ATOM 3456 C C . PHE B 1 49 ? -12.867 47.562 20.359 1 90.12 49 PHE B C 1
ATOM 3458 O O . PHE B 1 49 ? -12.961 48.812 20.328 1 90.12 49 PHE B O 1
ATOM 3465 N N . ASP B 1 50 ? -13.844 46.75 20.719 1 92.12 50 ASP B N 1
ATOM 3466 C CA . ASP B 1 50 ? -15.211 47.25 20.875 1 92.12 50 ASP B CA 1
ATOM 3467 C C . ASP B 1 50 ? -15.641 48.062 19.656 1 92.12 50 ASP B C 1
ATOM 3469 O O . ASP B 1 50 ? -16.141 49.188 19.812 1 92.12 50 ASP B O 1
ATOM 3473 N N . ASP B 1 51 ? -15.242 47.656 18.516 1 94.69 51 ASP B N 1
ATOM 3474 C CA . ASP B 1 51 ? -15.5 48.281 17.219 1 94.69 51 ASP B CA 1
ATOM 3475 C C . ASP B 1 51 ? -15.711 47.219 16.141 1 94.69 51 ASP B C 1
ATOM 3477 O O . ASP B 1 51 ? -14.773 46.875 15.406 1 94.69 51 ASP B O 1
ATOM 3481 N N . TYR B 1 52 ? -16.938 46.875 15.938 1 95.69 52 TYR B N 1
ATOM 3482 C CA . TYR B 1 52 ? -17.266 45.75 15.055 1 95.69 52 TYR B CA 1
ATOM 3483 C C . TYR B 1 52 ? -17.203 46.188 13.594 1 95.69 52 TYR B C 1
ATOM 3485 O O . TYR B 1 52 ? -16.984 45.344 12.703 1 95.69 52 TYR B O 1
ATOM 3493 N N . GLN B 1 53 ? -17.375 47.469 13.367 1 95.25 53 GLN B N 1
ATOM 3494 C CA . GLN B 1 53 ? -17.219 47.969 12.008 1 95.25 53 GLN B CA 1
ATOM 3495 C C . GLN B 1 53 ? -15.766 47.844 11.547 1 95.25 53 GLN B C 1
ATOM 3497 O O . GLN B 1 53 ? -15.492 47.375 10.445 1 95.25 53 GLN B O 1
ATOM 3502 N N . TYR B 1 54 ? -14.859 48.25 12.398 1 94.44 54 TYR B N 1
ATOM 3503 C CA . TYR B 1 54 ? -13.43 48.094 12.117 1 94.44 54 TYR B CA 1
ATOM 3504 C C . TYR B 1 54 ? -13.07 46.656 11.891 1 94.44 54 TYR B C 1
ATOM 3506 O O . TYR B 1 54 ? -12.328 46.312 10.961 1 94.44 54 TYR B O 1
ATOM 3514 N N . SER B 1 55 ? -13.578 45.844 12.75 1 95.5 55 SER B N 1
ATOM 3515 C CA . SER B 1 55 ? -13.297 44.406 12.648 1 95.5 55 SER B CA 1
ATOM 3516 C C . SER B 1 55 ? -13.781 43.844 11.32 1 95.5 55 SER B C 1
ATOM 3518 O O . SER B 1 55 ? -13.078 43.062 10.672 1 95.5 55 SER B O 1
ATOM 3520 N N . LEU B 1 56 ? -14.977 44.188 10.961 1 96.75 56 LEU B N 1
ATOM 3521 C CA . LEU B 1 56 ? -15.539 43.719 9.703 1 96.75 56 LEU B CA 1
ATOM 3522 C C . LEU B 1 56 ? -14.68 44.156 8.523 1 96.75 56 LEU B C 1
ATOM 3524 O O . LEU B 1 56 ? -14.328 43.344 7.668 1 96.75 56 LEU B O 1
ATOM 3528 N N . GLU B 1 57 ? -14.312 45.406 8.477 1 96.31 57 GLU B N 1
ATOM 3529 C CA . GLU B 1 57 ? -13.539 45.969 7.367 1 96.31 57 GLU B CA 1
ATOM 3530 C C . GLU B 1 57 ? -12.148 45.344 7.297 1 96.31 57 GLU B C 1
ATOM 3532 O O . GLU B 1 57 ? -11.664 45 6.211 1 96.31 57 GLU B O 1
ATOM 3537 N N . SER B 1 58 ? -11.547 45.219 8.438 1 95.56 58 SER B N 1
ATOM 3538 C CA . SER B 1 58 ? -10.219 44.594 8.484 1 95.56 58 SER B CA 1
ATOM 3539 C C . SER B 1 58 ? -10.25 43.156 8 1 95.56 58 SER B C 1
ATOM 3541 O O . SER B 1 58 ? -9.375 42.719 7.246 1 95.56 58 SER B O 1
ATOM 3543 N N . ASN B 1 59 ? -11.258 42.406 8.43 1 96.06 59 ASN B N 1
ATOM 3544 C CA . ASN B 1 59 ? -11.359 41 8.039 1 96.06 59 ASN B CA 1
ATOM 3545 C C . ASN B 1 59 ? -11.688 40.844 6.559 1 96.06 59 ASN B C 1
ATOM 3547 O O . ASN B 1 59 ? -11.25 39.906 5.918 1 96.06 59 ASN B O 1
ATOM 3551 N N . LEU B 1 60 ? -12.422 41.75 6.062 1 96.5 60 LEU B N 1
ATOM 3552 C CA . LEU B 1 60 ? -12.758 41.688 4.645 1 96.5 60 LEU B CA 1
ATOM 3553 C C . LEU B 1 60 ? -11.516 41.875 3.781 1 96.5 60 LEU B C 1
ATOM 3555 O O . LEU B 1 60 ? -11.461 41.406 2.65 1 96.5 60 LEU B O 1
ATOM 3559 N N . VAL B 1 61 ? -10.555 42.562 4.305 1 95.56 61 VAL B N 1
ATOM 3560 C CA . VAL B 1 61 ? -9.281 42.75 3.604 1 95.56 61 VAL B CA 1
ATOM 3561 C C . VAL B 1 61 ? -8.398 41.531 3.812 1 95.56 61 VAL B C 1
ATOM 3563 O O . VAL B 1 61 ? -7.785 41 2.865 1 95.56 61 VAL B O 1
ATOM 3566 N N . GLU B 1 62 ? -8.297 41 5 1 95.44 62 GLU B N 1
ATOM 3567 C CA . GLU B 1 62 ? -7.344 39.969 5.414 1 95.44 62 GLU B CA 1
ATOM 3568 C C . GLU B 1 62 ? -7.719 38.625 4.844 1 95.44 62 GLU B C 1
ATOM 3570 O O . GLU B 1 62 ? -6.852 37.875 4.383 1 95.44 62 GLU B O 1
ATOM 3575 N N . PHE B 1 63 ? -8.945 38.25 4.812 1 96.25 63 PHE B N 1
ATOM 3576 C CA . PHE B 1 63 ? -9.352 36.875 4.562 1 96.25 63 PHE B CA 1
ATOM 3577 C C . PHE B 1 63 ? -9.172 36.531 3.092 1 96.25 63 PHE B C 1
ATOM 3579 O O . PHE B 1 63 ? -8.695 35.438 2.768 1 96.25 63 PHE B O 1
ATOM 3586 N N . PRO B 1 64 ? -9.57 37.438 2.137 1 96.75 64 PRO B N 1
ATOM 3587 C CA . PRO B 1 64 ? -9.25 37.094 0.752 1 96.75 64 PRO B CA 1
ATOM 3588 C C . PRO B 1 64 ? -7.766 36.812 0.545 1 96.75 64 PRO B C 1
ATOM 3590 O O . PRO B 1 64 ? -7.406 35.906 -0.219 1 96.75 64 PRO B O 1
ATOM 3593 N N . LEU B 1 65 ? -6.949 37.531 1.221 1 96.25 65 LEU B N 1
ATOM 3594 C CA . LEU B 1 65 ? -5.508 37.344 1.104 1 96.25 65 LEU B CA 1
ATOM 3595 C C . LEU B 1 65 ? -5.086 36 1.74 1 96.25 65 LEU B C 1
ATOM 3597 O O . LEU B 1 65 ? -4.234 35.312 1.202 1 96.25 65 LEU B O 1
ATOM 3601 N N . HIS B 1 66 ? -5.676 35.656 2.908 1 95.75 66 HIS B N 1
ATOM 3602 C CA . HIS B 1 66 ? -5.465 34.375 3.516 1 95.75 66 HIS B CA 1
ATOM 3603 C C . HIS B 1 66 ? -5.805 33.25 2.539 1 95.75 66 HIS B C 1
ATOM 3605 O O . HIS B 1 66 ? -5.043 32.281 2.4 1 95.75 66 HIS B O 1
ATOM 3611 N N . ILE B 1 67 ? -6.926 33.406 1.955 1 96.31 67 ILE B N 1
ATOM 3612 C CA . ILE B 1 67 ? -7.461 32.375 1.087 1 96.31 67 ILE B CA 1
ATOM 3613 C C . ILE B 1 67 ? -6.516 32.156 -0.091 1 96.31 67 ILE B C 1
ATOM 3615 O O . ILE B 1 67 ? -6.176 31 -0.411 1 96.31 67 ILE B O 1
ATOM 3619 N N . ILE B 1 68 ? -6.047 33.188 -0.664 1 97 68 ILE B N 1
ATOM 3620 C CA . ILE B 1 68 ? -5.129 33.125 -1.796 1 97 68 ILE B CA 1
ATOM 3621 C C . ILE B 1 68 ? -3.85 32.406 -1.374 1 97 68 ILE B C 1
ATOM 3623 O O . ILE B 1 68 ? -3.395 31.469 -2.055 1 97 68 ILE B O 1
ATOM 3627 N N . LEU B 1 69 ? -3.301 32.781 -0.276 1 97.5 69 LEU B N 1
ATOM 3628 C CA . LEU B 1 69 ? -2.043 32.219 0.195 1 97.5 69 LEU B CA 1
ATOM 3629 C C . LEU B 1 69 ? -2.217 30.75 0.563 1 97.5 69 LEU B C 1
ATOM 3631 O O . LEU B 1 69 ? -1.387 29.922 0.203 1 97.5 69 LEU B O 1
ATOM 3635 N N . VAL B 1 70 ? -3.277 30.453 1.237 1 96.75 70 VAL B N 1
ATOM 3636 C CA . VAL B 1 70 ? -3.539 29.109 1.727 1 96.75 70 VAL B CA 1
ATOM 3637 C C . VAL B 1 70 ? -3.727 28.156 0.546 1 96.75 70 VAL B C 1
ATOM 3639 O O . VAL B 1 70 ? -3.117 27.078 0.502 1 96.75 70 VAL B O 1
ATOM 3642 N N . TYR B 1 71 ? -4.535 28.531 -0.391 1 96.19 71 TYR B N 1
ATOM 3643 C CA . TYR B 1 71 ? -4.809 27.641 -1.514 1 96.19 71 TYR B CA 1
ATOM 3644 C C . TYR B 1 71 ? -3.598 27.531 -2.432 1 96.19 71 TYR B C 1
ATOM 3646 O O . TYR B 1 71 ? -3.355 26.484 -3.029 1 96.19 71 TYR B O 1
ATOM 3654 N N . PHE B 1 72 ? -2.898 28.641 -2.531 1 97.12 72 PHE B N 1
ATOM 3655 C CA . PHE B 1 72 ? -1.635 28.578 -3.258 1 97.12 72 PHE B CA 1
ATOM 3656 C C . PHE B 1 72 ? -0.7 27.562 -2.631 1 97.12 72 PHE B C 1
ATOM 3658 O O . PHE B 1 72 ? -0.065 26.781 -3.342 1 97.12 72 PHE B O 1
ATOM 3665 N N . ASN B 1 73 ? -0.611 27.484 -1.363 1 96.31 73 ASN B N 1
ATOM 3666 C CA . ASN B 1 73 ? 0.247 26.547 -0.652 1 96.31 73 ASN B CA 1
ATOM 3667 C C . ASN B 1 73 ? -0.267 25.125 -0.779 1 96.31 73 ASN B C 1
ATOM 3669 O O . ASN B 1 73 ? 0.488 24.219 -1.14 1 96.31 73 ASN B O 1
ATOM 3673 N N . LEU B 1 74 ? -1.534 24.953 -0.578 1 93.44 74 LEU B N 1
ATOM 3674 C CA . LEU B 1 74 ? -2.113 23.609 -0.458 1 93.44 74 LEU B CA 1
ATOM 3675 C C . LEU B 1 74 ? -2.178 22.922 -1.817 1 93.44 74 LEU B C 1
ATOM 3677 O O . LEU B 1 74 ? -2.002 21.703 -1.91 1 93.44 74 LEU B O 1
ATOM 3681 N N . TYR B 1 75 ? -2.404 23.719 -2.871 1 92.88 75 TYR B N 1
ATOM 3682 C CA . TYR B 1 75 ? -2.707 23.062 -4.141 1 92.88 75 TYR B CA 1
ATOM 3683 C C . TYR B 1 75 ? -1.587 23.281 -5.148 1 92.88 75 TYR B C 1
ATOM 3685 O O . TYR B 1 75 ? -1.586 22.688 -6.227 1 92.88 75 TYR B O 1
ATOM 3693 N N . PHE B 1 76 ? -0.67 24.141 -4.805 1 94.06 76 PHE B N 1
ATOM 3694 C CA . PHE B 1 76 ? 0.412 24.359 -5.754 1 94.06 76 PHE B CA 1
ATOM 3695 C C . PHE B 1 76 ? 1.765 24.094 -5.109 1 94.06 76 PHE B C 1
ATOM 3697 O O . PHE B 1 76 ? 2.473 23.172 -5.512 1 94.06 76 PHE B O 1
ATOM 3704 N N . LEU B 1 77 ? 2.135 24.766 -4.043 1 94.81 77 LEU B N 1
ATOM 3705 C CA . LEU B 1 77 ? 3.467 24.672 -3.455 1 94.81 77 LEU B CA 1
ATOM 3706 C C . LEU B 1 77 ? 3.693 23.281 -2.846 1 94.81 77 LEU B C 1
ATOM 3708 O O . LEU B 1 77 ? 4.684 22.625 -3.158 1 94.81 77 LEU B O 1
ATOM 3712 N N . LEU B 1 78 ? 2.783 22.844 -2.09 1 91.94 78 LEU B N 1
ATOM 3713 C CA . LEU B 1 78 ? 2.943 21.609 -1.32 1 91.94 78 LEU B CA 1
ATOM 3714 C C . LEU B 1 78 ? 3.002 20.406 -2.242 1 91.94 78 LEU B C 1
ATOM 3716 O O . LEU B 1 78 ? 3.982 19.656 -2.229 1 91.94 78 LEU B O 1
ATOM 3720 N N . PRO B 1 79 ? 2.018 20.188 -3.082 1 87.19 79 PRO B N 1
ATOM 3721 C CA . PRO B 1 79 ? 2.037 18.984 -3.92 1 87.19 79 PRO B CA 1
ATOM 3722 C C . PRO B 1 79 ? 3.158 19.016 -4.957 1 87.19 79 PRO B C 1
ATOM 3724 O O . PRO B 1 79 ? 3.684 17.953 -5.324 1 87.19 79 PRO B O 1
ATOM 3727 N N . LYS B 1 80 ? 3.559 20.125 -5.395 1 91.81 80 LYS B N 1
ATOM 3728 C CA . LYS B 1 80 ? 4.527 20.219 -6.48 1 91.81 80 LYS B CA 1
ATOM 3729 C C . LYS B 1 80 ? 5.957 20.109 -5.957 1 91.81 80 LYS B C 1
ATOM 3731 O O . LYS B 1 80 ? 6.832 19.562 -6.629 1 91.81 80 LYS B O 1
ATOM 3736 N N . LEU B 1 81 ? 6.156 20.516 -4.797 1 91.25 81 LEU B N 1
ATOM 3737 C CA . LEU B 1 81 ? 7.547 20.656 -4.371 1 91.25 81 LEU B CA 1
ATOM 3738 C C . LEU B 1 81 ? 7.902 19.609 -3.314 1 91.25 81 LEU B C 1
ATOM 3740 O O . LEU B 1 81 ? 9.07 19.25 -3.168 1 91.25 81 LEU B O 1
ATOM 3744 N N . ILE B 1 82 ? 7.039 19.094 -2.574 1 87.38 82 ILE B N 1
ATOM 3745 C CA . ILE B 1 82 ? 7.32 18.109 -1.536 1 87.38 82 ILE B CA 1
ATOM 3746 C C . ILE B 1 82 ? 7.051 16.703 -2.072 1 87.38 82 ILE B C 1
ATOM 3748 O O . ILE B 1 82 ? 6.047 16.469 -2.746 1 87.38 82 ILE B O 1
ATOM 3752 N N . PRO B 1 83 ? 8 15.82 -1.879 1 81.62 83 PRO B N 1
ATOM 3753 C CA . PRO B 1 83 ? 9.094 15.891 -0.905 1 81.62 83 PRO B CA 1
ATOM 3754 C C . PRO B 1 83 ? 10.43 16.25 -1.544 1 81.62 83 PRO B C 1
ATOM 3756 O O . PRO B 1 83 ? 11.391 16.578 -0.839 1 81.62 83 PRO B O 1
ATOM 3759 N N . LYS B 1 84 ? 10.562 16.281 -2.791 1 85.38 84 LYS B N 1
ATOM 3760 C CA . LYS B 1 84 ? 11.836 16.312 -3.502 1 85.38 84 LYS B CA 1
ATOM 3761 C C . LYS B 1 84 ? 12.523 17.656 -3.336 1 85.38 84 LYS B C 1
ATOM 3763 O O . LYS B 1 84 ? 13.742 17.719 -3.131 1 85.38 84 LYS B O 1
ATOM 3768 N N . HIS B 1 85 ? 11.773 18.75 -3.344 1 91.44 85 HIS B N 1
ATOM 3769 C CA . HIS B 1 85 ? 12.312 20.109 -3.326 1 91.44 85 HIS B CA 1
ATOM 3770 C C . HIS B 1 85 ? 11.859 20.859 -2.088 1 91.44 85 HIS B C 1
ATOM 3772 O O . HIS B 1 85 ? 11.312 21.969 -2.195 1 91.44 85 HIS B O 1
ATOM 3778 N N . TRP B 1 86 ? 12.195 20.328 -0.935 1 88.75 86 TRP B N 1
ATOM 3779 C CA . TRP B 1 86 ? 11.664 20.859 0.323 1 88.75 86 TRP B CA 1
ATOM 3780 C C . TRP B 1 86 ? 12.258 22.219 0.635 1 88.75 86 TRP B C 1
ATOM 3782 O O . TRP B 1 86 ? 11.586 23.078 1.209 1 88.75 86 TRP B O 1
ATOM 3792 N N . ILE B 1 87 ? 13.492 22.562 0.287 1 91.88 87 ILE B N 1
ATOM 3793 C CA . ILE B 1 87 ? 14.125 23.859 0.54 1 91.88 87 ILE B CA 1
ATOM 3794 C C . ILE B 1 87 ? 13.422 24.953 -0.269 1 91.88 87 ILE B C 1
ATOM 3796 O O . ILE B 1 87 ? 13.094 26.016 0.26 1 91.88 87 ILE B O 1
ATOM 3800 N N . TRP B 1 88 ? 13.188 24.594 -1.525 1 93.25 88 TRP B N 1
ATOM 3801 C CA . TRP B 1 88 ? 12.484 25.531 -2.391 1 93.25 88 TRP B CA 1
ATOM 3802 C C . TRP B 1 88 ? 11.062 25.766 -1.897 1 93.25 88 TRP B C 1
ATOM 3804 O O . TRP B 1 88 ? 10.516 26.859 -2.037 1 93.25 88 TRP B O 1
ATOM 3814 N N . TYR B 1 89 ? 10.422 24.75 -1.344 1 94.38 89 TYR B N 1
ATOM 3815 C CA . TYR B 1 89 ? 9.094 24.906 -0.753 1 94.38 89 TYR B CA 1
ATOM 3816 C C . TYR B 1 89 ? 9.102 25.984 0.328 1 94.38 89 TYR B C 1
ATOM 3818 O O . TYR B 1 89 ? 8.273 26.891 0.309 1 94.38 89 TYR B O 1
ATOM 3826 N N . PHE B 1 90 ? 10.109 25.906 1.217 1 92.94 90 PHE B N 1
ATOM 3827 C CA . PHE B 1 90 ? 10.156 26.844 2.342 1 92.94 90 PHE B CA 1
ATOM 3828 C C . PHE B 1 90 ? 10.516 28.25 1.87 1 92.94 90 PHE B C 1
ATOM 3830 O O . PHE B 1 90 ? 9.945 29.234 2.352 1 92.94 90 PHE B O 1
ATOM 3837 N N . ILE B 1 91 ? 11.391 28.359 0.929 1 95.44 91 ILE B N 1
ATOM 3838 C CA . ILE B 1 91 ? 11.789 29.672 0.413 1 95.44 91 ILE B CA 1
ATOM 3839 C C . ILE B 1 91 ? 10.594 30.359 -0.252 1 95.44 91 ILE B C 1
ATOM 3841 O O . ILE B 1 91 ? 10.281 31.5 0.05 1 95.44 91 ILE B O 1
ATOM 3845 N N . LEU B 1 92 ? 9.945 29.641 -1.079 1 96.88 92 LEU B N 1
ATOM 3846 C CA . LEU B 1 92 ? 8.82 30.203 -1.81 1 96.88 92 LEU B CA 1
ATOM 3847 C C . LEU B 1 92 ? 7.66 30.516 -0.867 1 96.88 92 LEU B C 1
ATOM 3849 O O . LEU B 1 92 ? 6.938 31.5 -1.066 1 96.88 92 LEU B O 1
ATOM 3853 N N . LEU B 1 93 ? 7.477 29.641 0.093 1 96.75 93 LEU B N 1
ATOM 3854 C CA . LEU B 1 93 ? 6.438 29.891 1.086 1 96.75 93 LEU B CA 1
ATOM 3855 C C . LEU B 1 93 ? 6.734 31.188 1.854 1 96.75 93 LEU B C 1
ATOM 3857 O O . LEU B 1 93 ? 5.84 32 2.08 1 96.75 93 LEU B O 1
ATOM 3861 N N . ILE B 1 94 ? 8.008 31.359 2.271 1 96.88 94 ILE B N 1
ATOM 3862 C CA . ILE B 1 94 ? 8.43 32.562 3.016 1 96.88 94 ILE B CA 1
ATOM 3863 C C . ILE B 1 94 ? 8.242 33.781 2.154 1 96.88 94 ILE B C 1
ATOM 3865 O O . ILE B 1 94 ? 7.695 34.812 2.613 1 96.88 94 ILE B O 1
ATOM 3869 N N . VAL B 1 95 ? 8.617 33.75 0.939 1 97.5 95 VAL B N 1
ATOM 3870 C CA . VAL B 1 95 ? 8.523 34.875 0.024 1 97.5 95 VAL B CA 1
ATOM 3871 C C . VAL B 1 95 ? 7.059 35.219 -0.229 1 97.5 95 VAL B C 1
ATOM 3873 O O . VAL B 1 95 ? 6.668 36.375 -0.19 1 97.5 95 VAL B O 1
ATOM 3876 N N . ALA B 1 96 ? 6.285 34.219 -0.499 1 97.94 96 ALA B N 1
ATOM 3877 C CA . ALA B 1 96 ? 4.867 34.438 -0.758 1 97.94 96 ALA B CA 1
ATOM 3878 C C . ALA B 1 96 ? 4.172 35.031 0.463 1 97.94 96 ALA B C 1
ATOM 3880 O O . ALA B 1 96 ? 3.34 35.938 0.333 1 97.94 96 ALA B O 1
ATOM 3881 N N . THR B 1 97 ? 4.484 34.469 1.617 1 97.81 97 THR B N 1
ATOM 3882 C CA . THR B 1 97 ? 3.879 34.969 2.85 1 97.81 97 THR B CA 1
ATOM 3883 C C . THR B 1 97 ? 4.285 36.406 3.113 1 97.81 97 THR B C 1
ATOM 3885 O O . THR B 1 97 ? 3.467 37.219 3.549 1 97.81 97 THR B O 1
ATOM 3888 N N . LEU B 1 98 ? 5.547 36.719 2.92 1 97.44 98 LEU B N 1
ATOM 3889 C CA . LEU B 1 98 ? 6.027 38.094 3.096 1 97.44 98 LEU B CA 1
ATOM 3890 C C . LEU B 1 98 ? 5.332 39.031 2.123 1 97.44 98 LEU B C 1
ATOM 3892 O O . LEU B 1 98 ? 4.941 40.156 2.502 1 97.44 98 LEU B O 1
ATOM 3896 N N . ALA B 1 99 ? 5.227 38.625 0.902 1 97.56 99 ALA B N 1
ATOM 3897 C CA . ALA B 1 99 ? 4.562 39.438 -0.114 1 97.56 99 ALA B CA 1
ATOM 3898 C C . ALA B 1 99 ? 3.115 39.719 0.272 1 97.56 99 ALA B C 1
ATOM 3900 O O . ALA B 1 99 ? 2.67 40.875 0.218 1 97.56 99 ALA B O 1
ATOM 3901 N N . ILE B 1 100 ? 2.422 38.719 0.663 1 97.62 100 ILE B N 1
ATOM 3902 C CA . ILE B 1 100 ? 1.018 38.875 1.028 1 97.62 100 ILE B CA 1
ATOM 3903 C C . ILE B 1 100 ? 0.896 39.75 2.271 1 97.62 100 ILE B C 1
ATOM 3905 O O . ILE B 1 100 ? -0.049 40.531 2.395 1 97.62 100 ILE B O 1
ATOM 3909 N N . SER B 1 101 ? 1.834 39.562 3.217 1 96.81 101 SER B N 1
ATOM 3910 C CA . SER B 1 101 ? 1.843 40.375 4.422 1 96.81 101 SER B CA 1
ATOM 3911 C C . SER B 1 101 ? 2.02 41.844 4.078 1 96.81 101 SER B C 1
ATOM 3913 O O . SER B 1 101 ? 1.349 42.719 4.652 1 96.81 101 SER B O 1
ATOM 3915 N N . MET B 1 102 ? 2.908 42.156 3.154 1 96.94 102 MET B N 1
ATOM 3916 C CA . MET B 1 102 ? 3.148 43.531 2.73 1 96.94 102 MET B CA 1
ATOM 3917 C C . MET B 1 102 ? 1.91 44.125 2.061 1 96.94 102 MET B C 1
ATOM 3919 O O . MET B 1 102 ? 1.541 45.281 2.322 1 96.94 102 MET B O 1
ATOM 3923 N N . ILE B 1 103 ? 1.329 43.344 1.26 1 97.38 103 ILE B N 1
ATOM 3924 C CA . ILE B 1 103 ? 0.112 43.781 0.577 1 97.38 103 ILE B CA 1
ATOM 3925 C C . ILE B 1 103 ? -0.983 44.062 1.603 1 97.38 103 ILE B C 1
ATOM 3927 O O . ILE B 1 103 ? -1.69 45.062 1.502 1 97.38 103 ILE B O 1
ATOM 3931 N N . ARG B 1 104 ? -1.125 43.156 2.57 1 96.75 104 ARG B N 1
ATOM 3932 C CA . ARG B 1 104 ? -2.123 43.312 3.623 1 96.75 104 ARG B CA 1
ATOM 3933 C C . ARG B 1 104 ? -1.909 44.625 4.383 1 96.75 104 ARG B C 1
ATOM 3935 O O . ARG B 1 104 ? -2.867 45.344 4.68 1 96.75 104 ARG B O 1
ATOM 3942 N N . ILE B 1 105 ? -0.662 44.906 4.738 1 96.44 105 ILE B N 1
ATOM 3943 C CA . ILE B 1 105 ? -0.315 46.094 5.5 1 96.44 105 ILE B CA 1
ATOM 3944 C C . ILE B 1 105 ? -0.725 47.344 4.723 1 96.44 105 ILE B C 1
ATOM 3946 O O . ILE B 1 105 ? -1.376 48.25 5.266 1 96.44 105 ILE B O 1
ATOM 3950 N N . VAL B 1 106 ? -0.449 47.375 3.463 1 96.88 106 VAL B N 1
ATOM 3951 C CA . VAL B 1 106 ? -0.717 48.531 2.621 1 96.88 106 VAL B CA 1
ATOM 3952 C C . VAL B 1 106 ? -2.223 48.719 2.42 1 96.88 106 VAL B C 1
ATOM 3954 O O . VAL B 1 106 ? -2.76 49.812 2.551 1 96.88 106 VAL B O 1
ATOM 3957 N N . ILE B 1 107 ? -2.914 47.594 2.141 1 96.75 107 ILE B N 1
ATOM 3958 C CA . ILE B 1 107 ? -4.348 47.656 1.871 1 96.75 107 ILE B CA 1
ATOM 3959 C C . ILE B 1 107 ? -5.094 48.062 3.141 1 96.75 107 ILE B C 1
ATOM 3961 O O . ILE B 1 107 ? -6.043 48.844 3.086 1 96.75 107 ILE B O 1
ATOM 3965 N N . THR B 1 108 ? -4.691 47.531 4.234 1 95.38 108 THR B N 1
ATOM 3966 C CA . THR B 1 108 ? -5.316 47.875 5.5 1 95.38 108 THR B CA 1
ATOM 3967 C C . THR B 1 108 ? -5.137 49.375 5.785 1 95.38 108 THR B C 1
ATOM 3969 O O . THR B 1 108 ? -6.074 50.062 6.215 1 95.38 108 THR B O 1
ATOM 3972 N N . TYR B 1 109 ? -3.941 49.875 5.59 1 95.31 109 TYR B N 1
ATOM 3973 C CA . TYR B 1 109 ? -3.627 51.281 5.832 1 95.31 109 TYR B CA 1
ATOM 3974 C C . TYR B 1 109 ? -4.457 52.188 4.934 1 95.31 109 TYR B C 1
ATOM 3976 O O . TYR B 1 109 ? -4.957 53.219 5.379 1 95.31 109 TYR B O 1
ATOM 3984 N N . GLU B 1 110 ? -4.648 51.844 3.709 1 95.25 110 GLU B N 1
ATOM 3985 C CA . GLU B 1 110 ? -5.312 52.688 2.715 1 95.25 110 GLU B CA 1
ATOM 3986 C C . GLU B 1 110 ? -6.832 52.625 2.857 1 95.25 110 GLU B C 1
ATOM 3988 O O . GLU B 1 110 ? -7.531 53.625 2.637 1 95.25 110 GLU B O 1
ATOM 3993 N N . PHE B 1 111 ? -7.332 51.438 3.258 1 94.69 111 PHE B N 1
ATOM 3994 C CA . PHE B 1 111 ? -8.766 51.25 3.09 1 94.69 111 PHE B CA 1
ATOM 3995 C C . PHE B 1 111 ? -9.453 51.062 4.438 1 94.69 111 PHE B C 1
ATOM 3997 O O . PHE B 1 111 ? -10.68 51.188 4.539 1 94.69 111 PHE B O 1
ATOM 4004 N N . VAL B 1 112 ? -8.773 50.75 5.469 1 94.62 112 VAL B N 1
ATOM 4005 C CA . VAL B 1 112 ? -9.422 50.438 6.734 1 94.62 112 VAL B CA 1
ATOM 4006 C C . VAL B 1 112 ? -9.109 51.5 7.77 1 94.62 112 VAL B C 1
ATOM 4008 O O . VAL B 1 112 ? -10.023 52.125 8.312 1 94.62 112 VAL B O 1
ATOM 4011 N N . THR B 1 113 ? -7.805 51.656 8.094 1 92.38 113 THR B N 1
ATOM 4012 C CA . THR B 1 113 ? -7.414 52.625 9.094 1 92.38 113 THR B CA 1
ATOM 4013 C C . THR B 1 113 ? -5.992 53.125 8.844 1 92.38 113 THR B C 1
ATOM 4015 O O . THR B 1 113 ? -5.141 52.375 8.367 1 92.38 113 THR B O 1
ATOM 4018 N N . THR B 1 114 ? -5.766 54.281 9.281 1 92.81 114 THR B N 1
ATOM 4019 C CA . THR B 1 114 ? -4.426 54.844 9.148 1 92.81 114 THR B CA 1
ATOM 4020 C C . THR B 1 114 ? -3.635 54.656 10.438 1 92.81 114 THR B C 1
ATOM 4022 O O . THR B 1 114 ? -2.455 55.031 10.5 1 92.81 114 THR B O 1
ATOM 4025 N N . GLU B 1 115 ? -4.336 54.156 11.445 1 91.44 115 GLU B N 1
ATOM 4026 C CA . GLU B 1 115 ? -3.619 53.781 12.664 1 91.44 115 GLU B CA 1
ATOM 4027 C C . GLU B 1 115 ? -2.811 52.5 12.469 1 91.44 115 GLU B C 1
ATOM 4029 O O . GLU B 1 115 ? -3.371 51.406 12.453 1 91.44 115 GLU B O 1
ATOM 4034 N N . VAL B 1 116 ? -1.521 52.719 12.398 1 91.56 116 VAL B N 1
ATOM 4035 C CA . VAL B 1 116 ? -0.641 51.594 12.117 1 91.56 116 VAL B CA 1
ATOM 4036 C C . VAL B 1 116 ? -0.591 50.656 13.32 1 91.56 116 VAL B C 1
ATOM 4038 O O . VAL B 1 116 ? -0.325 51.094 14.445 1 91.56 116 VAL B O 1
ATOM 4041 N N . TRP B 1 117 ? -0.836 49.375 13.062 1 90.31 117 TRP B N 1
ATOM 4042 C CA . TRP B 1 117 ? -0.781 48.312 14.094 1 90.31 117 TRP B CA 1
ATOM 4043 C C . TRP B 1 117 ? -1.668 48.688 15.281 1 90.31 117 TRP B C 1
ATOM 4045 O O . TRP B 1 117 ? -1.208 48.719 16.422 1 90.31 117 TRP B O 1
ATOM 4055 N N . LYS B 1 118 ? -2.832 48.875 15.031 1 86.62 118 LYS B N 1
ATOM 4056 C CA . LYS B 1 118 ? -3.818 49.281 16.016 1 86.62 118 LYS B CA 1
ATOM 4057 C C . LYS B 1 118 ? -3.855 48.344 17.219 1 86.62 118 LYS B C 1
ATOM 4059 O O . LYS B 1 118 ? -4.035 48.781 18.359 1 86.62 118 LYS B O 1
ATOM 4064 N N . GLU B 1 119 ? -3.59 47.125 17 1 82.5 119 GLU B N 1
ATOM 4065 C CA . GLU B 1 119 ? -3.732 46.094 18.031 1 82.5 119 GLU B CA 1
ATOM 4066 C C . GLU B 1 119 ? -2.602 46.188 19.047 1 82.5 119 GLU B C 1
ATOM 4068 O O . GLU B 1 119 ? -2.711 45.656 20.156 1 82.5 119 GLU B O 1
ATOM 4073 N N . SER B 1 120 ? -1.506 46.812 18.719 1 83.25 120 SER B N 1
ATOM 4074 C CA . SER B 1 120 ? -0.373 46.938 19.625 1 83.25 120 SER B CA 1
ATOM 4075 C C . SER B 1 120 ? -0.621 48 20.688 1 83.25 120 SER B C 1
ATOM 4077 O O . SER B 1 120 ? 0.049 48 21.734 1 83.25 120 SER B O 1
ATOM 4079 N N . GLY B 1 121 ? -1.542 48.844 20.484 1 78.88 121 GLY B N 1
ATOM 4080 C CA . GLY B 1 121 ? -1.855 49.938 21.422 1 78.88 121 GLY B CA 1
ATOM 4081 C C . GLY B 1 121 ? -0.802 51.031 21.438 1 78.88 121 GLY B C 1
ATOM 4082 O O . GLY B 1 121 ? -0.928 52 22.188 1 78.88 121 GLY B O 1
ATOM 4083 N N . GLN B 1 122 ? 0.269 50.844 20.688 1 80.62 122 GLN B N 1
ATOM 4084 C CA . GLN B 1 122 ? 1.343 51.844 20.609 1 80.62 122 GLN B CA 1
ATOM 4085 C C . GLN B 1 122 ? 1.566 52.312 19.172 1 80.62 122 GLN B C 1
ATOM 4087 O O . GLN B 1 122 ? 1.26 51.594 18.234 1 80.62 122 GLN B O 1
ATOM 4092 N N . PRO B 1 123 ? 1.994 53.562 19.109 1 83.69 123 PRO B N 1
ATOM 4093 C CA . PRO B 1 123 ? 2.301 54.062 17.75 1 83.69 123 PRO B CA 1
ATOM 4094 C C . PRO B 1 123 ? 3.383 53.219 17.062 1 83.69 123 PRO B C 1
ATOM 4096 O O . PRO B 1 123 ? 4.34 52.781 17.719 1 83.69 123 PRO B O 1
ATOM 4099 N N . ALA B 1 124 ? 3.156 52.906 15.781 1 88.19 124 ALA B N 1
ATOM 4100 C CA . ALA B 1 124 ? 4.105 52.125 15.008 1 88.19 124 ALA B CA 1
ATOM 4101 C C . ALA B 1 124 ? 4.301 52.688 13.609 1 88.19 124 ALA B C 1
ATOM 4103 O O . ALA B 1 124 ? 3.49 53.5 13.141 1 88.19 124 ALA B O 1
ATOM 4104 N N . GLU B 1 125 ? 5.434 52.281 13.055 1 91.38 125 GLU B N 1
ATOM 4105 C CA . GLU B 1 125 ? 5.707 52.656 11.672 1 91.38 125 GLU B CA 1
ATOM 4106 C C . GLU B 1 125 ? 5.059 51.688 10.695 1 91.38 125 GLU B C 1
ATOM 4108 O O . GLU B 1 125 ? 5.02 50.5 10.945 1 91.38 125 GLU B O 1
ATOM 4113 N N . LEU B 1 126 ? 4.59 52.219 9.656 1 92.06 126 LEU B N 1
ATOM 4114 C CA . LEU B 1 126 ? 3.859 51.438 8.664 1 92.06 126 LEU B CA 1
ATOM 4115 C C . LEU B 1 126 ? 4.68 50.25 8.203 1 92.06 126 LEU B C 1
ATOM 4117 O O . LEU B 1 126 ? 4.148 49.125 8.047 1 92.06 126 LEU B O 1
ATOM 4121 N N . PHE B 1 127 ? 5.945 50.438 7.973 1 93.5 127 PHE B N 1
ATOM 4122 C CA . PHE B 1 127 ? 6.82 49.375 7.539 1 93.5 127 PHE B CA 1
ATOM 4123 C C . PHE B 1 127 ? 7.863 49.062 8.602 1 93.5 127 PHE B C 1
ATOM 4125 O O . PHE B 1 127 ? 9.016 48.75 8.281 1 93.5 127 PHE B O 1
ATOM 4132 N N . GLY B 1 128 ? 7.402 49.25 9.875 1 92.94 128 GLY B N 1
ATOM 4133 C CA . GLY B 1 128 ? 8.273 48.844 10.969 1 92.94 128 GLY B CA 1
ATOM 4134 C C . GLY B 1 128 ? 8.523 47.344 11.016 1 92.94 128 GLY B C 1
ATOM 4135 O O . GLY B 1 128 ? 7.637 46.562 10.711 1 92.94 128 GLY B O 1
ATOM 4136 N N . ALA B 1 129 ? 9.703 46.938 11.414 1 92.62 129 ALA B N 1
ATOM 4137 C CA . ALA B 1 129 ? 10.117 45.531 11.406 1 92.62 129 ALA B CA 1
ATOM 4138 C C . ALA B 1 129 ? 9.219 44.688 12.305 1 92.62 129 ALA B C 1
ATOM 4140 O O . ALA B 1 129 ? 8.82 43.562 11.93 1 92.62 129 ALA B O 1
ATOM 4141 N N . ASN B 1 130 ? 8.922 45.188 13.469 1 92.12 130 ASN B N 1
ATOM 4142 C CA . ASN B 1 130 ? 8.094 44.438 14.406 1 92.12 130 ASN B CA 1
ATOM 4143 C C . ASN B 1 130 ? 6.676 44.219 13.875 1 92.12 130 ASN B C 1
ATOM 4145 O O . ASN B 1 130 ? 6.062 43.188 14.109 1 92.12 130 ASN B O 1
ATOM 4149 N N . TYR B 1 131 ? 6.176 45.25 13.219 1 93.75 131 TYR B N 1
ATOM 4150 C CA . TYR B 1 131 ? 4.832 45.125 12.648 1 93.75 131 TYR B CA 1
ATOM 4151 C C . TYR B 1 131 ? 4.801 44.125 11.508 1 93.75 131 TYR B C 1
ATOM 4153 O O . TYR B 1 131 ? 3.947 43.25 11.469 1 93.75 131 TYR B O 1
ATOM 4161 N N . ILE B 1 132 ? 5.738 44.219 10.633 1 95.31 132 ILE B N 1
ATOM 4162 C CA . ILE B 1 132 ? 5.832 43.312 9.5 1 95.31 132 ILE B CA 1
ATOM 4163 C C . ILE B 1 132 ? 5.977 41.875 10.008 1 95.31 132 ILE B C 1
ATOM 4165 O O . ILE B 1 132 ? 5.309 40.969 9.508 1 95.31 132 ILE B O 1
ATOM 4169 N N . LEU B 1 133 ? 6.824 41.688 10.945 1 94.62 133 LEU B N 1
ATOM 4170 C CA . LEU B 1 133 ? 7.062 40.344 11.516 1 94.62 133 LEU B CA 1
ATOM 4171 C C . LEU B 1 133 ? 5.789 39.781 12.133 1 94.62 133 LEU B C 1
ATOM 4173 O O . LEU B 1 133 ? 5.508 38.594 12 1 94.62 133 LEU B O 1
ATOM 4177 N N . ALA B 1 134 ? 5.094 40.625 12.852 1 92.25 134 ALA B N 1
ATOM 4178 C CA . ALA B 1 134 ? 3.857 40.188 13.5 1 92.25 134 ALA B CA 1
ATOM 4179 C C . ALA B 1 134 ? 2.842 39.688 12.461 1 92.25 134 ALA B C 1
ATOM 4181 O O . ALA B 1 134 ? 2.234 38.625 12.633 1 92.25 134 ALA B O 1
ATOM 4182 N N . VAL B 1 135 ? 2.646 40.469 11.422 1 94.75 135 VAL B N 1
ATOM 4183 C CA . VAL B 1 135 ? 1.702 40.125 10.367 1 94.75 135 VAL B CA 1
ATOM 4184 C C . VAL B 1 135 ? 2.172 38.844 9.656 1 94.75 135 VAL B C 1
ATOM 4186 O O . VAL B 1 135 ? 1.369 37.969 9.375 1 94.75 135 VAL B O 1
ATOM 4189 N N . PHE B 1 136 ? 3.453 38.812 9.422 1 96.31 136 PHE B N 1
ATOM 4190 C CA . PHE B 1 136 ? 4.07 37.656 8.773 1 96.31 136 PHE B CA 1
ATOM 4191 C C . PHE B 1 136 ? 3.82 36.375 9.562 1 96.31 136 PHE B C 1
ATOM 4193 O O . PHE B 1 136 ? 3.404 35.375 9 1 96.31 136 PHE B O 1
ATOM 4200 N N . ILE B 1 137 ? 4.062 36.375 10.82 1 94 137 ILE B N 1
ATOM 4201 C CA . ILE B 1 137 ? 3.908 35.219 11.695 1 94 137 ILE B CA 1
ATOM 4202 C C . ILE B 1 137 ? 2.441 34.812 11.742 1 94 137 ILE B C 1
ATOM 4204 O O . ILE B 1 137 ? 2.129 33.594 11.742 1 94 137 ILE B O 1
ATOM 4208 N N . GLY B 1 138 ? 1.56 35.812 11.836 1 93.31 138 GLY B N 1
ATOM 4209 C CA . GLY B 1 138 ? 0.137 35.5 11.805 1 93.31 138 GLY B CA 1
ATOM 4210 C C . GLY B 1 138 ? -0.277 34.719 10.578 1 93.31 138 GLY B C 1
ATOM 4211 O O . GLY B 1 138 ? -1.04 33.75 10.68 1 93.31 138 GLY B O 1
ATOM 4212 N N . GLU B 1 139 ? 0.25 35.156 9.469 1 94.75 139 GLU B N 1
ATOM 4213 C CA . GLU B 1 139 ? -0.051 34.438 8.227 1 94.75 139 GLU B CA 1
ATOM 4214 C C . GLU B 1 139 ? 0.505 33.031 8.234 1 94.75 139 GLU B C 1
ATOM 4216 O O . GLU B 1 139 ? -0.122 32.094 7.707 1 94.75 139 GLU B O 1
ATOM 4221 N N . LEU B 1 140 ? 1.651 32.906 8.773 1 94.31 140 LEU B N 1
ATOM 4222 C CA . LEU B 1 140 ? 2.277 31.594 8.836 1 94.31 140 LEU B CA 1
ATOM 4223 C C . LEU B 1 140 ? 1.447 30.625 9.688 1 94.31 140 LEU B C 1
ATOM 4225 O O . LEU B 1 140 ? 1.375 29.438 9.391 1 94.31 140 LEU B O 1
ATOM 4229 N N . TYR B 1 141 ? 0.881 31.141 10.727 1 93.62 141 TYR B N 1
ATOM 4230 C CA . TYR B 1 141 ? 0.046 30.312 11.594 1 93.62 141 TYR B CA 1
ATOM 4231 C C . TYR B 1 141 ? -1.212 29.859 10.867 1 93.62 141 TYR B C 1
ATOM 4233 O O . TYR B 1 141 ? -1.648 28.719 11.031 1 93.62 141 TYR B O 1
ATOM 4241 N N . VAL B 1 142 ? -1.788 30.734 10.086 1 94.5 142 VAL B N 1
ATOM 4242 C CA . VAL B 1 142 ? -2.977 30.375 9.32 1 94.5 142 VAL B CA 1
ATOM 4243 C C . VAL B 1 142 ? -2.627 29.281 8.305 1 94.5 142 VAL B C 1
ATOM 4245 O O . VAL B 1 142 ? -3.344 28.281 8.188 1 94.5 142 VAL B O 1
ATOM 4248 N N . VAL B 1 143 ? -1.565 29.484 7.648 1 95.19 143 VAL B N 1
ATOM 4249 C CA . VAL B 1 143 ? -1.097 28.5 6.68 1 95.19 143 VAL B CA 1
ATOM 4250 C C . VAL B 1 143 ? -0.801 27.172 7.383 1 95.19 143 VAL B C 1
ATOM 4252 O O . VAL B 1 143 ? -1.167 26.109 6.891 1 95.19 143 VAL B O 1
ATOM 4255 N N . GLY B 1 144 ? -0.137 27.266 8.523 1 93.5 144 GLY B N 1
ATOM 4256 C CA . GLY B 1 144 ? 0.178 26.078 9.289 1 93.5 144 GLY B CA 1
ATOM 4257 C C . GLY B 1 144 ? -1.054 25.297 9.727 1 93.5 144 GLY B C 1
ATOM 4258 O O . GLY B 1 144 ? -1.119 24.078 9.562 1 93.5 144 GLY B O 1
ATOM 4259 N N . LEU B 1 145 ? -1.972 26 10.234 1 92.5 145 LEU B N 1
ATOM 4260 C CA . LEU B 1 145 ? -3.199 25.375 10.711 1 92.5 145 LEU B CA 1
ATOM 4261 C C . LEU B 1 145 ? -3.957 24.719 9.562 1 92.5 145 LEU B C 1
ATOM 4263 O O . LEU B 1 145 ? -4.414 23.578 9.695 1 92.5 145 LEU B O 1
ATOM 4267 N N . THR B 1 146 ? -4.086 25.391 8.477 1 93.56 146 THR B N 1
ATOM 4268 C CA . THR B 1 146 ? -4.824 24.844 7.34 1 93.56 146 THR B CA 1
ATOM 4269 C C . THR B 1 146 ? -4.074 23.672 6.715 1 93.56 146 THR B C 1
ATOM 4271 O O . THR B 1 146 ? -4.691 22.719 6.25 1 93.56 146 THR B O 1
ATOM 4274 N N . THR B 1 147 ? -2.83 23.828 6.73 1 93.5 147 THR B N 1
ATOM 4275 C CA . THR B 1 147 ? -2.021 22.719 6.238 1 93.5 147 THR B CA 1
ATOM 4276 C C . THR B 1 147 ? -2.188 21.484 7.129 1 93.5 147 THR B C 1
ATOM 4278 O O . THR B 1 147 ? -2.314 20.359 6.637 1 93.5 147 THR B O 1
ATOM 4281 N N . ALA B 1 148 ? -2.174 21.688 8.398 1 92.62 148 ALA B N 1
ATOM 4282 C CA . ALA B 1 148 ? -2.398 20.594 9.344 1 92.62 148 ALA B CA 1
ATOM 4283 C C . ALA B 1 148 ? -3.746 19.922 9.094 1 92.62 148 ALA B C 1
ATOM 4285 O O . ALA B 1 148 ? -3.846 18.703 9.109 1 92.62 148 ALA B O 1
ATOM 4286 N N . LEU B 1 149 ? -4.707 20.734 8.859 1 90.69 149 LEU B N 1
ATOM 4287 C CA . LEU B 1 149 ? -6.039 20.203 8.594 1 90.69 149 LEU B CA 1
ATOM 4288 C C . LEU B 1 149 ? -6.051 19.375 7.312 1 90.69 149 LEU B C 1
ATOM 4290 O O . LEU B 1 149 ? -6.562 18.25 7.301 1 90.69 149 LEU B O 1
ATOM 4294 N N . LYS B 1 150 ? -5.496 19.875 6.285 1 91.31 150 LYS B N 1
ATOM 4295 C CA . LYS B 1 150 ? -5.457 19.188 5 1 91.31 150 LYS B CA 1
ATOM 4296 C C . LYS B 1 150 ? -4.652 17.891 5.094 1 91.31 150 LYS B C 1
ATOM 4298 O O . LYS B 1 150 ? -5.105 16.844 4.637 1 91.31 150 LYS B O 1
ATOM 4303 N N . LEU B 1 151 ? -3.549 17.984 5.672 1 89.69 151 LEU B N 1
ATOM 4304 C CA . LEU B 1 151 ? -2.686 16.812 5.809 1 89.69 151 LEU B CA 1
ATOM 4305 C C . LEU B 1 151 ? -3.312 15.781 6.738 1 89.69 151 LEU B C 1
ATOM 4307 O O . LEU B 1 151 ? -3.121 14.578 6.555 1 89.69 151 LEU B O 1
ATOM 4311 N N . GLY B 1 152 ? -4.02 16.344 7.727 1 87.69 152 GLY B N 1
ATOM 4312 C CA . GLY B 1 152 ? -4.746 15.43 8.594 1 87.69 152 GLY B CA 1
ATOM 4313 C C . GLY B 1 152 ? -5.773 14.602 7.852 1 87.69 152 GLY B C 1
ATOM 4314 O O . GLY B 1 152 ? -5.844 13.383 8.031 1 87.69 152 GLY B O 1
ATOM 4315 N N . VAL B 1 153 ? -6.477 15.188 6.973 1 86.75 153 VAL B N 1
ATOM 4316 C CA . VAL B 1 153 ? -7.473 14.5 6.156 1 86.75 153 VAL B CA 1
ATOM 4317 C C . VAL B 1 153 ? -6.777 13.516 5.215 1 86.75 153 VAL B C 1
ATOM 4319 O O . VAL B 1 153 ? -7.207 12.367 5.082 1 86.75 153 VAL B O 1
ATOM 4322 N N . ASP B 1 154 ? -5.742 13.969 4.602 1 85.75 154 ASP B N 1
ATOM 4323 C CA . ASP B 1 154 ? -4.984 13.125 3.686 1 85.75 154 ASP B CA 1
ATOM 4324 C C . ASP B 1 154 ? -4.398 11.914 4.414 1 85.75 154 ASP B C 1
ATOM 4326 O O . ASP B 1 154 ? -4.367 10.812 3.871 1 85.75 154 ASP B O 1
ATOM 4330 N N . TRP B 1 155 ? -3.941 12.195 5.543 1 85.56 155 TRP B N 1
ATOM 4331 C CA . TRP B 1 155 ? -3.355 11.141 6.367 1 85.56 155 TRP B CA 1
ATOM 4332 C C . TRP B 1 155 ? -4.367 10.031 6.625 1 85.56 155 TRP B C 1
ATOM 4334 O O . TRP B 1 155 ? -4.031 8.844 6.527 1 85.56 155 TRP B O 1
ATOM 4344 N N . VAL B 1 156 ? -5.543 10.352 6.926 1 84.81 156 VAL B N 1
ATOM 4345 C CA . VAL B 1 156 ? -6.602 9.383 7.164 1 84.81 156 VAL B CA 1
ATOM 4346 C C . VAL B 1 156 ? -6.871 8.586 5.887 1 84.81 156 VAL B C 1
ATOM 4348 O O . VAL B 1 156 ? -6.996 7.363 5.922 1 84.81 156 VAL B O 1
ATOM 4351 N N . ASN B 1 157 ? -6.91 9.227 4.797 1 84.94 157 ASN B N 1
ATOM 4352 C CA . ASN B 1 157 ? -7.164 8.578 3.516 1 84.94 157 ASN B CA 1
ATOM 4353 C C . ASN B 1 157 ? -6.016 7.652 3.115 1 84.94 157 ASN B C 1
ATOM 4355 O O . ASN B 1 157 ? -6.246 6.57 2.572 1 84.94 157 ASN B O 1
ATOM 4359 N N . PHE B 1 158 ? -4.855 8.07 3.389 1 82.62 158 PHE B N 1
ATOM 4360 C CA . PHE B 1 158 ? -3.68 7.266 3.066 1 82.62 158 PHE B CA 1
ATOM 4361 C C . PHE B 1 158 ? -3.656 5.984 3.887 1 82.62 158 PHE B C 1
ATOM 4363 O O . PHE B 1 158 ? -3.252 4.93 3.391 1 82.62 158 PHE B O 1
ATOM 4370 N N . GLN B 1 159 ? -4.027 6.125 5.098 1 81.69 159 GLN B N 1
ATOM 4371 C CA . GLN B 1 159 ? -4.105 4.934 5.934 1 81.69 159 GLN B CA 1
ATOM 4372 C C . GLN B 1 159 ? -5.066 3.908 5.336 1 81.69 159 GLN B C 1
ATOM 4374 O O . GLN B 1 159 ? -4.77 2.711 5.312 1 81.69 159 GLN B O 1
ATOM 4379 N N . LYS B 1 160 ? -6.164 4.371 4.871 1 83.06 160 LYS B N 1
ATOM 4380 C CA . LYS B 1 160 ? -7.148 3.49 4.242 1 83.06 160 LYS B CA 1
ATOM 4381 C C . LYS B 1 160 ? -6.582 2.85 2.979 1 83.06 160 LYS B C 1
ATOM 4383 O O . LYS B 1 160 ? -6.719 1.641 2.777 1 83.06 160 LYS B O 1
ATOM 4388 N N . LYS B 1 161 ? -5.977 3.68 2.207 1 85.06 161 LYS B N 1
ATOM 4389 C CA . LYS B 1 161 ? -5.387 3.195 0.961 1 85.06 161 LYS B CA 1
ATOM 4390 C C . LYS B 1 161 ? -4.301 2.162 1.232 1 85.06 161 LYS B C 1
ATOM 4392 O O . LYS B 1 161 ? -4.227 1.137 0.551 1 85.06 161 LYS B O 1
ATOM 4397 N N . THR B 1 162 ? -3.451 2.406 2.166 1 84.19 162 THR B N 1
ATOM 4398 C CA . THR B 1 162 ? -2.375 1.491 2.533 1 84.19 162 THR B CA 1
ATOM 4399 C C . THR B 1 162 ? -2.938 0.145 2.979 1 84.19 162 THR B C 1
ATOM 4401 O O . THR B 1 162 ? -2.436 -0.908 2.578 1 84.19 162 THR B O 1
ATOM 4404 N N . ARG B 1 163 ? -3.969 0.201 3.768 1 82.5 163 ARG B N 1
ATOM 4405 C CA . ARG B 1 163 ? -4.598 -1.03 4.23 1 82.5 163 ARG B CA 1
ATOM 4406 C C . ARG B 1 163 ? -5.168 -1.827 3.062 1 82.5 163 ARG B C 1
ATOM 4408 O O . ARG B 1 163 ? -5.043 -3.053 3.02 1 82.5 163 ARG B O 1
ATOM 4415 N N . GLU B 1 164 ? -5.738 -1.143 2.191 1 85.62 164 GLU B N 1
ATOM 4416 C CA . GLU B 1 164 ? -6.305 -1.79 1.013 1 85.62 164 GLU B CA 1
ATOM 4417 C C . GLU B 1 164 ? -5.215 -2.43 0.157 1 85.62 164 GLU B C 1
ATOM 4419 O O . GLU B 1 164 ? -5.355 -3.57 -0.288 1 85.62 164 GLU B O 1
ATOM 4424 N N . LEU B 1 165 ? -4.164 -1.693 -0.009 1 84.38 165 LEU B N 1
ATOM 4425 C CA . LEU B 1 165 ? -3.053 -2.199 -0.808 1 84.38 165 LEU B CA 1
ATOM 4426 C C . LEU B 1 165 ? -2.416 -3.416 -0.145 1 84.38 165 LEU B C 1
ATOM 4428 O O . LEU B 1 165 ? -2.023 -4.367 -0.826 1 84.38 165 LEU B O 1
ATOM 4432 N N . GLU B 1 166 ? -2.352 -3.357 1.113 1 84 166 GLU B N 1
ATOM 4433 C CA . GLU B 1 166 ? -1.835 -4.5 1.86 1 84 166 GLU B CA 1
ATOM 4434 C C . GLU B 1 166 ? -2.723 -5.73 1.672 1 84 166 GLU B C 1
ATOM 4436 O O . GLU B 1 166 ? -2.221 -6.84 1.481 1 84 166 GLU B O 1
ATOM 4441 N N . ARG B 1 167 ? -3.941 -5.477 1.699 1 79.62 167 ARG B N 1
ATOM 4442 C CA . ARG B 1 167 ? -4.898 -6.559 1.496 1 79.62 167 ARG B CA 1
ATOM 4443 C C . ARG B 1 167 ? -4.77 -7.148 0.096 1 79.62 167 ARG B C 1
ATOM 4445 O O . ARG B 1 167 ? -4.734 -8.375 -0.069 1 79.62 167 ARG B O 1
ATOM 4452 N N . LEU B 1 168 ? -4.664 -6.305 -0.876 1 79.69 168 LEU B N 1
ATOM 4453 C CA . LEU B 1 168 ? -4.555 -6.75 -2.262 1 79.69 168 LEU B CA 1
ATOM 4454 C C . LEU B 1 168 ? -3.248 -7.5 -2.488 1 79.69 168 LEU B C 1
ATOM 4456 O O . LEU B 1 168 ? -3.221 -8.508 -3.203 1 79.69 168 LEU B O 1
ATOM 4460 N N . LYS B 1 169 ? -2.26 -7.004 -1.92 1 80.75 169 LYS B N 1
ATOM 4461 C CA . LYS B 1 169 ? -0.973 -7.691 -1.99 1 80.75 169 LYS B CA 1
ATOM 4462 C C . LYS B 1 169 ? -1.064 -9.094 -1.395 1 80.75 169 LYS B C 1
ATOM 4464 O O . LYS B 1 169 ? -0.589 -10.062 -1.993 1 80.75 169 LYS B O 1
ATOM 4469 N N . MET B 1 170 ? -1.666 -9.141 -0.262 1 73.56 170 MET B N 1
ATOM 4470 C CA . MET B 1 170 ? -1.827 -10.422 0.41 1 73.56 170 MET B CA 1
ATOM 4471 C C . MET B 1 170 ? -2.648 -11.383 -0.443 1 73.56 170 MET B C 1
ATOM 4473 O O . MET B 1 170 ? -2.32 -12.57 -0.544 1 73.56 170 MET B O 1
ATOM 4477 N N . GLN B 1 171 ? -3.617 -10.883 -1.055 1 72.69 171 GLN B N 1
ATOM 4478 C CA . GLN B 1 171 ? -4.461 -11.703 -1.919 1 72.69 171 GLN B CA 1
ATOM 4479 C C . GLN B 1 171 ? -3.68 -12.219 -3.125 1 72.69 171 GLN B C 1
ATOM 4481 O O . GLN B 1 171 ? -3.799 -13.383 -3.498 1 72.69 171 GLN B O 1
ATOM 4486 N N . ALA B 1 172 ? -2.922 -11.359 -3.643 1 72.25 172 ALA B N 1
ATOM 4487 C CA . ALA B 1 172 ? -2.102 -11.75 -4.785 1 72.25 172 ALA B CA 1
ATOM 4488 C C . ALA B 1 172 ? -1.069 -12.805 -4.383 1 72.25 172 ALA B C 1
ATOM 4490 O O . ALA B 1 172 ? -0.835 -13.766 -5.117 1 72.25 172 ALA B O 1
ATOM 4491 N N . GLU B 1 173 ? -0.534 -12.57 -3.275 1 72.25 173 GLU B N 1
ATOM 4492 C CA . GLU B 1 173 ? 0.446 -13.508 -2.744 1 72.25 173 GLU B CA 1
ATOM 4493 C C . GLU B 1 173 ? -0.188 -14.875 -2.48 1 72.25 173 GLU B C 1
ATOM 4495 O O . GLU B 1 173 ? 0.399 -15.906 -2.803 1 72.25 173 GLU B O 1
ATOM 4500 N N . MET B 1 174 ? -1.362 -14.805 -1.927 1 64.25 174 MET B N 1
ATOM 4501 C CA . MET B 1 174 ? -2.078 -16.047 -1.649 1 64.25 174 MET B CA 1
ATOM 4502 C C . MET B 1 174 ? -2.396 -16.797 -2.941 1 64.25 174 MET B C 1
ATOM 4504 O O . MET B 1 174 ? -2.248 -18.016 -3.01 1 64.25 174 MET B O 1
ATOM 4508 N N . ALA B 1 175 ? -2.781 -16.031 -3.861 1 64.62 175 ALA B N 1
ATOM 4509 C CA . ALA B 1 175 ? -3.092 -16.625 -5.16 1 64.62 175 ALA B CA 1
ATOM 4510 C C . ALA B 1 175 ? -1.854 -17.266 -5.781 1 64.62 175 ALA B C 1
ATOM 4512 O O . ALA B 1 175 ? -1.932 -18.359 -6.352 1 64.62 175 ALA B O 1
ATOM 4513 N N . PHE B 1 176 ? -0.755 -16.688 -5.617 1 66.06 176 PHE B N 1
ATOM 4514 C CA . PHE B 1 176 ? 0.516 -17.203 -6.121 1 66.06 176 PHE B CA 1
ATOM 4515 C C . PHE B 1 176 ? 0.919 -18.469 -5.391 1 66.06 176 PHE B C 1
ATOM 4517 O O . PHE B 1 176 ? 1.283 -19.469 -6.02 1 66.06 176 PHE B O 1
ATOM 4524 N N . LEU B 1 177 ? 0.841 -18.328 -4.133 1 61.53 177 LEU B N 1
ATOM 4525 C CA . LEU B 1 177 ? 1.22 -19.484 -3.316 1 61.53 177 LEU B CA 1
ATOM 4526 C C . LEU B 1 177 ? 0.343 -20.688 -3.637 1 61.53 177 LEU B C 1
ATOM 4528 O O . LEU B 1 177 ? 0.824 -21.828 -3.652 1 61.53 177 LEU B O 1
ATOM 4532 N N . HIS B 1 178 ? -0.805 -20.453 -3.998 1 60.94 178 HIS B N 1
ATOM 4533 C CA . HIS B 1 178 ? -1.741 -21.5 -4.387 1 60.94 178 HIS B CA 1
ATOM 4534 C C . HIS B 1 178 ? -1.33 -22.141 -5.707 1 60.94 178 HIS B C 1
ATOM 4536 O O . HIS B 1 178 ? -1.472 -23.359 -5.879 1 60.94 178 HIS B O 1
ATOM 4542 N N . SER B 1 179 ? -0.774 -21.328 -6.535 1 59.5 179 SER B N 1
ATOM 4543 C CA . SER B 1 179 ? -0.463 -21.812 -7.883 1 59.5 179 SER B CA 1
ATOM 4544 C C . SER B 1 179 ? 0.81 -22.641 -7.895 1 59.5 179 SER B C 1
ATOM 4546 O O . SER B 1 179 ? 1.046 -23.406 -8.828 1 59.5 179 SER B O 1
ATOM 4548 N N . GLN B 1 180 ? 1.724 -22.5 -6.871 1 55.72 180 GLN B N 1
ATOM 4549 C CA . GLN B 1 180 ? 3.016 -23.172 -6.836 1 55.72 180 GLN B CA 1
ATOM 4550 C C . GLN B 1 180 ? 2.875 -24.594 -6.32 1 55.72 180 GLN B C 1
ATOM 4552 O O . GLN B 1 180 ? 3.781 -25.422 -6.488 1 55.72 180 GLN B O 1
ATOM 4557 N N . ILE B 1 181 ? 2.078 -25.141 -5.488 1 50.09 181 ILE B N 1
ATOM 4558 C CA . ILE B 1 181 ? 2.037 -26.438 -4.805 1 50.09 181 ILE B CA 1
ATOM 4559 C C . ILE B 1 181 ? 2.098 -27.562 -5.832 1 50.09 181 ILE B C 1
ATOM 4561 O O . ILE B 1 181 ? 2.604 -28.656 -5.543 1 50.09 181 ILE B O 1
ATOM 4565 N N . GLN B 1 182 ? 1.826 -27.531 -7.176 1 54.03 182 GLN B N 1
ATOM 4566 C CA . GLN B 1 182 ? 1.331 -28.75 -7.824 1 54.03 182 GLN B CA 1
ATOM 4567 C C . GLN B 1 182 ? 2.412 -29.391 -8.695 1 54.03 182 GLN B C 1
ATOM 4569 O O . GLN B 1 182 ? 2.354 -30.578 -8.984 1 54.03 182 GLN B O 1
ATOM 4574 N N . PRO B 1 183 ? 3.467 -28.797 -9.328 1 59.75 183 PRO B N 1
ATOM 4575 C CA . PRO B 1 183 ? 3.881 -29.281 -10.648 1 59.75 183 PRO B CA 1
ATOM 4576 C C . PRO B 1 183 ? 4.957 -30.359 -10.555 1 59.75 183 PRO B C 1
ATOM 4578 O O . PRO B 1 183 ? 4.988 -31.281 -11.375 1 59.75 183 PRO B O 1
ATOM 4581 N N . HIS B 1 184 ? 5.785 -30.484 -9.438 1 62.66 184 HIS B N 1
ATOM 4582 C CA . HIS B 1 184 ? 6.891 -31.422 -9.453 1 62.66 184 HIS B CA 1
ATOM 4583 C C . HIS B 1 184 ? 6.387 -32.875 -9.43 1 62.66 184 HIS B C 1
ATOM 4585 O O . HIS B 1 184 ? 6.934 -33.719 -10.117 1 62.66 184 HIS B O 1
ATOM 4591 N N . PHE B 1 185 ? 5.473 -33.156 -8.727 1 68.62 185 PHE B N 1
ATOM 4592 C CA . PHE B 1 185 ? 4.887 -34.469 -8.648 1 68.62 185 PHE B CA 1
ATOM 4593 C C . PHE B 1 185 ? 4.422 -34.938 -10.023 1 68.62 185 PHE B C 1
ATOM 4595 O O . PHE B 1 185 ? 4.594 -36.125 -10.383 1 68.62 185 PHE B O 1
ATOM 4602 N N . PHE B 1 186 ? 3.961 -34 -10.75 1 74.5 186 PHE B N 1
ATOM 4603 C CA . PHE B 1 186 ? 3.459 -34.344 -12.07 1 74.5 186 PHE B CA 1
ATOM 4604 C C . PHE B 1 186 ? 4.598 -34.812 -12.969 1 74.5 186 PHE B C 1
ATOM 4606 O O . PHE B 1 186 ? 4.465 -35.812 -13.68 1 74.5 186 PHE B O 1
ATOM 4613 N N . PHE B 1 187 ? 5.695 -34.188 -12.766 1 72.31 187 PHE B N 1
ATOM 4614 C CA . PHE B 1 187 ? 6.875 -34.562 -13.547 1 72.31 187 PHE B CA 1
ATOM 4615 C C . PHE B 1 187 ? 7.348 -35.969 -13.203 1 72.31 187 PHE B C 1
ATOM 4617 O O . PHE B 1 187 ? 7.605 -36.781 -14.094 1 72.31 187 PHE B O 1
ATOM 4624 N N . ASN B 1 188 ? 7.371 -36.281 -11.977 1 70.5 188 ASN B N 1
ATOM 4625 C CA . ASN B 1 188 ? 7.844 -37.594 -11.531 1 70.5 188 ASN B CA 1
ATOM 4626 C C . ASN B 1 188 ? 6.891 -38.719 -11.961 1 70.5 188 ASN B C 1
ATOM 4628 O O . ASN B 1 188 ? 7.328 -39.812 -12.32 1 70.5 188 ASN B O 1
ATOM 4632 N N . THR B 1 189 ? 5.656 -38.406 -11.867 1 79.56 189 THR B N 1
ATOM 4633 C CA . THR B 1 189 ? 4.652 -39.406 -12.25 1 79.56 189 THR B CA 1
ATOM 4634 C C . THR B 1 189 ? 4.727 -39.688 -13.742 1 79.56 189 THR B C 1
ATOM 4636 O O . THR B 1 189 ? 4.555 -40.844 -14.172 1 79.56 189 THR B O 1
ATOM 4639 N N . LEU B 1 190 ? 5.039 -38.656 -14.484 1 82.31 190 LEU B N 1
ATOM 4640 C CA . LEU B 1 190 ? 5.176 -38.844 -15.93 1 82.31 190 LEU B CA 1
ATOM 4641 C C . LEU B 1 190 ? 6.367 -39.719 -16.25 1 82.31 190 LEU B C 1
ATOM 4643 O O . LEU B 1 190 ? 6.305 -40.562 -17.172 1 82.31 190 LEU B O 1
ATOM 4647 N N . ASN B 1 191 ? 7.371 -39.594 -15.477 1 77.38 191 ASN B N 1
ATOM 4648 C CA . ASN B 1 191 ? 8.539 -40.469 -15.664 1 77.38 191 ASN B CA 1
ATOM 4649 C C . ASN B 1 191 ? 8.211 -41.906 -15.359 1 77.38 191 ASN B C 1
ATOM 4651 O O . ASN B 1 191 ? 8.68 -42.812 -16.062 1 77.38 191 ASN B O 1
ATOM 4655 N N . ASN B 1 192 ? 7.516 -42.156 -14.344 1 81.06 192 ASN B N 1
ATOM 4656 C CA . ASN B 1 192 ? 7.059 -43.5 -14.023 1 81.06 192 ASN B CA 1
ATOM 4657 C C . ASN B 1 192 ? 6.137 -44.031 -15.109 1 81.06 192 ASN B C 1
ATOM 4659 O O . ASN B 1 192 ? 6.211 -45.219 -15.453 1 81.06 192 ASN B O 1
ATOM 4663 N N . LEU B 1 193 ? 5.305 -43.188 -15.594 1 87.12 193 LEU B N 1
ATOM 4664 C CA . LEU B 1 193 ? 4.395 -43.562 -16.656 1 87.12 193 LEU B CA 1
ATOM 4665 C C . LEU B 1 193 ? 5.164 -43.969 -17.922 1 87.12 193 LEU B C 1
ATOM 4667 O O . LEU B 1 193 ? 4.773 -44.906 -18.609 1 87.12 193 LEU B O 1
ATOM 4671 N N . TYR B 1 194 ? 6.242 -43.281 -18.156 1 87.69 194 TYR B N 1
ATOM 4672 C CA . TYR B 1 194 ? 7.105 -43.594 -19.281 1 87.69 194 TYR B CA 1
ATOM 4673 C C . TYR B 1 194 ? 7.582 -45.062 -19.203 1 87.69 194 TYR B C 1
ATOM 4675 O O . TYR B 1 194 ? 7.496 -45.781 -20.188 1 87.69 194 TYR B O 1
ATOM 4683 N N . ALA B 1 195 ? 8.016 -45.469 -18.047 1 85.44 195 ALA B N 1
ATOM 4684 C CA . ALA B 1 195 ? 8.5 -46.812 -17.844 1 85.44 195 ALA B CA 1
ATOM 4685 C C . ALA B 1 195 ? 7.391 -47.844 -18.047 1 85.44 195 ALA B C 1
ATOM 4687 O O . ALA B 1 195 ? 7.594 -48.875 -18.703 1 85.44 195 ALA B O 1
ATOM 4688 N N . LEU B 1 196 ? 6.227 -47.562 -17.562 1 87.56 196 LEU B N 1
ATOM 4689 C CA . LEU B 1 196 ? 5.09 -48.469 -17.688 1 87.56 196 LEU B CA 1
ATOM 4690 C C . LEU B 1 196 ? 4.668 -48.594 -19.156 1 87.56 196 LEU B C 1
ATOM 4692 O O . LEU B 1 196 ? 4.301 -49.688 -19.594 1 87.56 196 LEU B O 1
ATOM 4696 N N . VAL B 1 197 ? 4.688 -47.562 -19.812 1 90.25 197 VAL B N 1
ATOM 4697 C CA . VAL B 1 197 ? 4.281 -47.562 -21.219 1 90.25 197 VAL B CA 1
ATOM 4698 C C . VAL B 1 197 ? 5.281 -48.344 -22.047 1 90.25 197 VAL B C 1
ATOM 4700 O O . VAL B 1 197 ? 4.891 -49.094 -22.938 1 90.25 197 VAL B O 1
ATOM 4703 N N . LEU B 1 198 ? 6.555 -48.219 -21.75 1 89.19 198 LEU B N 1
ATOM 4704 C CA . LEU B 1 198 ? 7.578 -48.969 -22.453 1 89.19 198 LEU B CA 1
ATOM 4705 C C . LEU B 1 198 ? 7.371 -50.469 -22.25 1 89.19 198 LEU B C 1
ATOM 4707 O O . LEU B 1 198 ? 7.609 -51.25 -23.172 1 89.19 198 LEU B O 1
ATOM 4711 N N . GLU B 1 199 ? 6.895 -50.812 -21.109 1 87.81 199 GLU B N 1
ATOM 4712 C CA . GLU B 1 199 ? 6.641 -52.219 -20.766 1 87.81 199 GLU B CA 1
ATOM 4713 C C . GLU B 1 199 ? 5.266 -52.656 -21.25 1 87.81 199 GLU B C 1
ATOM 4715 O O . GLU B 1 199 ? 4.883 -53.812 -21.078 1 87.81 199 GLU B O 1
ATOM 4720 N N . LYS B 1 200 ? 4.539 -51.688 -21.891 1 88.06 200 LYS B N 1
ATOM 4721 C CA . LYS B 1 200 ? 3.172 -51.938 -22.344 1 88.06 200 LYS B CA 1
ATOM 4722 C C . LYS B 1 200 ? 2.312 -52.531 -21.219 1 88.06 200 LYS B C 1
ATOM 4724 O O . LYS B 1 200 ? 1.563 -53.469 -21.438 1 88.06 200 LYS B O 1
ATOM 4729 N N . SER B 1 201 ? 2.539 -52.031 -20.047 1 87.44 201 SER B N 1
ATOM 4730 C CA . SER B 1 201 ? 1.808 -52.438 -18.859 1 87.44 201 SER B CA 1
ATOM 4731 C C . SER B 1 201 ? 0.356 -51.969 -18.906 1 87.44 201 SER B C 1
ATOM 4733 O O . SER B 1 201 ? 0.072 -50.844 -19.328 1 87.44 201 SER B O 1
ATOM 4735 N N . ASP B 1 202 ? -0.583 -52.75 -18.422 1 86.5 202 ASP B N 1
ATOM 4736 C CA . ASP B 1 202 ? -1.998 -52.406 -18.344 1 86.5 202 ASP B CA 1
ATOM 4737 C C . ASP B 1 202 ? -2.244 -51.375 -17.25 1 86.5 202 ASP B C 1
ATOM 4739 O O . ASP B 1 202 ? -3.289 -50.719 -17.234 1 86.5 202 ASP B O 1
ATOM 4743 N N . LYS B 1 203 ? -1.304 -51.188 -16.422 1 87.19 203 LYS B N 1
ATOM 4744 C CA . LYS B 1 203 ? -1.427 -50.219 -15.328 1 87.19 203 LYS B CA 1
ATOM 4745 C C . LYS B 1 203 ? -1.253 -48.781 -15.836 1 87.19 203 LYS B C 1
ATOM 4747 O O . LYS B 1 203 ? -1.601 -47.844 -15.141 1 87.19 203 LYS B O 1
ATOM 4752 N N . ALA B 1 204 ? -0.677 -48.688 -17.016 1 89.88 204 ALA B N 1
ATOM 4753 C CA . ALA B 1 204 ? -0.375 -47.375 -17.562 1 89.88 204 ALA B CA 1
ATOM 4754 C C . ALA B 1 204 ? -1.647 -46.562 -17.75 1 89.88 204 ALA B C 1
ATOM 4756 O O . ALA B 1 204 ? -1.686 -45.375 -17.406 1 89.88 204 ALA B O 1
ATOM 4757 N N . ALA B 1 205 ? -2.643 -47.188 -18.266 1 89.12 205 ALA B N 1
ATOM 4758 C CA . ALA B 1 205 ? -3.906 -46.469 -18.5 1 89.12 205 ALA B CA 1
ATOM 4759 C C . ALA B 1 205 ? -4.5 -45.969 -17.188 1 89.12 205 ALA B C 1
ATOM 4761 O O . ALA B 1 205 ? -4.949 -44.812 -17.109 1 89.12 205 ALA B O 1
ATOM 4762 N N . ASP B 1 206 ? -4.496 -46.812 -16.219 1 86.75 206 ASP B N 1
ATOM 4763 C CA . ASP B 1 206 ? -5.012 -46.438 -14.898 1 86.75 206 ASP B CA 1
ATOM 4764 C C . ASP B 1 206 ? -4.227 -45.25 -14.312 1 86.75 206 ASP B C 1
ATOM 4766 O O . ASP B 1 206 ? -4.812 -44.344 -13.742 1 86.75 206 ASP B O 1
ATOM 4770 N N . MET B 1 207 ? -3 -45.281 -14.453 1 87.38 207 MET B N 1
ATOM 4771 C CA . MET B 1 207 ? -2.156 -44.219 -13.953 1 87.38 207 MET B CA 1
ATOM 4772 C C . MET B 1 207 ? -2.498 -42.875 -14.633 1 87.38 207 MET B C 1
ATOM 4774 O O . MET B 1 207 ? -2.545 -41.844 -13.977 1 87.38 207 MET B O 1
ATOM 4778 N N . ILE B 1 208 ? -2.707 -42.906 -15.898 1 89.06 208 ILE B N 1
ATOM 4779 C CA . ILE B 1 208 ? -3.029 -41.719 -16.656 1 89.06 208 ILE B CA 1
ATOM 4780 C C . ILE B 1 208 ? -4.332 -41.094 -16.141 1 89.06 208 ILE B C 1
ATOM 4782 O O . ILE B 1 208 ? -4.438 -39.906 -15.969 1 89.06 208 ILE B O 1
ATOM 4786 N N . VAL B 1 209 ? -5.297 -41.938 -15.93 1 87.12 209 VAL B N 1
ATOM 4787 C CA . VAL B 1 209 ? -6.59 -41.469 -15.438 1 87.12 209 VAL B CA 1
ATOM 4788 C C . VAL B 1 209 ? -6.41 -40.781 -14.086 1 87.12 209 VAL B C 1
ATOM 4790 O O . VAL B 1 209 ? -6.918 -39.688 -13.859 1 87.12 209 VAL B O 1
ATOM 4793 N N . LYS B 1 210 ? -5.766 -41.469 -13.219 1 84.56 210 LYS B N 1
ATOM 4794 C CA . LYS B 1 210 ? -5.543 -40.906 -11.883 1 84.56 210 LYS B CA 1
ATOM 4795 C C . LYS B 1 210 ? -4.754 -39.594 -11.953 1 84.56 210 LYS B C 1
ATOM 4797 O O . LYS B 1 210 ? -5.039 -38.656 -11.219 1 84.56 210 LYS B O 1
ATOM 4802 N N . LEU B 1 211 ? -3.771 -39.625 -12.766 1 84.69 211 LEU B N 1
ATOM 4803 C CA . LEU B 1 211 ? -2.982 -38.406 -12.969 1 84.69 211 LEU B CA 1
ATOM 4804 C C . LEU B 1 211 ? -3.852 -37.281 -13.508 1 84.69 211 LEU B C 1
ATOM 4806 O O . LEU B 1 211 ? -3.736 -36.125 -13.062 1 84.69 211 LEU B O 1
ATOM 4810 N N . SER B 1 212 ? -4.637 -37.531 -14.469 1 82.12 212 SER B N 1
ATOM 4811 C CA . SER B 1 212 ? -5.543 -36.562 -15.062 1 82.12 212 SER B CA 1
ATOM 4812 C C . SER B 1 212 ? -6.488 -35.969 -14.016 1 82.12 212 SER B C 1
ATOM 4814 O O . SER B 1 212 ? -6.715 -34.75 -13.977 1 82.12 212 SER B O 1
ATOM 4816 N N . ASP B 1 213 ? -6.992 -36.781 -13.211 1 81.19 213 ASP B N 1
ATOM 4817 C CA . ASP B 1 213 ? -7.898 -36.344 -12.156 1 81.19 213 ASP B CA 1
ATOM 4818 C C . ASP B 1 213 ? -7.18 -35.438 -11.164 1 81.19 213 ASP B C 1
ATOM 4820 O O . ASP B 1 213 ? -7.73 -34.406 -10.727 1 81.19 213 ASP B O 1
ATOM 4824 N N . LEU B 1 214 ? -6.098 -35.844 -10.789 1 79.88 214 LEU B N 1
ATOM 4825 C CA . LEU B 1 214 ? -5.32 -35.031 -9.859 1 79.88 214 LEU B CA 1
ATOM 4826 C C . LEU B 1 214 ? -4.996 -33.688 -10.469 1 79.88 214 LEU B C 1
ATOM 4828 O O . LEU B 1 214 ? -5.086 -32.656 -9.789 1 79.88 214 LEU B O 1
ATOM 4832 N N . MET B 1 215 ? -4.59 -33.688 -11.672 1 77.12 215 MET B N 1
ATOM 4833 C CA . MET B 1 215 ? -4.266 -32.469 -12.367 1 77.12 215 MET B CA 1
ATOM 4834 C C . MET B 1 215 ? -5.484 -31.547 -12.453 1 77.12 215 MET B C 1
ATOM 4836 O O . MET B 1 215 ? -5.371 -30.328 -12.25 1 77.12 215 MET B O 1
ATOM 4840 N N . ARG B 1 216 ? -6.586 -32.125 -12.797 1 73.75 216 ARG B N 1
ATOM 4841 C CA . ARG B 1 216 ? -7.832 -31.375 -12.836 1 73.75 216 ARG B CA 1
ATOM 4842 C C . ARG B 1 216 ? -8.102 -30.703 -11.492 1 73.75 216 ARG B C 1
ATOM 4844 O O . ARG B 1 216 ? -8.484 -29.531 -11.453 1 73.75 216 ARG B O 1
ATOM 4851 N N . TYR B 1 217 ? -7.859 -31.406 -10.5 1 73.38 217 TYR B N 1
ATOM 4852 C CA . TYR B 1 217 ? -8.062 -30.891 -9.156 1 73.38 217 TYR B CA 1
ATOM 4853 C C . TYR B 1 217 ? -7.125 -29.719 -8.875 1 73.38 217 TYR B C 1
ATOM 4855 O O . TYR B 1 217 ? -7.543 -28.688 -8.328 1 73.38 217 TYR B O 1
ATOM 4863 N N . VAL B 1 218 ? -5.934 -29.875 -9.18 1 72.56 218 VAL B N 1
ATOM 4864 C CA . VAL B 1 218 ? -4.918 -28.859 -8.891 1 72.56 218 VAL B CA 1
ATOM 4865 C C . VAL B 1 218 ? -5.219 -27.594 -9.688 1 72.56 218 VAL B C 1
ATOM 4867 O O . VAL B 1 218 ? -5.047 -26.484 -9.18 1 72.56 218 VAL B O 1
ATOM 4870 N N . ILE B 1 219 ? -5.68 -27.844 -10.906 1 66.75 219 ILE B N 1
ATOM 4871 C CA . ILE B 1 219 ? -5.898 -26.719 -11.812 1 66.75 219 ILE B CA 1
ATOM 4872 C C . ILE B 1 219 ? -7.195 -26 -11.438 1 66.75 219 ILE B C 1
ATOM 4874 O O . ILE B 1 219 ? -7.242 -24.766 -11.406 1 66.75 219 ILE B O 1
ATOM 4878 N N . TYR B 1 220 ? -8.234 -26.734 -11.18 1 62.53 220 TYR B N 1
ATOM 4879 C CA . TYR B 1 220 ? -9.555 -26.141 -11.039 1 62.53 220 TYR B CA 1
ATOM 4880 C C . TYR B 1 220 ? -9.945 -26.016 -9.57 1 62.53 220 TYR B C 1
ATOM 4882 O O . TYR B 1 220 ? -10.789 -25.188 -9.219 1 62.53 220 TYR B O 1
ATOM 4890 N N . GLY B 1 221 ? -9.508 -26.906 -8.805 1 59.69 221 GLY B N 1
ATOM 4891 C CA . GLY B 1 221 ? -9.883 -26.906 -7.402 1 59.69 221 GLY B CA 1
ATOM 4892 C C . GLY B 1 221 ? -9.312 -25.719 -6.641 1 59.69 221 GLY B C 1
ATOM 4893 O O . GLY B 1 221 ? -9.836 -25.344 -5.59 1 59.69 221 GLY B O 1
ATOM 4894 N N . SER B 1 222 ? -8.266 -25.141 -7.195 1 56.78 222 SER B N 1
ATOM 4895 C CA . SER B 1 222 ? -7.555 -24.078 -6.48 1 56.78 222 SER B CA 1
ATOM 4896 C C . SER B 1 222 ? -8.258 -22.734 -6.633 1 56.78 222 SER B C 1
ATOM 4898 O O . SER B 1 222 ? -7.875 -21.75 -6.004 1 56.78 222 SER B O 1
ATOM 4900 N N . ARG B 1 223 ? -9.273 -22.797 -7.441 1 59.03 223 ARG B N 1
ATOM 4901 C CA . ARG B 1 223 ? -9.945 -21.531 -7.652 1 59.03 223 ARG B CA 1
ATOM 4902 C C . ARG B 1 223 ? -10.844 -21.172 -6.473 1 59.03 223 ARG B C 1
ATOM 4904 O O . ARG B 1 223 ? -11.078 -20 -6.188 1 59.03 223 ARG B O 1
ATOM 4911 N N . ASP B 1 224 ? -11.156 -22.25 -5.738 1 64.75 224 ASP B N 1
ATOM 4912 C CA . ASP B 1 224 ? -12.016 -22.031 -4.578 1 64.75 224 ASP B CA 1
ATOM 4913 C C . ASP B 1 224 ? -11.18 -21.812 -3.314 1 64.75 224 ASP B C 1
ATOM 4915 O O . ASP B 1 224 ? -10.094 -22.391 -3.182 1 64.75 224 ASP B O 1
ATOM 4919 N N . GLU B 1 225 ? -11.719 -20.969 -2.49 1 72.31 225 GLU B N 1
ATOM 4920 C CA . GLU B 1 225 ? -11.023 -20.734 -1.227 1 72.31 225 GLU B CA 1
ATOM 4921 C C . GLU B 1 225 ? -11.086 -21.969 -0.33 1 72.31 225 GLU B C 1
ATOM 4923 O O . GLU B 1 225 ? -10.148 -22.25 0.413 1 72.31 225 GLU B O 1
ATOM 4928 N N . TYR B 1 226 ? -12.234 -22.625 -0.44 1 81.5 226 TYR B N 1
ATOM 4929 C CA . TYR B 1 226 ? -12.438 -23.828 0.365 1 81.5 226 TYR B CA 1
ATOM 4930 C C . TYR B 1 226 ? -13.047 -24.938 -0.47 1 81.5 226 TYR B C 1
ATOM 4932 O O . TYR B 1 226 ? -13.711 -24.688 -1.478 1 81.5 226 TYR B O 1
ATOM 4940 N N . ILE B 1 227 ? -12.734 -26.109 -0.135 1 82.44 227 ILE B N 1
ATOM 4941 C CA . ILE B 1 227 ? -13.32 -27.297 -0.761 1 82.44 227 ILE B CA 1
ATOM 4942 C C . ILE B 1 227 ? -13.805 -28.266 0.316 1 82.44 227 ILE B C 1
ATOM 4944 O O . ILE B 1 227 ? -13.422 -28.141 1.482 1 82.44 227 ILE B O 1
ATOM 4948 N N . SER B 1 228 ? -14.648 -29.125 -0.108 1 86 228 SER B N 1
ATOM 4949 C CA . SER B 1 228 ? -15.133 -30.125 0.849 1 86 228 SER B CA 1
ATOM 4950 C C . SER B 1 228 ? -14.023 -31.094 1.251 1 86 228 SER B C 1
ATOM 4952 O O . SER B 1 228 ? -13.148 -31.406 0.447 1 86 228 SER B O 1
ATOM 4954 N N . THR B 1 229 ? -14.141 -31.547 2.48 1 86.81 229 THR B N 1
ATOM 4955 C CA . THR B 1 229 ? -13.172 -32.531 2.957 1 86.81 229 THR B CA 1
ATOM 4956 C C . THR B 1 229 ? -13.25 -33.812 2.121 1 86.81 229 THR B C 1
ATOM 4958 O O . THR B 1 229 ? -12.227 -34.438 1.869 1 86.81 229 THR B O 1
ATOM 4961 N N . ALA B 1 230 ? -14.445 -34.062 1.67 1 84.69 230 ALA B N 1
ATOM 4962 C CA . ALA B 1 230 ? -14.625 -35.25 0.83 1 84.69 230 ALA B CA 1
ATOM 4963 C C . ALA B 1 230 ? -13.812 -35.156 -0.454 1 84.69 230 ALA B C 1
ATOM 4965 O O . ALA B 1 230 ? -13.109 -36.094 -0.831 1 84.69 230 ALA B O 1
ATOM 4966 N N . ASP B 1 231 ? -13.828 -34 -1.051 1 82.25 231 ASP B N 1
ATOM 4967 C CA . ASP B 1 231 ? -13.078 -33.781 -2.283 1 82.25 231 ASP B CA 1
ATOM 4968 C C . ASP B 1 231 ? -11.578 -33.812 -2.031 1 82.25 231 ASP B C 1
ATOM 4970 O O . ASP B 1 231 ? -10.82 -34.375 -2.83 1 82.25 231 ASP B O 1
ATOM 4974 N N . ALA B 1 232 ? -11.234 -33.312 -0.912 1 85 232 ALA B N 1
ATOM 4975 C CA . ALA B 1 232 ? -9.812 -33.281 -0.567 1 85 232 ALA B CA 1
ATOM 4976 C C . ALA B 1 232 ? -9.281 -34.688 -0.374 1 85 232 ALA B C 1
ATOM 4978 O O . ALA B 1 232 ? -8.188 -35.031 -0.848 1 85 232 ALA B O 1
ATOM 4979 N N . PHE B 1 233 ? -10.086 -35.531 0.189 1 87.19 233 PHE B N 1
ATOM 4980 C CA . PHE B 1 233 ? -9.641 -36.875 0.499 1 87.19 233 PHE B CA 1
ATOM 4981 C C . PHE B 1 233 ? -9.609 -37.75 -0.757 1 87.19 233 PHE B C 1
ATOM 4983 O O . PHE B 1 233 ? -8.758 -38.625 -0.894 1 87.19 233 PHE B O 1
ATOM 4990 N N . VAL B 1 234 ? -10.516 -37.438 -1.585 1 84.31 234 VAL B N 1
ATOM 4991 C CA . VAL B 1 234 ? -10.5 -38.156 -2.861 1 84.31 234 VAL B CA 1
ATOM 4992 C C . VAL B 1 234 ? -9.195 -37.844 -3.594 1 84.31 234 VAL B C 1
ATOM 4994 O O . VAL B 1 234 ? -8.578 -38.75 -4.168 1 84.31 234 VAL B O 1
ATOM 4997 N N . GLN B 1 235 ? -8.781 -36.656 -3.504 1 83.44 235 GLN B N 1
ATOM 4998 C CA . GLN B 1 235 ? -7.551 -36.281 -4.18 1 83.44 235 GLN B CA 1
ATOM 4999 C C . GLN B 1 235 ? -6.336 -36.906 -3.504 1 83.44 235 GLN B C 1
ATOM 5001 O O . GLN B 1 235 ? -5.387 -37.312 -4.176 1 83.44 235 GLN B O 1
ATOM 5006 N N . ILE B 1 236 ? -6.379 -36.938 -2.242 1 88 236 ILE B N 1
ATOM 5007 C CA . ILE B 1 236 ? -5.289 -37.562 -1.498 1 88 236 ILE B CA 1
ATOM 5008 C C . ILE B 1 236 ? -5.203 -39.062 -1.851 1 88 236 ILE B C 1
ATOM 5010 O O . ILE B 1 236 ? -4.113 -39.594 -2.092 1 88 236 ILE B O 1
ATOM 5014 N N . ASN B 1 237 ? -6.367 -39.656 -1.95 1 87 237 ASN B N 1
ATOM 5015 C CA . ASN B 1 237 ? -6.414 -41.062 -2.326 1 87 237 ASN B CA 1
ATOM 5016 C C . ASN B 1 237 ? -5.859 -41.281 -3.729 1 87 237 ASN B C 1
ATOM 5018 O O . ASN B 1 237 ? -5.109 -42.219 -3.959 1 87 237 ASN B O 1
ATOM 5022 N N . ASN B 1 238 ? -6.234 -40.406 -4.543 1 82 238 ASN B N 1
ATOM 5023 C CA . ASN B 1 238 ? -5.727 -40.5 -5.906 1 82 238 ASN B CA 1
ATOM 5024 C C . ASN B 1 238 ? -4.207 -40.344 -5.945 1 82 238 ASN B C 1
ATOM 5026 O O . ASN B 1 238 ? -3.533 -41.094 -6.664 1 82 238 ASN B O 1
ATOM 5030 N N . TYR B 1 239 ? -3.746 -39.5 -5.215 1 86.31 239 TYR B N 1
ATOM 5031 C CA . TYR B 1 239 ? -2.303 -39.312 -5.141 1 86.31 239 TYR B CA 1
ATOM 5032 C C . TYR B 1 239 ? -1.605 -40.531 -4.594 1 86.31 239 TYR B C 1
ATOM 5034 O O . TYR B 1 239 ? -0.595 -41 -5.145 1 86.31 239 TYR B O 1
ATOM 5042 N N . ILE B 1 240 ? -2.16 -41.062 -3.557 1 86.31 240 ILE B N 1
ATOM 5043 C CA . ILE B 1 240 ? -1.582 -42.219 -2.91 1 86.31 240 ILE B CA 1
ATOM 5044 C C . ILE B 1 240 ? -1.58 -43.406 -3.883 1 86.31 240 ILE B C 1
ATOM 5046 O O . ILE B 1 240 ? -0.593 -44.125 -3.979 1 86.31 240 ILE B O 1
ATOM 5050 N N . ASP B 1 241 ? -2.643 -43.5 -4.594 1 84.44 241 ASP B N 1
ATOM 5051 C CA . ASP B 1 241 ? -2.738 -44.594 -5.582 1 84.44 241 ASP B CA 1
ATOM 5052 C C . ASP B 1 241 ? -1.649 -44.438 -6.645 1 84.44 241 ASP B C 1
ATOM 5054 O O . ASP B 1 241 ? -1.068 -45.438 -7.074 1 84.44 241 ASP B O 1
ATOM 5058 N N . LEU B 1 242 ? -1.405 -43.281 -6.988 1 83.44 242 LEU B N 1
ATOM 5059 C CA . LEU B 1 242 ? -0.394 -43 -8.008 1 83.44 242 LEU B CA 1
ATOM 5060 C C . LEU B 1 242 ? 1.001 -43.344 -7.484 1 83.44 242 LEU B C 1
ATOM 5062 O O . LEU B 1 242 ? 1.812 -43.938 -8.203 1 83.44 242 LEU B O 1
ATOM 5066 N N . VAL B 1 243 ? 1.247 -43 -6.324 1 81.88 243 VAL B N 1
ATOM 5067 C CA . VAL B 1 243 ? 2.572 -43.219 -5.754 1 81.88 243 VAL B CA 1
ATOM 5068 C C . VAL B 1 243 ? 2.809 -44.719 -5.531 1 81.88 243 VAL B C 1
ATOM 5070 O O . VAL B 1 243 ? 3.928 -45.188 -5.695 1 81.88 243 VAL B O 1
ATOM 5073 N N . LYS B 1 244 ? 1.728 -45.406 -5.113 1 82.12 244 LYS B N 1
ATOM 5074 C CA . LYS B 1 244 ? 1.832 -46.844 -4.91 1 82.12 244 LYS B CA 1
ATOM 5075 C C . LYS B 1 244 ? 2.26 -47.562 -6.191 1 82.12 244 LYS B C 1
ATOM 5077 O O . LYS B 1 244 ? 2.955 -48.562 -6.145 1 82.12 244 LYS B O 1
ATOM 5082 N N . LEU B 1 245 ? 1.845 -46.938 -7.262 1 75.69 245 LEU B N 1
ATOM 5083 C CA . LEU B 1 245 ? 2.203 -47.531 -8.547 1 75.69 245 LEU B CA 1
ATOM 5084 C C . LEU B 1 245 ? 3.686 -47.344 -8.844 1 75.69 245 LEU B C 1
ATOM 5086 O O . LEU B 1 245 ? 4.273 -48.094 -9.617 1 75.69 245 LEU B O 1
ATOM 5090 N N . ARG B 1 246 ? 4.227 -46.375 -8.203 1 71.12 246 ARG B N 1
ATOM 5091 C CA . ARG B 1 246 ? 5.637 -46.031 -8.414 1 71.12 246 ARG B CA 1
ATOM 5092 C C . ARG B 1 246 ? 6.535 -46.938 -7.551 1 71.12 246 ARG B C 1
ATOM 5094 O O . ARG B 1 246 ? 7.629 -47.312 -7.973 1 71.12 246 ARG B O 1
ATOM 5101 N N . TYR B 1 247 ? 6.035 -47.062 -6.398 1 71.75 247 TYR B N 1
ATOM 5102 C CA . TYR B 1 247 ? 6.871 -47.75 -5.441 1 71.75 247 TYR B CA 1
ATOM 5103 C C . TYR B 1 247 ? 6.648 -49.281 -5.539 1 71.75 247 TYR B C 1
ATOM 5105 O O . TYR B 1 247 ? 5.547 -49.719 -5.855 1 71.75 247 TYR B O 1
ATOM 5113 N N . ASN B 1 248 ? 7.633 -49.938 -5.738 1 67.06 248 ASN B N 1
ATOM 5114 C CA . ASN B 1 248 ? 7.562 -51.406 -5.789 1 67.06 248 ASN B CA 1
ATOM 5115 C C . ASN B 1 248 ? 7.102 -52 -4.457 1 67.06 248 ASN B C 1
ATOM 5117 O O . ASN B 1 248 ? 6.504 -51.281 -3.639 1 67.06 248 ASN B O 1
ATOM 5121 N N . GLU B 1 249 ? 7.254 -53.188 -4.168 1 71.94 249 GLU B N 1
ATOM 5122 C CA . GLU B 1 249 ? 6.777 -54 -3.047 1 71.94 249 GLU B CA 1
ATOM 5123 C C . GLU B 1 249 ? 7.41 -53.562 -1.733 1 71.94 249 GLU B C 1
ATOM 5125 O O . GLU B 1 249 ? 6.992 -53.969 -0.657 1 71.94 249 GLU B O 1
ATOM 5130 N N . LYS B 1 250 ? 8.156 -52.438 -1.73 1 82.56 250 LYS B N 1
ATOM 5131 C CA . LYS B 1 250 ? 8.867 -52.094 -0.501 1 82.56 250 LYS B CA 1
ATOM 5132 C C . LYS B 1 250 ? 8.141 -51 0.262 1 82.56 250 LYS B C 1
ATOM 5134 O O . LYS B 1 250 ? 8.438 -50.75 1.43 1 82.56 250 LYS B O 1
ATOM 5139 N N . LEU B 1 251 ? 7.148 -50.375 -0.262 1 88.5 251 LEU B N 1
ATOM 5140 C CA . LEU B 1 251 ? 6.406 -49.312 0.4 1 88.5 251 LEU B CA 1
ATOM 5141 C C . LEU B 1 251 ? 5.363 -49.906 1.354 1 88.5 251 LEU B C 1
ATOM 5143 O O . LEU B 1 251 ? 4.527 -50.719 0.95 1 88.5 251 LEU B O 1
ATOM 5147 N N . ILE B 1 252 ? 5.484 -49.656 2.674 1 90.75 252 ILE B N 1
ATOM 5148 C CA . ILE B 1 252 ? 4.48 -50 3.672 1 90.75 252 ILE B CA 1
ATOM 5149 C C . ILE B 1 252 ? 3.697 -48.781 4.078 1 90.75 252 ILE B C 1
ATOM 5151 O O . ILE B 1 252 ? 4.145 -48 4.93 1 90.75 252 ILE B O 1
ATOM 5155 N N . LEU B 1 253 ? 2.609 -48.594 3.43 1 92.44 253 LEU B N 1
ATOM 5156 C CA . LEU B 1 253 ? 1.805 -47.375 3.652 1 92.44 253 LEU B CA 1
ATOM 5157 C C . LEU B 1 253 ? 0.679 -47.656 4.645 1 92.44 253 LEU B C 1
ATOM 5159 O O . LEU B 1 253 ? -0.133 -48.562 4.426 1 92.44 253 LEU B O 1
ATOM 5163 N N . ASP B 1 254 ? 0.716 -47.031 5.781 1 92.81 254 ASP B N 1
ATOM 5164 C CA . ASP B 1 254 ? -0.388 -47 6.738 1 92.81 254 ASP B CA 1
ATOM 5165 C C . ASP B 1 254 ? -1.209 -45.719 6.609 1 92.81 254 ASP B C 1
ATOM 5167 O O . ASP B 1 254 ? -0.887 -44.719 7.234 1 92.81 254 ASP B O 1
ATOM 5171 N N . TYR B 1 255 ? -2.154 -45.75 5.793 1 92.38 255 TYR B N 1
ATOM 5172 C CA . TYR B 1 255 ? -3.02 -44.594 5.527 1 92.38 255 TYR B CA 1
ATOM 5173 C C . TYR B 1 255 ? -4.375 -44.781 6.207 1 92.38 255 TYR B C 1
ATOM 5175 O O . TYR B 1 255 ? -5.102 -45.719 5.922 1 92.38 255 TYR B O 1
ATOM 5183 N N . ASN B 1 256 ? -4.715 -43.906 7.168 1 90.12 256 ASN B N 1
ATOM 5184 C CA . ASN B 1 256 ? -5.977 -43.938 7.906 1 90.12 256 ASN B CA 1
ATOM 5185 C C . ASN B 1 256 ? -6.828 -42.688 7.598 1 90.12 256 ASN B C 1
ATOM 5187 O O . ASN B 1 256 ? -6.656 -41.656 8.219 1 90.12 256 ASN B O 1
ATOM 5191 N N . PRO B 1 257 ? -7.75 -42.844 6.605 1 85.69 257 PRO B N 1
ATOM 5192 C CA . PRO B 1 257 ? -8.648 -41.719 6.305 1 85.69 257 PRO B CA 1
ATOM 5193 C C . PRO B 1 257 ? -9.664 -41.469 7.414 1 85.69 257 PRO B C 1
ATOM 5195 O O . PRO B 1 257 ? -9.867 -42.344 8.281 1 85.69 257 PRO B O 1
ATOM 5198 N N . PRO B 1 258 ? -10.18 -40.219 7.398 1 80.5 258 PRO B N 1
ATOM 5199 C CA . PRO B 1 258 ? -11.156 -39.938 8.453 1 80.5 258 PRO B CA 1
ATOM 5200 C C . PRO B 1 258 ? -12.406 -40.812 8.352 1 80.5 258 PRO B C 1
ATOM 5202 O O . PRO B 1 258 ? -12.781 -41.219 7.25 1 80.5 258 PRO B O 1
ATOM 5205 N N . VAL B 1 259 ? -12.891 -41.094 9.578 1 69.06 259 VAL B N 1
ATOM 5206 C CA . VAL B 1 259 ? -14.141 -41.844 9.648 1 69.06 259 VAL B CA 1
ATOM 5207 C C . VAL B 1 259 ? -15.328 -40.906 9.555 1 69.06 259 VAL B C 1
ATOM 5209 O O . VAL B 1 259 ? -15.391 -39.906 10.273 1 69.06 259 VAL B O 1
ATOM 5212 N N . GLY B 1 260 ? -16.219 -41 8.375 1 63.44 260 GLY B N 1
ATOM 5213 C CA . GLY B 1 260 ? -17.438 -40.219 8.227 1 63.44 260 GLY B CA 1
ATOM 5214 C C . GLY B 1 260 ? -17.203 -38.844 7.574 1 63.44 260 GLY B C 1
ATOM 5215 O O . GLY B 1 260 ? -16.484 -38.031 8.117 1 63.44 260 GLY B O 1
ATOM 5216 N N . SER B 1 261 ? -16.938 -38.844 6.328 1 59.06 261 SER B N 1
ATOM 5217 C CA . SER B 1 261 ? -16.688 -37.594 5.602 1 59.06 261 SER B CA 1
ATOM 5218 C C . SER B 1 261 ? -17.781 -36.562 5.895 1 59.06 261 SER B C 1
ATOM 5220 O O . SER B 1 261 ? -18.953 -36.781 5.562 1 59.06 261 SER B O 1
ATOM 5222 N N . LYS B 1 262 ? -17.547 -35.719 6.953 1 65.19 262 LYS B N 1
ATOM 5223 C CA . LYS B 1 262 ? -18.469 -34.625 7.219 1 65.19 262 LYS B CA 1
ATOM 5224 C C . LYS B 1 262 ? -18.25 -33.469 6.238 1 65.19 262 LYS B C 1
ATOM 5226 O O . LYS B 1 262 ? -17.172 -33.312 5.664 1 65.19 262 LYS B O 1
ATOM 5231 N N . ASN B 1 263 ? -19.375 -32.938 5.77 1 75.19 263 ASN B N 1
ATOM 5232 C CA . ASN B 1 263 ? -19.422 -31.781 4.867 1 75.19 263 ASN B CA 1
ATOM 5233 C C . ASN B 1 263 ? -18.703 -30.578 5.461 1 75.19 263 ASN B C 1
ATOM 5235 O O . ASN B 1 263 ? -19.328 -29.641 5.949 1 75.19 263 ASN B O 1
ATOM 5239 N N . LYS B 1 264 ? -17.391 -30.781 5.684 1 86.94 264 LYS B N 1
ATOM 5240 C CA . LYS B 1 264 ? -16.594 -29.656 6.156 1 86.94 264 LYS B CA 1
ATOM 5241 C C . LYS B 1 264 ? -15.703 -29.109 5.039 1 86.94 264 LYS B C 1
ATOM 5243 O O . LYS B 1 264 ? -15.508 -29.766 4.016 1 86.94 264 LYS B O 1
ATOM 5248 N N . LEU B 1 265 ? -15.375 -27.922 5.328 1 87.75 265 LEU B N 1
ATOM 5249 C CA . LEU B 1 265 ? -14.594 -27.25 4.297 1 87.75 265 LEU B CA 1
ATOM 5250 C C . LEU B 1 265 ? -13.156 -27.047 4.754 1 87.75 265 LEU B C 1
ATOM 5252 O O . LEU B 1 265 ? -12.906 -26.734 5.926 1 87.75 265 LEU B O 1
ATOM 5256 N N . ILE B 1 266 ? -12.266 -27.25 3.863 1 86.5 266 ILE B N 1
ATOM 5257 C CA . ILE B 1 266 ? -10.852 -27 4.117 1 86.5 266 ILE B CA 1
ATOM 5258 C C . ILE B 1 266 ? -10.242 -26.25 2.928 1 86.5 266 ILE B C 1
ATOM 5260 O O . ILE B 1 266 ? -10.742 -26.359 1.804 1 86.5 266 ILE B O 1
ATOM 5264 N N . PRO B 1 267 ? -9.203 -25.562 3.186 1 83.25 267 PRO B N 1
ATOM 5265 C CA . PRO B 1 267 ? -8.531 -24.953 2.033 1 83.25 267 PRO B CA 1
ATOM 5266 C C . PRO B 1 267 ? -7.93 -25.984 1.087 1 83.25 267 PRO B C 1
ATOM 5268 O O . PRO B 1 267 ? -7.359 -26.984 1.539 1 83.25 267 PRO B O 1
ATOM 5271 N N . PRO B 1 268 ? -8.062 -25.766 -0.173 1 80.12 268 PRO B N 1
ATOM 5272 C CA . PRO B 1 268 ? -7.551 -26.75 -1.131 1 80.12 268 PRO B CA 1
ATOM 5273 C C . PRO B 1 268 ? -6.027 -26.859 -1.096 1 80.12 268 PRO B C 1
ATOM 5275 O O . PRO B 1 268 ? -5.336 -25.906 -0.761 1 80.12 268 PRO B O 1
ATOM 5278 N N . LEU B 1 269 ? -5.52 -28.047 -1.417 1 79.94 269 LEU B N 1
ATOM 5279 C CA . LEU B 1 269 ? -4.109 -28.359 -1.618 1 79.94 269 LEU B CA 1
ATOM 5280 C C . LEU B 1 269 ? -3.299 -28.031 -0.366 1 79.94 269 LEU B C 1
ATOM 5282 O O . LEU B 1 269 ? -2.15 -27.594 -0.46 1 79.94 269 LEU B O 1
ATOM 5286 N N . THR B 1 270 ? -3.932 -28.219 0.787 1 84 270 THR B N 1
ATOM 5287 C CA . THR B 1 270 ? -3.264 -27.922 2.051 1 84 270 THR B CA 1
ATOM 5288 C C . THR B 1 270 ? -2.469 -29.141 2.529 1 84 270 THR B C 1
ATOM 5290 O O . THR B 1 270 ? -1.344 -29 3.014 1 84 270 THR B O 1
ATOM 5293 N N . LEU B 1 271 ? -2.975 -30.297 2.258 1 88.5 271 LEU B N 1
ATOM 5294 C CA . LEU B 1 271 ? -2.393 -31.5 2.846 1 88.5 271 LEU B CA 1
ATOM 5295 C C . LEU B 1 271 ? -1.448 -32.188 1.862 1 88.5 271 LEU B C 1
ATOM 5297 O O . LEU B 1 271 ? -0.437 -32.75 2.266 1 88.5 271 LEU B O 1
ATOM 5301 N N . LEU B 1 272 ? -1.744 -31.984 0.595 1 83.88 272 LEU B N 1
ATOM 5302 C CA . LEU B 1 272 ? -1.069 -32.75 -0.45 1 83.88 272 LEU B CA 1
ATOM 5303 C C . LEU B 1 272 ? 0.426 -32.438 -0.464 1 83.88 272 LEU B C 1
ATOM 5305 O O . LEU B 1 272 ? 1.246 -33.344 -0.585 1 83.88 272 LEU B O 1
ATOM 5309 N N . PRO B 1 273 ? 0.792 -31.219 -0.302 1 82 273 PRO B N 1
ATOM 5310 C CA . PRO B 1 273 ? 2.229 -30.938 -0.309 1 82 273 PRO B CA 1
ATOM 5311 C C . PRO B 1 273 ? 2.98 -31.672 0.799 1 82 273 PRO B C 1
ATOM 5313 O O . PRO B 1 273 ? 4.102 -32.125 0.585 1 82 273 PRO B O 1
ATOM 5316 N N . PHE B 1 274 ? 2.391 -31.797 1.937 1 87.94 274 PHE B N 1
ATOM 5317 C CA . PHE B 1 274 ? 3.027 -32.5 3.043 1 87.94 274 PHE B CA 1
ATOM 5318 C C . PHE B 1 274 ? 3.141 -34 2.74 1 87.94 274 PHE B C 1
ATOM 5320 O O . PHE B 1 274 ? 4.16 -34.625 3.041 1 87.94 274 PHE B O 1
ATOM 5327 N N . ILE B 1 275 ? 2.092 -34.469 2.182 1 88.88 275 ILE B N 1
ATOM 5328 C CA . ILE B 1 275 ? 2.092 -35.875 1.821 1 88.88 275 ILE B CA 1
ATOM 5329 C C . ILE B 1 275 ? 3.166 -36.156 0.77 1 88.88 275 ILE B C 1
ATOM 5331 O O . ILE B 1 275 ? 3.9 -37.156 0.859 1 88.88 275 ILE B O 1
ATOM 5335 N N . GLU B 1 276 ? 3.25 -35.25 -0.163 1 82.44 276 GLU B N 1
ATOM 5336 C CA . GLU B 1 276 ? 4.277 -35.375 -1.193 1 82.44 276 GLU B CA 1
ATOM 5337 C C . GLU B 1 276 ? 5.676 -35.375 -0.579 1 82.44 276 GLU B C 1
ATOM 5339 O O . GLU B 1 276 ? 6.531 -36.156 -0.987 1 82.44 276 GLU B O 1
ATOM 5344 N N . ASN B 1 277 ? 5.867 -34.562 0.296 1 82.12 277 ASN B N 1
ATOM 5345 C CA . ASN B 1 277 ? 7.152 -34.469 0.975 1 82.12 277 ASN B CA 1
ATOM 5346 C C . ASN B 1 277 ? 7.508 -35.781 1.694 1 82.12 277 ASN B C 1
ATOM 5348 O O . ASN B 1 277 ? 8.672 -36.188 1.721 1 82.12 277 ASN B O 1
ATOM 5352 N N . ASN B 1 278 ? 6.516 -36.375 2.289 1 87.62 278 ASN B N 1
ATOM 5353 C CA . ASN B 1 278 ? 6.73 -37.656 2.957 1 87.62 278 ASN B CA 1
ATOM 5354 C C . ASN B 1 278 ? 7.262 -38.719 1.989 1 87.62 278 ASN B C 1
ATOM 5356 O O . ASN B 1 278 ? 8.242 -39.406 2.291 1 87.62 278 ASN B O 1
ATOM 5360 N N . PHE B 1 279 ? 6.688 -38.75 0.87 1 85.25 279 PHE B N 1
ATOM 5361 C CA . PHE B 1 279 ? 7.086 -39.75 -0.105 1 85.25 279 PHE B CA 1
ATOM 5362 C C . PHE B 1 279 ? 8.445 -39.438 -0.702 1 85.25 279 PHE B C 1
ATOM 5364 O O . PHE B 1 279 ? 9.258 -40.312 -0.949 1 85.25 279 PHE B O 1
ATOM 5371 N N . LYS B 1 280 ? 8.656 -38.188 -0.919 1 80.56 280 LYS B N 1
ATOM 5372 C CA . LYS B 1 280 ? 9.898 -37.75 -1.547 1 80.56 280 LYS B CA 1
ATOM 5373 C C . LYS B 1 280 ? 11.102 -38.031 -0.651 1 80.56 280 LYS B C 1
ATOM 5375 O O . LYS B 1 280 ? 12.18 -38.375 -1.14 1 80.56 280 LYS B O 1
ATOM 5380 N N . HIS B 1 281 ? 10.891 -37.938 0.573 1 84.19 281 HIS B N 1
ATOM 5381 C CA . HIS B 1 281 ? 12.023 -38 1.492 1 84.19 281 HIS B CA 1
ATOM 5382 C C . HIS B 1 281 ? 11.961 -39.25 2.354 1 84.19 281 HIS B C 1
ATOM 5384 O O . HIS B 1 281 ? 12.734 -39.406 3.301 1 84.19 281 HIS B O 1
ATOM 5390 N N . ALA B 1 282 ? 11.109 -40.094 2.037 1 87.62 282 ALA B N 1
ATOM 5391 C CA . ALA B 1 282 ? 10.961 -41.312 2.83 1 87.62 282 ALA B CA 1
ATOM 5392 C C . ALA B 1 282 ? 12.195 -42.188 2.721 1 87.62 282 ALA B C 1
ATOM 5394 O O . ALA B 1 282 ? 12.703 -42.438 1.62 1 87.62 282 ALA B O 1
ATOM 5395 N N . GLY B 1 283 ? 12.734 -42.594 3.846 1 88 283 GLY B N 1
ATOM 5396 C CA . GLY B 1 283 ? 13.867 -43.5 3.906 1 88 283 GLY B CA 1
ATOM 5397 C C . GLY B 1 283 ? 13.469 -44.906 4.246 1 88 283 GLY B C 1
ATOM 5398 O O . GLY B 1 283 ? 12.297 -45.188 4.508 1 88 283 GLY B O 1
ATOM 5399 N N . ARG B 1 284 ? 14.5 -45.688 4.176 1 88.81 284 ARG B N 1
ATOM 5400 C CA . ARG B 1 284 ? 14.273 -47.094 4.461 1 88.81 284 ARG B CA 1
ATOM 5401 C C . ARG B 1 284 ? 14.5 -47.406 5.938 1 88.81 284 ARG B C 1
ATOM 5403 O O . ARG B 1 284 ? 15.336 -46.781 6.586 1 88.81 284 ARG B O 1
ATOM 5410 N N . ASP B 1 285 ? 13.633 -48.281 6.422 1 87.31 285 ASP B N 1
ATOM 5411 C CA . ASP B 1 285 ? 13.852 -48.781 7.785 1 87.31 285 ASP B CA 1
ATOM 5412 C C . ASP B 1 285 ? 14.922 -49.844 7.82 1 87.31 285 ASP B C 1
ATOM 5414 O O . ASP B 1 285 ? 15.578 -50.125 6.812 1 87.31 285 ASP B O 1
ATOM 5418 N N . LYS B 1 286 ? 15.141 -50.406 9 1 86.12 286 LYS B N 1
ATOM 5419 C CA . LYS B 1 286 ? 16.188 -51.406 9.211 1 86.12 286 LYS B CA 1
ATOM 5420 C C . LYS B 1 286 ? 15.945 -52.656 8.352 1 86.12 286 LYS B C 1
ATOM 5422 O O . LYS B 1 286 ? 16.891 -53.344 7.957 1 86.12 286 LYS B O 1
ATOM 5427 N N . GLN B 1 287 ? 14.727 -52.938 7.98 1 89.19 287 GLN B N 1
ATOM 5428 C CA . GLN B 1 287 ? 14.367 -54.125 7.199 1 89.19 287 GLN B CA 1
ATOM 5429 C C . GLN B 1 287 ? 14.375 -53.812 5.707 1 89.19 287 GLN B C 1
ATOM 5431 O O . GLN B 1 287 ? 14.109 -54.688 4.883 1 89.19 287 GLN B O 1
ATOM 5436 N N . GLY B 1 288 ? 14.672 -52.562 5.336 1 86.62 288 GLY B N 1
ATOM 5437 C CA . GLY B 1 288 ? 14.734 -52.156 3.934 1 86.62 288 GLY B CA 1
ATOM 5438 C C . GLY B 1 288 ? 13.406 -51.656 3.391 1 86.62 288 GLY B C 1
ATOM 5439 O O . GLY B 1 288 ? 13.297 -51.344 2.203 1 86.62 288 GLY B O 1
ATOM 5440 N N . ASN B 1 289 ? 12.398 -51.625 4.324 1 89.75 289 ASN B N 1
ATOM 5441 C CA . ASN B 1 289 ? 11.086 -51.156 3.912 1 89.75 289 ASN B CA 1
ATOM 5442 C C . ASN B 1 289 ? 11 -49.625 4.012 1 89.75 289 ASN B C 1
ATOM 5444 O O . ASN B 1 289 ? 11.852 -49 4.629 1 89.75 289 ASN B O 1
ATOM 5448 N N . ILE B 1 290 ? 10.086 -49.094 3.312 1 91.19 290 ILE B N 1
ATOM 5449 C CA . ILE B 1 290 ? 9.828 -47.656 3.352 1 91.19 290 ILE B CA 1
ATOM 5450 C C . ILE B 1 290 ? 8.484 -47.375 4.023 1 91.19 290 ILE B C 1
ATOM 5452 O O . ILE B 1 290 ? 7.469 -47.219 3.348 1 91.19 290 ILE B O 1
ATOM 5456 N N . PRO B 1 291 ? 8.523 -47.344 5.355 1 93.12 291 PRO B N 1
ATOM 5457 C CA . PRO B 1 291 ? 7.266 -47.125 6.07 1 93.12 291 PRO B CA 1
ATOM 5458 C C . PRO B 1 291 ? 6.82 -45.656 6.02 1 93.12 291 PRO B C 1
ATOM 5460 O O . PRO B 1 291 ? 7.625 -44.75 6.262 1 93.12 291 PRO B O 1
ATOM 5463 N N . ILE B 1 292 ? 5.586 -45.438 5.664 1 94.44 292 ILE B N 1
ATOM 5464 C CA . ILE B 1 292 ? 4.969 -44.094 5.688 1 94.44 292 ILE B CA 1
ATOM 5465 C C . ILE B 1 292 ? 3.607 -44.188 6.375 1 94.44 292 ILE B C 1
ATOM 5467 O O . ILE B 1 292 ? 2.807 -45.062 6.082 1 94.44 292 ILE B O 1
ATOM 5471 N N . GLN B 1 293 ? 3.438 -43.344 7.344 1 95.69 293 GLN B N 1
ATOM 5472 C CA . GLN B 1 293 ? 2.162 -43.25 8.055 1 95.69 293 GLN B CA 1
ATOM 5473 C C . GLN B 1 293 ? 1.454 -41.938 7.785 1 95.69 293 GLN B C 1
ATOM 5475 O O . GLN B 1 293 ? 2.072 -40.875 7.852 1 95.69 293 GLN B O 1
ATOM 5480 N N . ILE B 1 294 ? 0.208 -42.031 7.418 1 95.69 294 ILE B N 1
ATOM 5481 C CA . ILE B 1 294 ? -0.643 -40.844 7.215 1 95.69 294 ILE B CA 1
ATOM 5482 C C . ILE B 1 294 ? -1.958 -41.031 7.969 1 95.69 294 ILE B C 1
ATOM 5484 O O . ILE B 1 294 ? -2.723 -41.969 7.684 1 95.69 294 ILE B O 1
ATOM 5488 N N . ASN B 1 295 ? -2.191 -40.219 8.93 1 94.81 295 ASN B N 1
ATOM 5489 C CA . ASN B 1 295 ? -3.412 -40.281 9.727 1 94.81 295 ASN B CA 1
ATOM 5490 C C . ASN B 1 295 ? -4.219 -38.969 9.609 1 94.81 295 ASN B C 1
ATOM 5492 O O . ASN B 1 295 ? -3.67 -37.875 9.734 1 94.81 295 ASN B O 1
ATOM 5496 N N . LEU B 1 296 ? -5.469 -39.094 9.305 1 93.12 296 LEU B N 1
ATOM 5497 C CA . LEU B 1 296 ? -6.398 -37.969 9.25 1 93.12 296 LEU B CA 1
ATOM 5498 C C . LEU B 1 296 ? -7.566 -38.188 10.211 1 93.12 296 LEU B C 1
ATOM 5500 O O . LEU B 1 296 ? -8.188 -39.25 10.211 1 93.12 296 LEU B O 1
ATOM 5504 N N . ASP B 1 297 ? -7.773 -37.219 10.992 1 90.19 297 ASP B N 1
ATOM 5505 C CA . ASP B 1 297 ? -8.891 -37.25 11.922 1 90.19 297 ASP B CA 1
ATOM 5506 C C . ASP B 1 297 ? -9.727 -35.969 11.844 1 90.19 297 ASP B C 1
ATOM 5508 O O . ASP B 1 297 ? -9.18 -34.875 11.844 1 90.19 297 ASP B O 1
ATOM 5512 N N . LEU B 1 298 ? -11 -36.188 11.664 1 89.06 298 LEU B N 1
ATOM 5513 C CA . LEU B 1 298 ? -11.93 -35.062 11.617 1 89.06 298 LEU B CA 1
ATOM 5514 C C . LEU B 1 298 ? -12.75 -34.969 12.898 1 89.06 298 LEU B C 1
ATOM 5516 O O . LEU B 1 298 ? -13.445 -35.938 13.258 1 89.06 298 LEU B O 1
ATOM 5520 N N . THR B 1 299 ? -12.516 -33.906 13.586 1 83.75 299 THR B N 1
ATOM 5521 C CA . THR B 1 299 ? -13.398 -33.594 14.711 1 83.75 299 THR B CA 1
ATOM 5522 C C . THR B 1 299 ? -14.453 -32.562 14.312 1 83.75 299 THR B C 1
ATOM 5524 O O . THR B 1 299 ? -14.57 -32.219 13.141 1 83.75 299 THR B O 1
ATOM 5527 N N . ASP B 1 300 ? -15.352 -32.125 15.18 1 78.88 300 ASP B N 1
ATOM 5528 C CA . ASP B 1 300 ? -16.406 -31.172 14.852 1 78.88 300 ASP B CA 1
ATOM 5529 C C . ASP B 1 300 ? -15.828 -29.844 14.383 1 78.88 300 ASP B C 1
ATOM 5531 O O . ASP B 1 300 ? -16.375 -29.203 13.477 1 78.88 300 ASP B O 1
ATOM 5535 N N . ASN B 1 301 ? -14.633 -29.609 14.93 1 85.88 301 ASN B N 1
ATOM 5536 C CA . ASN B 1 301 ? -14.188 -28.25 14.641 1 85.88 301 ASN B CA 1
ATOM 5537 C C . ASN B 1 301 ? -12.789 -28.219 14.031 1 85.88 301 ASN B C 1
ATOM 5539 O O . ASN B 1 301 ? -12.305 -27.172 13.625 1 85.88 301 ASN B O 1
ATOM 5543 N N . HIS B 1 302 ? -12.172 -29.438 14.062 1 91.38 302 HIS B N 1
ATOM 5544 C CA . HIS B 1 302 ? -10.781 -29.391 13.609 1 91.38 302 HIS B CA 1
ATOM 5545 C C . HIS B 1 302 ? -10.461 -30.578 12.711 1 91.38 302 HIS B C 1
ATOM 5547 O O . HIS B 1 302 ? -11.078 -31.641 12.828 1 91.38 302 HIS B O 1
ATOM 5553 N N . LEU B 1 303 ? -9.594 -30.344 11.82 1 92.25 303 LEU B N 1
ATOM 5554 C CA . LEU B 1 303 ? -8.906 -31.406 11.109 1 92.25 303 LEU B CA 1
ATOM 5555 C C . LEU B 1 303 ? -7.52 -31.656 11.695 1 92.25 303 LEU B C 1
ATOM 5557 O O . LEU B 1 303 ? -6.742 -30.703 11.867 1 92.25 303 LEU B O 1
ATOM 5561 N N . ILE B 1 304 ? -7.328 -32.844 12.109 1 93.88 304 ILE B N 1
ATOM 5562 C CA . ILE B 1 304 ? -6.012 -33.25 12.609 1 93.88 304 ILE B CA 1
ATOM 5563 C C . ILE B 1 304 ? -5.316 -34.125 11.586 1 93.88 304 ILE B C 1
ATOM 5565 O O . ILE B 1 304 ? -5.836 -35.188 11.219 1 93.88 304 ILE B O 1
ATOM 5569 N N . PHE B 1 305 ? -4.16 -33.688 11.086 1 94.88 305 PHE B N 1
ATOM 5570 C CA . PHE B 1 305 ? -3.367 -34.375 10.07 1 94.88 305 PHE B CA 1
ATOM 5571 C C . PHE B 1 305 ? -1.986 -34.719 10.602 1 94.88 305 PHE B C 1
ATOM 5573 O O . PHE B 1 305 ? -1.249 -33.844 11.062 1 94.88 305 PHE B O 1
ATOM 5580 N N . GLU B 1 306 ? -1.71 -36.094 10.633 1 96 306 GLU B N 1
ATOM 5581 C CA . GLU B 1 306 ? -0.423 -36.562 11.141 1 96 306 GLU B CA 1
ATOM 5582 C C . GLU B 1 306 ? 0.284 -37.438 10.125 1 96 306 GLU B C 1
ATOM 5584 O O . GLU B 1 306 ? -0.346 -38.281 9.484 1 96 306 GLU B O 1
ATOM 5589 N N . THR B 1 307 ? 1.546 -37.156 9.938 1 96 307 THR B N 1
ATOM 5590 C CA . THR B 1 307 ? 2.348 -38 9.055 1 96 307 THR B CA 1
ATOM 5591 C C . THR B 1 307 ? 3.646 -38.438 9.742 1 96 307 THR B C 1
ATOM 5593 O O . THR B 1 307 ? 4.109 -37.75 10.664 1 96 307 THR B O 1
ATOM 5596 N N . PHE B 1 308 ? 4.145 -39.594 9.336 1 94.94 308 PHE B N 1
ATOM 5597 C CA . PHE B 1 308 ? 5.391 -40.125 9.875 1 94.94 308 PHE B CA 1
ATOM 5598 C C . PHE B 1 308 ? 6.16 -40.906 8.812 1 94.94 308 PHE B C 1
ATOM 5600 O O . PHE B 1 308 ? 5.57 -41.656 8.023 1 94.94 308 PHE B O 1
ATOM 5607 N N . ASN B 1 309 ? 7.469 -40.656 8.695 1 93.94 309 ASN B N 1
ATOM 5608 C CA . ASN B 1 309 ? 8.336 -41.438 7.836 1 93.94 309 ASN B CA 1
ATOM 5609 C C . ASN B 1 309 ? 9.773 -41.438 8.328 1 93.94 309 ASN B C 1
ATOM 5611 O O . ASN B 1 309 ? 10.172 -40.562 9.094 1 93.94 309 ASN B O 1
ATOM 5615 N N . PHE B 1 310 ? 10.516 -42.469 7.887 1 92.31 310 PHE B N 1
ATOM 5616 C CA . PHE B 1 310 ? 11.961 -42.438 8.094 1 92.31 310 PHE B CA 1
ATOM 5617 C C . PHE B 1 310 ? 12.641 -41.531 7.082 1 92.31 310 PHE B C 1
ATOM 5619 O O . PHE B 1 310 ? 12.141 -41.344 5.973 1 92.31 310 PHE B O 1
ATOM 5626 N N . LYS B 1 311 ? 13.734 -40.906 7.438 1 89 311 LYS B N 1
ATOM 5627 C CA . LYS B 1 311 ? 14.461 -40 6.543 1 89 311 LYS B CA 1
ATOM 5628 C C . LYS B 1 311 ? 15.508 -40.75 5.734 1 89 311 LYS B C 1
ATOM 5630 O O . LYS B 1 311 ? 16.078 -41.719 6.215 1 89 311 LYS B O 1
ATOM 5635 N N . GLN B 1 312 ? 15.68 -40.312 4.465 1 83.25 312 GLN B N 1
ATOM 5636 C CA . GLN B 1 312 ? 16.75 -40.875 3.645 1 83.25 312 GLN B CA 1
ATOM 5637 C C . GLN B 1 312 ? 18.125 -40.5 4.191 1 83.25 312 GLN B C 1
ATOM 5639 O O . GLN B 1 312 ? 18.297 -39.406 4.746 1 83.25 312 GLN B O 1
ATOM 5644 N N . LYS B 1 313 ? 19.062 -41.5 4.34 1 67.19 313 LYS B N 1
ATOM 5645 C CA . LYS B 1 313 ? 20.406 -41.25 4.84 1 67.19 313 LYS B CA 1
ATOM 5646 C C . LYS B 1 313 ? 21.156 -40.25 3.939 1 67.19 313 LYS B C 1
ATOM 5648 O O . LYS B 1 313 ? 22.234 -39.781 4.297 1 67.19 313 LYS B O 1
ATOM 5653 N N . VAL B 1 314 ? 20.953 -40.281 2.701 1 57.78 314 VAL B N 1
ATOM 5654 C CA . VAL B 1 314 ? 21.844 -39.531 1.795 1 57.78 314 VAL B CA 1
ATOM 5655 C C . VAL B 1 314 ? 21.828 -38.062 2.148 1 57.78 314 VAL B C 1
ATOM 5657 O O . VAL B 1 314 ? 20.828 -37.531 2.613 1 57.78 314 VAL B O 1
ATOM 5660 N N . ARG B 1 315 ? 23.125 -37.344 1.941 1 49.12 315 ARG B N 1
ATOM 5661 C CA . ARG B 1 315 ? 23.609 -35.969 2.094 1 49.12 315 ARG B CA 1
ATOM 5662 C C . ARG B 1 315 ? 22.656 -35 1.424 1 49.12 315 ARG B C 1
ATOM 5664 O O . ARG B 1 315 ? 22.328 -35.125 0.245 1 49.12 315 ARG B O 1
ATOM 5671 N N . HIS B 1 316 ? 21.891 -34.5 2.17 1 45.56 316 HIS B N 1
ATOM 5672 C CA . HIS B 1 316 ? 21.062 -33.375 1.733 1 45.56 316 HIS B CA 1
ATOM 5673 C C . HIS B 1 316 ? 21.828 -32.438 0.801 1 45.56 316 HIS B C 1
ATOM 5675 O O . HIS B 1 316 ? 22.797 -31.797 1.216 1 45.56 316 HIS B O 1
ATOM 5681 N N . THR B 1 317 ? 22.266 -32.875 -0.256 1 39.09 317 THR B N 1
ATOM 5682 C CA . THR B 1 317 ? 22.797 -31.75 -0.999 1 39.09 317 THR B CA 1
ATOM 5683 C C . THR B 1 317 ? 21.797 -30.578 -0.978 1 39.09 317 THR B C 1
ATOM 5685 O O . THR B 1 317 ? 20.594 -30.781 -1.14 1 39.09 317 THR B O 1
ATOM 5688 N N . ALA B 1 318 ? 22.172 -29.656 -0.427 1 45.03 318 ALA B N 1
ATOM 5689 C CA . ALA B 1 318 ? 21.656 -28.297 -0.252 1 45.03 318 ALA B CA 1
ATOM 5690 C C . ALA B 1 318 ? 20.828 -27.859 -1.462 1 45.03 318 ALA B C 1
ATOM 5692 O O . ALA B 1 318 ? 20.141 -26.844 -1.415 1 45.03 318 ALA B O 1
ATOM 5693 N N . ASN B 1 319 ? 21.219 -28.453 -2.523 1 38.38 319 ASN B N 1
ATOM 5694 C CA . ASN B 1 319 ? 20.703 -27.828 -3.742 1 38.38 319 ASN B CA 1
ATOM 5695 C C . ASN B 1 319 ? 19.25 -28.188 -3.98 1 38.38 319 ASN B C 1
ATOM 5697 O O . ASN B 1 319 ? 18.719 -27.953 -5.066 1 38.38 319 ASN B O 1
ATOM 5701 N N . GLU B 1 320 ? 18.703 -29.203 -3.342 1 42.66 320 GLU B N 1
ATOM 5702 C CA . GLU B 1 320 ? 17.391 -29.484 -3.887 1 42.66 320 GLU B CA 1
ATOM 5703 C C . GLU B 1 320 ? 16.422 -28.344 -3.629 1 42.66 320 GLU B C 1
ATOM 5705 O O . GLU B 1 320 ? 16.156 -27.984 -2.477 1 42.66 320 GLU B O 1
ATOM 5710 N N . THR B 1 321 ? 16.281 -27.453 -4.41 1 42.47 321 THR B N 1
ATOM 5711 C CA . THR B 1 321 ? 15.445 -26.281 -4.695 1 42.47 321 THR B CA 1
ATOM 5712 C C . THR B 1 321 ? 13.984 -26.562 -4.336 1 42.47 321 THR B C 1
ATOM 5714 O O . THR B 1 321 ? 13.133 -25.688 -4.492 1 42.47 321 THR B O 1
ATOM 5717 N N . GLY B 1 322 ? 13.523 -27.844 -3.988 1 47.09 322 GLY B N 1
ATOM 5718 C CA . GLY B 1 322 ? 12.125 -28.234 -3.953 1 47.09 322 GLY B CA 1
ATOM 5719 C C . GLY B 1 322 ? 11.414 -27.828 -2.68 1 47.09 322 GLY B C 1
ATOM 5720 O O . GLY B 1 322 ? 10.312 -28.297 -2.391 1 47.09 322 GLY B O 1
ATOM 5721 N N . GLY B 1 323 ? 11.953 -27.203 -1.732 1 53.03 323 GLY B N 1
ATOM 5722 C CA . GLY B 1 323 ? 11.391 -26.969 -0.413 1 53.03 323 GLY B CA 1
ATOM 5723 C C . GLY B 1 323 ? 10.383 -25.844 -0.389 1 53.03 323 GLY B C 1
ATOM 5724 O O . GLY B 1 323 ? 9.945 -25.406 0.682 1 53.03 323 GLY B O 1
ATOM 5725 N N . VAL B 1 324 ? 9.922 -25.438 -1.519 1 60.53 324 VAL B N 1
ATOM 5726 C CA . VAL B 1 324 ? 9.094 -24.234 -1.59 1 60.53 324 VAL B CA 1
ATOM 5727 C C . VAL B 1 324 ? 7.645 -24.594 -1.257 1 60.53 324 VAL B C 1
ATOM 5729 O O . VAL B 1 324 ? 6.922 -23.797 -0.666 1 60.53 324 VAL B O 1
ATOM 5732 N N . GLY B 1 325 ? 7.348 -25.922 -1.368 1 68.75 325 GLY B N 1
ATOM 5733 C CA . GLY B 1 325 ? 5.949 -26.281 -1.222 1 68.75 325 GLY B CA 1
ATOM 5734 C C . GLY B 1 325 ? 5.449 -26.172 0.205 1 68.75 325 GLY B C 1
ATOM 5735 O O . GLY B 1 325 ? 4.43 -25.516 0.46 1 68.75 325 GLY B O 1
ATOM 5736 N N . ASN B 1 326 ? 6.211 -26.734 1.115 1 74 326 ASN B N 1
ATOM 5737 C CA . ASN B 1 326 ? 5.789 -26.734 2.512 1 74 326 ASN B CA 1
ATOM 5738 C C . ASN B 1 326 ? 5.797 -25.312 3.1 1 74 326 ASN B C 1
ATOM 5740 O O . ASN B 1 326 ? 4.906 -24.953 3.875 1 74 326 ASN B O 1
ATOM 5744 N N . GLU B 1 327 ? 6.762 -24.641 2.658 1 74.25 327 GLU B N 1
ATOM 5745 C CA . GLU B 1 327 ? 6.844 -23.266 3.146 1 74.25 327 GLU B CA 1
ATOM 5746 C C . GLU B 1 327 ? 5.676 -22.422 2.635 1 74.25 327 GLU B C 1
ATOM 5748 O O . GLU B 1 327 ? 5.141 -21.594 3.365 1 74.25 327 GLU B O 1
ATOM 5753 N N . ASN B 1 328 ? 5.336 -22.672 1.406 1 73.88 328 ASN B N 1
ATOM 5754 C CA . ASN B 1 328 ? 4.203 -21.969 0.83 1 73.88 328 ASN B CA 1
ATOM 5755 C C . ASN B 1 328 ? 2.9 -22.312 1.549 1 73.88 328 ASN B C 1
ATOM 5757 O O . ASN B 1 328 ? 2.053 -21.438 1.755 1 73.88 328 ASN B O 1
ATOM 5761 N N . VAL B 1 329 ? 2.814 -23.547 1.922 1 80.88 329 VAL B N 1
ATOM 5762 C CA . VAL B 1 329 ? 1.609 -23.969 2.631 1 80.88 329 VAL B CA 1
ATOM 5763 C C . VAL B 1 329 ? 1.562 -23.297 4.008 1 80.88 329 VAL B C 1
ATOM 5765 O O . VAL B 1 329 ? 0.505 -22.844 4.449 1 80.88 329 VAL B O 1
ATOM 5768 N N . LYS B 1 330 ? 2.654 -23.25 4.648 1 82.31 330 LYS B N 1
ATOM 5769 C CA . LYS B 1 330 ? 2.723 -22.609 5.961 1 82.31 330 LYS B CA 1
ATOM 5770 C C . LYS B 1 330 ? 2.332 -21.141 5.879 1 82.31 330 LYS B C 1
ATOM 5772 O O . LYS B 1 330 ? 1.55 -20.656 6.699 1 82.31 330 LYS B O 1
ATOM 5777 N N . LYS B 1 331 ? 2.885 -20.531 4.91 1 79.12 331 LYS B N 1
ATOM 5778 C CA . LYS B 1 331 ? 2.553 -19.125 4.715 1 79.12 331 LYS B CA 1
ATOM 5779 C C . LYS B 1 331 ? 1.059 -18.938 4.465 1 79.12 331 LYS B C 1
ATOM 5781 O O . LYS B 1 331 ? 0.446 -18 4.988 1 79.12 331 LYS B O 1
ATOM 5786 N N . ARG B 1 332 ? 0.521 -19.812 3.719 1 78.44 332 ARG B N 1
ATOM 5787 C CA . ARG B 1 332 ? -0.906 -19.75 3.42 1 78.44 332 ARG B CA 1
ATOM 5788 C C . ARG B 1 332 ? -1.738 -19.984 4.676 1 78.44 332 ARG B C 1
ATOM 5790 O O . ARG B 1 332 ? -2.732 -19.297 4.906 1 78.44 332 ARG B O 1
ATOM 5797 N N . LEU B 1 333 ? -1.32 -20.906 5.438 1 85.69 333 LEU B N 1
ATOM 5798 C CA . LEU B 1 333 ? -2.031 -21.203 6.672 1 85.69 333 LEU B CA 1
ATOM 5799 C C . LEU B 1 333 ? -1.96 -20.031 7.645 1 85.69 333 LEU B C 1
ATOM 5801 O O . LEU B 1 333 ? -2.934 -19.734 8.336 1 85.69 333 LEU B O 1
ATOM 5805 N N . ASP B 1 334 ? -0.839 -19.391 7.648 1 82.5 334 ASP B N 1
ATOM 5806 C CA . ASP B 1 334 ? -0.67 -18.203 8.484 1 82.5 334 ASP B CA 1
ATOM 5807 C C . ASP B 1 334 ? -1.647 -17.094 8.086 1 82.5 334 ASP B C 1
ATOM 5809 O O . ASP B 1 334 ? -2.232 -16.438 8.945 1 82.5 334 ASP B O 1
ATOM 5813 N N . ILE B 1 335 ? -1.782 -17.016 6.816 1 75.88 335 ILE B N 1
ATOM 5814 C CA . ILE B 1 335 ? -2.65 -15.969 6.289 1 75.88 335 ILE B CA 1
ATOM 5815 C C . ILE B 1 335 ? -4.109 -16.328 6.562 1 75.88 335 ILE B C 1
ATOM 5817 O O . ILE B 1 335 ? -4.902 -15.461 6.953 1 75.88 335 ILE B O 1
ATOM 5821 N N . LEU B 1 336 ? -4.469 -17.531 6.469 1 78.31 336 LEU B N 1
ATOM 5822 C CA . LEU B 1 336 ? -5.863 -17.953 6.543 1 78.31 336 LEU B CA 1
ATOM 5823 C C . LEU B 1 336 ? -6.316 -18.094 7.992 1 78.31 336 LEU B C 1
ATOM 5825 O O . LEU B 1 336 ? -7.441 -17.719 8.336 1 78.31 336 LEU B O 1
ATOM 5829 N N . PHE B 1 337 ? -5.418 -18.625 8.836 1 86.19 337 PHE B N 1
ATOM 5830 C CA . PHE B 1 337 ? -5.883 -19.016 10.156 1 86.19 337 PHE B CA 1
ATOM 5831 C C . PHE B 1 337 ? -5.133 -18.266 11.25 1 86.19 337 PHE B C 1
ATOM 5833 O O . PHE B 1 337 ? -5.57 -18.234 12.398 1 86.19 337 PHE B O 1
ATOM 5840 N N . GLY B 1 338 ? -4.059 -17.703 10.883 1 81.38 338 GLY B N 1
ATOM 5841 C CA . GLY B 1 338 ? -3.271 -17.016 11.898 1 81.38 338 GLY B CA 1
ATOM 5842 C C . GLY B 1 338 ? -2.842 -17.922 13.031 1 81.38 338 GLY B C 1
ATOM 5843 O O . GLY B 1 338 ? -2.191 -18.953 12.805 1 81.38 338 GLY B O 1
ATOM 5844 N N . SER B 1 339 ? -3.322 -17.625 14.242 1 86.69 339 SER B N 1
ATOM 5845 C CA . SER B 1 339 ? -2.918 -18.391 15.414 1 86.69 339 SER B CA 1
ATOM 5846 C C . SER B 1 339 ? -3.877 -19.547 15.672 1 86.69 339 SER B C 1
ATOM 5848 O O . SER B 1 339 ? -3.684 -20.328 16.609 1 86.69 339 SER B O 1
ATOM 5850 N N . GLU B 1 340 ? -4.836 -19.719 14.844 1 89.62 340 GLU B N 1
ATOM 5851 C CA . GLU B 1 340 ? -5.871 -20.719 15.102 1 89.62 340 GLU B CA 1
ATOM 5852 C C . GLU B 1 340 ? -5.445 -22.094 14.609 1 89.62 340 GLU B C 1
ATOM 5854 O O . GLU B 1 340 ? -6.129 -23.094 14.867 1 89.62 340 GLU B O 1
ATOM 5859 N N . TYR B 1 341 ? -4.352 -22.203 13.852 1 91.38 341 TYR B N 1
ATOM 5860 C CA . TYR B 1 341 ? -3.861 -23.516 13.422 1 91.38 341 TYR B CA 1
ATOM 5861 C C . TYR B 1 341 ? -2.57 -23.875 14.148 1 91.38 341 TYR B C 1
ATOM 5863 O O . TYR B 1 341 ? -1.94 -23.016 14.773 1 91.38 341 TYR B O 1
ATOM 5871 N N . GLN B 1 342 ? -2.266 -25.109 14.211 1 93.5 342 GLN B N 1
ATOM 5872 C CA . GLN B 1 342 ? -1.033 -25.594 14.828 1 93.5 342 GLN B CA 1
ATOM 5873 C C . GLN B 1 342 ? -0.292 -26.562 13.906 1 93.5 342 GLN B C 1
ATOM 5875 O O . GLN B 1 342 ? -0.89 -27.484 13.367 1 93.5 342 GLN B O 1
ATOM 5880 N N . LEU B 1 343 ? 0.941 -26.234 13.609 1 93.69 343 LEU B N 1
ATOM 5881 C CA . LEU B 1 343 ? 1.816 -27.109 12.836 1 93.69 343 LEU B CA 1
ATOM 5882 C C . LEU B 1 343 ? 3.051 -27.5 13.648 1 93.69 343 LEU B C 1
ATOM 5884 O O . LEU B 1 343 ? 3.848 -26.625 14.016 1 93.69 343 LEU B O 1
ATOM 5888 N N . LYS B 1 344 ? 3.109 -28.703 14.047 1 94.06 344 LYS B N 1
ATOM 5889 C CA . LYS B 1 344 ? 4.258 -29.219 14.781 1 94.06 344 LYS B CA 1
ATOM 5890 C C . LYS B 1 344 ? 5.07 -30.188 13.922 1 94.06 344 LYS B C 1
ATOM 5892 O O . LYS B 1 344 ? 4.539 -31.172 13.414 1 94.06 344 LYS B O 1
ATOM 5897 N N . ILE B 1 345 ? 6.32 -29.859 13.688 1 91.81 345 ILE B N 1
ATOM 5898 C CA . ILE B 1 345 ? 7.219 -30.719 12.914 1 91.81 345 ILE B CA 1
ATOM 5899 C C . ILE B 1 345 ? 8.32 -31.25 13.828 1 91.81 345 ILE B C 1
ATOM 5901 O O . ILE B 1 345 ? 8.977 -30.484 14.531 1 91.81 345 ILE B O 1
ATOM 5905 N N . ASN B 1 346 ? 8.383 -32.438 13.953 1 91.94 346 ASN B N 1
ATOM 5906 C CA . ASN B 1 346 ? 9.453 -33.094 14.695 1 91.94 346 ASN B CA 1
ATOM 5907 C C . ASN B 1 346 ? 10.398 -33.844 13.758 1 91.94 346 ASN B C 1
ATOM 5909 O O . ASN B 1 346 ? 9.984 -34.75 13.031 1 91.94 346 ASN B O 1
ATOM 5913 N N . GLU B 1 347 ? 11.641 -33.375 13.703 1 87.44 347 GLU B N 1
ATOM 5914 C CA . GLU B 1 347 ? 12.633 -34 12.828 1 87.44 347 GLU B CA 1
ATOM 5915 C C . GLU B 1 347 ? 13.844 -34.469 13.633 1 87.44 347 GLU B C 1
ATOM 5917 O O . GLU B 1 347 ? 14.469 -33.688 14.352 1 87.44 347 GLU B O 1
ATOM 5922 N N . ASP B 1 348 ? 14.016 -35.688 13.695 1 85.69 348 ASP B N 1
ATOM 5923 C CA . ASP B 1 348 ? 15.227 -36.25 14.281 1 85.69 348 ASP B CA 1
ATOM 5924 C C . ASP B 1 348 ? 16.172 -36.781 13.195 1 85.69 348 ASP B C 1
ATOM 5926 O O . ASP B 1 348 ? 15.953 -36.531 12.008 1 85.69 348 ASP B O 1
ATOM 5930 N N . SER B 1 349 ? 17.344 -37.469 13.523 1 85.25 349 SER B N 1
ATOM 5931 C CA . SER B 1 349 ? 18.328 -37.938 12.562 1 85.25 349 SER B CA 1
ATOM 5932 C C . SER B 1 349 ? 17.766 -39 11.648 1 85.25 349 SER B C 1
ATOM 5934 O O . SER B 1 349 ? 18.172 -39.125 10.5 1 85.25 349 SER B O 1
ATOM 5936 N N . GLU B 1 350 ? 16.703 -39.656 12.141 1 88.62 350 GLU B N 1
ATOM 5937 C CA . GLU B 1 350 ? 16.266 -40.812 11.375 1 88.62 350 GLU B CA 1
ATOM 5938 C C . GLU B 1 350 ? 14.797 -40.688 10.977 1 88.62 350 GLU B C 1
ATOM 5940 O O . GLU B 1 350 ? 14.328 -41.344 10.055 1 88.62 350 GLU B O 1
ATOM 5945 N N . THR B 1 351 ? 14.148 -39.844 11.711 1 91.44 351 THR B N 1
ATOM 5946 C CA . THR B 1 351 ? 12.711 -39.844 11.484 1 91.44 351 THR B CA 1
ATOM 5947 C C . THR B 1 351 ? 12.195 -38.438 11.281 1 91.44 351 THR B C 1
ATOM 5949 O O . THR B 1 351 ? 12.852 -37.469 11.68 1 91.44 351 THR B O 1
ATOM 5952 N N . TYR B 1 352 ? 11.102 -38.281 10.555 1 93.25 352 TYR B N 1
ATOM 5953 C CA . TYR B 1 352 ? 10.359 -37.062 10.328 1 93.25 352 TYR B CA 1
ATOM 5954 C C . TYR B 1 352 ? 8.883 -37.219 10.648 1 93.25 352 TYR B C 1
ATOM 5956 O O . TYR B 1 352 ? 8.258 -38.188 10.203 1 93.25 352 TYR B O 1
ATOM 5964 N N . SER B 1 353 ? 8.367 -36.406 11.523 1 94.56 353 SER B N 1
ATOM 5965 C CA . SER B 1 353 ? 6.949 -36.438 11.852 1 94.56 353 SER B CA 1
ATOM 5966 C C . SER B 1 353 ? 6.336 -35.062 11.828 1 94.56 353 SER B C 1
ATOM 5968 O O . SER B 1 353 ? 7 -34.062 12.164 1 94.56 353 SER B O 1
ATOM 5970 N N . LEU B 1 354 ? 5.152 -35.031 11.328 1 95.06 354 LEU B N 1
ATOM 5971 C CA . LEU B 1 354 ? 4.434 -33.75 11.219 1 95.06 354 LEU B CA 1
ATOM 5972 C C . LEU B 1 354 ? 3.008 -33.906 11.742 1 95.06 354 LEU B C 1
ATOM 5974 O O . LEU B 1 354 ? 2.346 -34.906 11.492 1 95.06 354 LEU B O 1
ATOM 5978 N N . LYS B 1 355 ? 2.557 -32.969 12.547 1 95.88 355 LYS B N 1
ATOM 5979 C CA . LYS B 1 355 ? 1.177 -32.875 13.023 1 95.88 355 LYS B CA 1
ATOM 5980 C C . LYS B 1 355 ? 0.574 -31.5 12.719 1 95.88 355 LYS B C 1
ATOM 5982 O O . LYS B 1 355 ? 1.106 -30.484 13.141 1 95.88 355 LYS B O 1
ATOM 5987 N N . LEU B 1 356 ? -0.457 -31.516 11.953 1 95.5 356 LEU B N 1
ATOM 5988 C CA . LEU B 1 356 ? -1.146 -30.281 11.578 1 95.5 356 LEU B CA 1
ATOM 5989 C C . LEU B 1 356 ? -2.586 -30.281 12.078 1 95.5 356 LEU B C 1
ATOM 5991 O O . LEU B 1 356 ? -3.316 -31.25 11.875 1 95.5 356 LEU B O 1
ATOM 5995 N N . THR B 1 357 ? -2.963 -29.234 12.805 1 94.81 357 THR B N 1
ATOM 5996 C CA . THR B 1 357 ? -4.336 -29.031 13.25 1 94.81 357 THR B CA 1
ATOM 5997 C C . THR B 1 357 ? -4.902 -27.734 12.68 1 94.81 357 THR B C 1
ATOM 5999 O O . THR B 1 357 ? -4.359 -26.656 12.93 1 94.81 357 THR B O 1
ATOM 6002 N N . ILE B 1 358 ? -5.926 -27.859 11.898 1 93.19 358 ILE B N 1
ATOM 6003 C CA . ILE B 1 358 ? -6.523 -26.656 11.312 1 93.19 358 ILE B CA 1
ATOM 6004 C C . ILE B 1 358 ? -8.008 -26.609 11.664 1 93.19 358 ILE B C 1
ATOM 6006 O O . ILE B 1 358 ? -8.68 -27.641 11.734 1 93.19 358 ILE B O 1
ATOM 6010 N N . PRO B 1 359 ? -8.523 -25.375 11.844 1 91.38 359 PRO B N 1
ATOM 6011 C CA . PRO B 1 359 ? -9.961 -25.25 12.086 1 91.38 359 PRO B CA 1
ATOM 6012 C C . PRO B 1 359 ? -10.797 -25.531 10.836 1 91.38 359 PRO B C 1
ATOM 6014 O O . PRO B 1 359 ? -10.344 -25.266 9.719 1 91.38 359 PRO B O 1
ATOM 6017 N N . LEU B 1 360 ? -11.875 -26.156 11.055 1 86.81 360 LEU B N 1
ATOM 6018 C CA . LEU B 1 360 ? -12.789 -26.469 9.961 1 86.81 360 LEU B CA 1
ATOM 6019 C C . LEU B 1 360 ? -13.93 -25.453 9.906 1 86.81 360 LEU B C 1
ATOM 6021 O O . LEU B 1 360 ? -14.383 -24.969 10.945 1 86.81 360 LEU B O 1
ATOM 6025 N N . LYS B 1 361 ? -14.133 -25.016 8.727 1 78.19 361 LYS B N 1
ATOM 6026 C CA . LYS B 1 361 ? -15.312 -24.172 8.547 1 78.19 361 LYS B CA 1
ATOM 6027 C C . LYS B 1 361 ? -16.531 -25.016 8.148 1 78.19 361 LYS B C 1
ATOM 6029 O O . LYS B 1 361 ? -16.391 -26 7.43 1 78.19 361 LYS B O 1
ATOM 6034 N N . LYS B 1 362 ? -17.594 -24.703 8.758 1 67.75 362 LYS B N 1
ATOM 6035 C CA . LYS B 1 362 ? -18.828 -25.391 8.375 1 67.75 362 LYS B CA 1
ATOM 6036 C C . LYS B 1 362 ? -19.297 -24.938 6.996 1 67.75 362 LYS B C 1
ATOM 6038 O O . LYS B 1 362 ? -19.172 -23.766 6.645 1 67.75 362 LYS B O 1
ATOM 6043 N N . SER B 1 363 ? -19.562 -25.859 5.945 1 61.62 363 SER B N 1
ATOM 6044 C CA . SER B 1 363 ? -20.125 -25.531 4.641 1 61.62 363 SER B CA 1
ATOM 6045 C C . SER B 1 363 ? -21.391 -24.688 4.773 1 61.62 363 SER B C 1
ATOM 6047 O O . SER B 1 363 ? -22.094 -24.781 5.785 1 61.62 363 SER B O 1
#

Organism: NCBI:txid2715131

Sequence (726 aa):
MTFSTYLTHSNNQIADFRMKEFLKTTWVQHTIFWLIYFTFNFLRWGSYFDDYQYSLESNLVEFPLHIILVYFNLYFLLPKLIPKHWIWYFILLIVATLAISMIRIVITYEFVTTEVWKESGQPAELFGANYILAVFIGELYVVGLTTALKLGVDWVNFQKKTRELERLKMQAEMAFLHSQIQPHFFFNTLNNLYALVLEKSDKAADMIVKLSDLMRYVIYGSRDEYISTADAFVQINNYIDLVKLRYNEKLILDYNPPVGSKNKLIPPLTLLPFIENNFKHAGRDKQGNIPIQINLDLTDNHLIFETFNFKQKVRHTANETGGVGNENVKKRLDILFGSEYQLKINEDSETYSLKLTIPLKKSMTFSTYLTHSNNQIADFRMKEFLKTTWVQHTIFWLIYFTFNFLRWGSYFDDYQYSLESNLVEFPLHIILVYFNLYFLLPKLIPKHWIWYFILLIVATLAISMIRIVITYEFVTTEVWKESGQPAELFGANYILAVFIGELYVVGLTTALKLGVDWVNFQKKTRELERLKMQAEMAFLHSQIQPHFFFNTLNNLYALVLEKSDKAADMIVKLSDLMRYVIYGSRDEYISTADAFVQINNYIDLVKLRYNEKLILDYNPPVGSKNKLIPPLTLLPFIENNFKHAGRDKQGNIPIQINLDLTDNHLIFETFNFKQKVRHTANETGGVGNENVKKRLDILFGSEYQLKINEDSETYSLKLTIPLKKS

Solvent-accessible surface area (backbone atoms only — not comparable to full-atom values): 38061 Å² total; per-residue (Å²): 132,57,73,63,59,54,47,50,54,46,40,46,52,44,39,46,50,42,39,44,55,42,42,55,51,44,50,52,49,48,50,51,50,52,50,53,51,48,52,50,51,32,53,51,45,10,62,67,65,72,34,54,67,59,20,47,50,47,47,65,57,47,47,62,53,49,50,53,54,40,48,44,38,66,72,44,44,44,66,71,23,51,74,86,38,50,68,58,39,53,52,51,49,51,50,50,45,47,51,51,35,53,50,47,52,51,49,38,42,75,73,62,42,77,62,38,59,62,72,42,58,46,92,54,56,85,83,28,66,65,55,51,48,51,49,33,52,55,51,48,31,53,40,21,33,52,44,21,52,52,39,50,54,48,48,53,52,47,53,52,51,44,53,50,40,51,50,51,22,50,50,23,41,48,51,24,45,64,50,60,60,60,57,68,64,53,46,55,51,41,54,50,41,35,56,30,47,71,67,61,40,80,60,34,44,56,47,38,54,42,49,38,52,48,48,50,42,60,63,58,46,58,76,39,77,54,34,44,44,56,59,52,49,51,46,51,49,39,49,50,54,53,49,54,71,66,43,64,94,43,58,46,75,48,73,42,72,51,82,72,77,55,79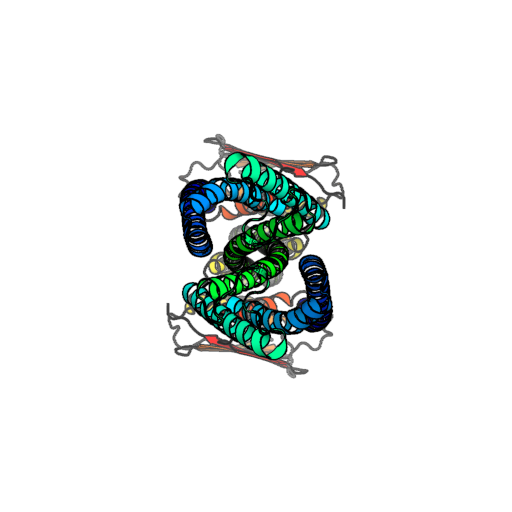,29,28,38,57,52,80,60,59,53,43,55,55,51,49,46,66,74,43,44,8,58,48,98,85,63,32,34,47,35,38,39,41,38,43,69,56,97,50,33,38,38,40,36,39,39,27,28,37,50,85,72,78,75,60,84,70,68,77,73,66,55,38,58,54,36,44,49,54,47,45,43,71,75,45,49,84,65,42,46,79,48,74,48,74,59,95,51,37,40,36,40,40,37,35,37,65,42,43,80,110,133,56,73,64,60,54,47,50,54,47,39,45,52,44,39,47,51,43,39,44,53,42,42,55,50,43,51,53,50,48,50,50,48,51,50,51,52,46,53,50,52,31,51,52,45,11,62,66,66,70,35,53,66,58,21,47,51,47,47,64,59,48,47,62,54,49,50,53,54,39,49,45,38,66,72,43,44,45,67,71,24,51,74,86,38,50,68,59,40,54,51,51,49,52,51,51,45,46,51,50,35,52,50,47,53,51,50,40,41,76,72,64,43,77,64,37,61,63,72,42,58,46,92,53,54,84,83,29,68,66,55,52,49,51,49,32,51,53,51,50,30,54,42,20,33,52,44,20,52,52,38,50,54,49,49,54,51,47,53,54,50,42,50,49,39,50,49,52,22,49,50,24,39,48,52,24,44,63,49,62,60,60,56,67,62,54,45,55,51,40,52,51,42,35,54,30,46,74,67,62,41,80,60,34,45,58,47,38,52,42,50,38,52,48,48,49,42,62,63,57,47,58,75,39,77,55,35,44,44,54,59,52,47,51,46,49,50,40,50,51,55,51,49,54,71,67,44,63,94,45,60,45,76,49,72,42,74,50,82,73,78,56,78,29,28,38,55,53,81,60,60,54,45,55,54,49,50,46,63,73,44,43,8,59,47,98,86,63,32,34,48,35,38,38,39,37,42,67,56,97,49,32,38,39,40,36,40,37,26,29,38,52,84,70,79,74,61,82,71,67,80,73,66,56,38,58,54,37,44,50,53,46,42,43,71,74,45,49,83,67,41,48,79,47,74,48,74,61,97,50,37,40,34,39,39,37,38,37,66,44,43,80,110

Nearest PDB structures (foldseek):
  6swk-assembly1_A-2  TM=6.586E-01  e=3.018E-07  Geobacillus stearothermophilus
  7cch-assembly1_A-2  TM=5.571E-01  e=3.344E-05  Acinetobacter baumannii
  6e95-assembly1_A  TM=4.388E-01  e=9.305E-05  Saccharomyces cerevisiae S288C
  7ebg-assembly1_A  TM=3.046E-01  e=1.720E-03  Homo sapiens
  3tz0-assembly1_A  TM=3.239E-01  e=1.265E-02  Rattus norvegicus